Protein AF-0000000084944566 (afdb_homodimer)

Structure (mmCIF, N/CA/C/O backbone):
data_AF-0000000084944566-model_v1
#
loop_
_entity.id
_entity.type
_entity.pdbx_description
1 polymer 'DUF2238 domain-containing protein'
#
loop_
_atom_site.group_PDB
_atom_site.id
_atom_site.type_symbol
_atom_site.label_atom_id
_atom_site.label_alt_id
_atom_site.label_comp_id
_atom_site.label_asym_id
_atom_site.label_entity_id
_atom_site.label_seq_id
_atom_site.pdbx_PDB_ins_code
_atom_site.Cartn_x
_atom_site.Cartn_y
_atom_site.Cartn_z
_atom_site.occupancy
_atom_site.B_iso_or_equiv
_atom_site.auth_seq_id
_atom_site.auth_comp_id
_atom_site.auth_asym_id
_atom_site.auth_atom_id
_atom_site.pdbx_PDB_model_num
ATOM 1 N N . MET A 1 1 ? -19.469 29.547 21.016 1 45.88 1 MET A N 1
ATOM 2 C CA . MET A 1 1 ? -18.188 29.797 21.656 1 45.88 1 MET A CA 1
ATOM 3 C C . MET A 1 1 ? -17.109 28.859 21.109 1 45.88 1 MET A C 1
ATOM 5 O O . MET A 1 1 ? -15.977 29.297 20.859 1 45.88 1 MET A O 1
ATOM 9 N N . LYS A 1 2 ? -17.531 27.531 20.859 1 59.47 2 LYS A N 1
ATOM 10 C CA . LYS A 1 2 ? -16.578 26.547 20.312 1 59.47 2 LYS A CA 1
ATOM 11 C C . LYS A 1 2 ? -16.094 26.969 18.938 1 59.47 2 LYS A C 1
ATOM 13 O O . LYS A 1 2 ? -14.898 26.844 18.641 1 59.47 2 LYS A O 1
ATOM 18 N N . ASN A 1 3 ? -16.75 27.75 18.422 1 80.25 3 ASN A N 1
ATOM 19 C CA . ASN A 1 3 ? -16.484 28.156 17.047 1 80.25 3 ASN A CA 1
ATOM 20 C C . ASN A 1 3 ? -15.516 29.344 16.984 1 80.25 3 ASN A C 1
ATOM 22 O O . ASN A 1 3 ? -14.641 29.391 16.125 1 80.25 3 ASN A O 1
ATOM 26 N N . LYS A 1 4 ? -15.461 30.125 18.109 1 86.44 4 LYS A N 1
ATOM 27 C CA . LYS A 1 4 ? -14.578 31.281 18.094 1 86.44 4 LYS A CA 1
ATOM 28 C C . LYS A 1 4 ? -13.133 30.875 18.359 1 86.44 4 LYS A C 1
ATOM 30 O O . LYS A 1 4 ? -12.211 31.391 17.719 1 86.44 4 LYS A O 1
ATOM 35 N N . LYS A 1 5 ? -12.93 30.016 19.266 1 91.56 5 LYS A N 1
ATOM 36 C CA . LYS A 1 5 ? -11.594 29.562 19.609 1 91.56 5 LYS A CA 1
ATOM 37 C C . LYS A 1 5 ? -10.938 28.828 18.453 1 91.56 5 LYS A C 1
ATOM 39 O O . LYS A 1 5 ? -9.773 29.062 18.125 1 91.56 5 LYS A O 1
ATOM 44 N N . THR A 1 6 ? -11.672 27.938 17.859 1 92.12 6 THR A N 1
ATOM 45 C CA . THR A 1 6 ? -11.148 27.188 16.734 1 92.12 6 THR A CA 1
ATOM 46 C C . THR A 1 6 ? -10.781 28.109 15.578 1 92.12 6 THR A C 1
ATOM 48 O O . THR A 1 6 ? -9.773 27.906 14.898 1 92.12 6 THR A O 1
ATOM 51 N N . ASN A 1 7 ? -11.547 29.141 15.461 1 94.62 7 ASN A N 1
ATOM 52 C CA . ASN A 1 7 ? -11.266 30.125 14.43 1 94.62 7 ASN A CA 1
ATOM 53 C C . ASN A 1 7 ? -9.984 30.891 14.719 1 94.62 7 ASN A C 1
ATOM 55 O O . ASN A 1 7 ? -9.195 31.172 13.805 1 94.62 7 ASN A O 1
ATOM 59 N N . PHE A 1 8 ? -9.867 31.203 15.945 1 96.31 8 PHE A N 1
ATOM 60 C CA . PHE A 1 8 ? -8.656 31.906 16.359 1 96.31 8 PHE A CA 1
ATOM 61 C C . PHE A 1 8 ? -7.426 31.031 16.094 1 96.31 8 PHE A C 1
ATOM 63 O O . PHE A 1 8 ? -6.422 31.516 15.57 1 96.31 8 PHE A O 1
ATOM 70 N N . ILE A 1 9 ? -7.5 29.797 16.438 1 96.69 9 ILE A N 1
ATOM 71 C CA . ILE A 1 9 ? -6.391 28.859 16.25 1 96.69 9 ILE A CA 1
ATOM 72 C C . ILE A 1 9 ? -6.09 28.719 14.758 1 96.69 9 ILE A C 1
ATOM 74 O O . ILE A 1 9 ? -4.926 28.75 14.352 1 96.69 9 ILE A O 1
ATOM 78 N N . TYR A 1 10 ? -7.078 28.594 14.008 1 96.56 10 TYR A N 1
ATOM 79 C CA . TYR A 1 10 ? -6.93 28.438 12.562 1 96.56 10 TYR A CA 1
ATOM 80 C C . TYR A 1 10 ? -6.219 29.656 11.961 1 96.56 10 TYR A C 1
ATOM 82 O O . TYR A 1 10 ? -5.242 29.5 11.227 1 96.56 10 TYR A O 1
ATOM 90 N N . LYS A 1 11 ? -6.656 30.844 12.336 1 96.88 11 LYS A N 1
ATOM 91 C CA . LYS A 1 11 ? -6.062 32.094 11.82 1 96.88 11 LYS A CA 1
ATOM 92 C C . LYS A 1 11 ? -4.613 32.219 12.281 1 96.88 11 LYS A C 1
ATOM 94 O O . LYS A 1 11 ? -3.76 32.688 11.531 1 96.88 11 LYS A O 1
ATOM 99 N N . SER A 1 12 ? -4.398 31.844 13.5 1 97.88 12 SER A N 1
ATOM 100 C CA . SER A 1 12 ? -3.043 31.906 14.031 1 97.88 12 SER A CA 1
ATOM 101 C C . SER A 1 12 ? -2.109 30.969 13.273 1 97.88 12 SER A C 1
ATOM 103 O O . SER A 1 12 ? -0.978 31.328 12.953 1 97.88 12 SER A O 1
ATOM 105 N N . CYS A 1 13 ? -2.539 29.75 13 1 97.69 13 CYS A N 1
ATOM 106 C CA . CYS A 1 13 ? -1.737 28.797 12.242 1 97.69 13 CYS A CA 1
ATOM 107 C C . CYS A 1 13 ? -1.41 29.344 10.859 1 97.69 13 CYS A C 1
ATOM 109 O O . CYS A 1 13 ? -0.276 29.219 10.391 1 97.69 13 CYS A O 1
ATOM 111 N N . ILE A 1 14 ? -2.383 30 10.242 1 97.44 14 ILE A N 1
ATOM 112 C CA . ILE A 1 14 ? -2.182 30.578 8.914 1 97.44 14 ILE A CA 1
ATOM 113 C C . ILE A 1 14 ? -1.151 31.703 8.992 1 97.44 14 ILE A C 1
ATOM 115 O O . ILE A 1 14 ? -0.253 31.781 8.148 1 97.44 14 ILE A O 1
ATOM 119 N N . LEU A 1 15 ? -1.318 32.5 10.016 1 97.94 15 LEU A N 1
ATOM 120 C CA . LEU A 1 15 ? -0.407 33.625 10.18 1 97.94 15 LEU A CA 1
ATOM 121 C C . LEU A 1 15 ? 1.022 33.125 10.398 1 97.94 15 LEU A C 1
ATOM 123 O O . LEU A 1 15 ? 1.957 33.656 9.781 1 97.94 15 LEU A O 1
ATOM 127 N N . ILE A 1 16 ? 1.166 32.188 11.258 1 98.12 16 ILE A N 1
ATOM 128 C CA . ILE A 1 16 ? 2.484 31.625 11.531 1 98.12 16 ILE A CA 1
ATOM 129 C C . ILE A 1 16 ? 3.07 31.031 10.25 1 98.12 16 ILE A C 1
ATOM 131 O O . ILE A 1 16 ? 4.25 31.219 9.953 1 98.12 16 ILE A O 1
ATOM 135 N N . TYR A 1 17 ? 2.281 30.281 9.492 1 98.25 17 TYR A N 1
ATOM 136 C CA . TYR A 1 17 ? 2.732 29.688 8.227 1 98.25 17 TYR A CA 1
ATOM 137 C C . TYR A 1 17 ? 3.213 30.781 7.27 1 98.25 17 TYR A C 1
ATOM 139 O O . TYR A 1 17 ? 4.293 30.656 6.688 1 98.25 17 TYR A O 1
ATOM 147 N N . LEU A 1 18 ? 2.482 31.906 7.164 1 98 18 LEU A N 1
ATOM 148 C CA . LEU A 1 18 ? 2.799 32.969 6.223 1 98 18 LEU A CA 1
ATOM 149 C C . LEU A 1 18 ? 4.078 33.688 6.629 1 98 18 LEU A C 1
ATOM 151 O O . LEU A 1 18 ? 4.934 33.969 5.785 1 98 18 LEU A O 1
ATOM 155 N N . ILE A 1 19 ? 4.215 33.969 7.895 1 98.12 19 ILE A N 1
ATOM 156 C CA . ILE A 1 19 ? 5.41 34.656 8.383 1 98.12 19 ILE A CA 1
ATOM 157 C C . ILE A 1 19 ? 6.641 33.781 8.125 1 98.12 19 ILE A C 1
ATOM 159 O O . ILE A 1 19 ? 7.66 34.25 7.633 1 98.12 19 ILE A O 1
ATOM 163 N N . SER A 1 20 ? 6.512 32.469 8.453 1 98.12 20 SER A N 1
ATOM 164 C CA . SER A 1 20 ? 7.613 31.547 8.234 1 98.12 20 SER A CA 1
ATOM 165 C C . SER A 1 20 ? 7.93 31.391 6.754 1 98.12 20 SER A C 1
ATOM 167 O O . SER A 1 20 ? 9.094 31.234 6.371 1 98.12 20 SER A O 1
ATOM 169 N N . LEU A 1 21 ? 6.902 31.438 5.961 1 98.06 21 LEU A N 1
ATOM 170 C CA . LEU A 1 21 ? 7.086 31.312 4.52 1 98.06 21 LEU A CA 1
ATOM 171 C C . LEU A 1 21 ? 7.871 32.5 3.969 1 98.06 21 LEU A C 1
ATOM 173 O O . LEU A 1 21 ? 8.781 32.312 3.154 1 98.06 21 LEU A O 1
ATOM 177 N N . VAL A 1 22 ? 7.543 33.719 4.395 1 97.5 22 VAL A N 1
ATOM 178 C CA . VAL A 1 22 ? 8.273 34.906 3.986 1 97.5 22 VAL A CA 1
ATOM 179 C C . VAL A 1 22 ? 9.734 34.781 4.402 1 97.5 22 VAL A C 1
ATOM 181 O O . VAL A 1 22 ? 10.641 35.094 3.615 1 97.5 22 VAL A O 1
ATOM 184 N N . TYR A 1 23 ? 9.922 34.312 5.582 1 97.69 23 TYR A N 1
ATOM 185 C CA . TYR A 1 23 ? 11.281 34.125 6.07 1 97.69 23 TYR A CA 1
ATOM 186 C C . TYR A 1 23 ? 12.023 33.094 5.219 1 97.69 23 TYR A C 1
ATOM 188 O O . TYR A 1 23 ? 13.195 33.281 4.875 1 97.69 23 TYR A O 1
ATOM 196 N N . ALA A 1 24 ? 11.367 32 4.895 1 97.69 24 ALA A N 1
ATOM 197 C CA . ALA A 1 24 ? 11.969 30.969 4.062 1 97.69 24 ALA A CA 1
ATOM 198 C C . ALA A 1 24 ? 12.367 31.531 2.697 1 97.69 24 ALA A C 1
ATOM 200 O O . ALA A 1 24 ? 13.43 31.188 2.17 1 97.69 24 ALA A O 1
ATOM 201 N N . PHE A 1 25 ? 11.484 32.406 2.133 1 97 25 PHE A N 1
ATOM 202 C CA . PHE A 1 25 ? 11.812 33 0.853 1 97 25 PHE A CA 1
ATOM 203 C C . PHE A 1 25 ? 13.047 33.906 0.979 1 97 25 PHE A C 1
ATOM 205 O O . PHE A 1 25 ? 13.906 33.906 0.098 1 97 25 PHE A O 1
ATOM 212 N N . TYR A 1 26 ? 13.109 34.625 2.072 1 96.75 26 TYR A N 1
ATOM 213 C CA . TYR A 1 26 ? 14.266 35.469 2.312 1 96.75 26 TYR A CA 1
ATOM 214 C C . TYR A 1 26 ? 15.547 34.656 2.41 1 96.75 26 TYR A C 1
ATOM 216 O O . TYR A 1 26 ? 16.547 35 1.775 1 96.75 26 TYR A O 1
ATOM 224 N N . LEU A 1 27 ? 15.539 33.562 3.107 1 95.94 27 LEU A N 1
ATOM 225 C CA . LEU A 1 27 ? 16.719 32.75 3.361 1 95.94 27 LEU A CA 1
ATOM 226 C C . LEU A 1 27 ? 17.141 32 2.102 1 95.94 27 LEU A C 1
ATOM 228 O O . LEU A 1 27 ? 18.328 31.844 1.844 1 95.94 27 LEU A O 1
ATOM 232 N N . ASN A 1 28 ? 16.172 31.516 1.319 1 95.31 28 ASN A N 1
ATOM 233 C CA . ASN A 1 28 ? 16.469 30.594 0.228 1 95.31 28 ASN A CA 1
ATOM 234 C C . ASN A 1 28 ? 16.453 31.312 -1.123 1 95.31 28 ASN A C 1
ATOM 236 O O . ASN A 1 28 ? 16.516 30.656 -2.17 1 95.31 28 ASN A O 1
ATOM 240 N N . TRP A 1 29 ? 16.391 32.594 -1.088 1 92.81 29 TRP A N 1
ATOM 241 C CA . TRP A 1 29 ? 16.328 33.344 -2.342 1 92.81 29 TRP A CA 1
ATOM 242 C C . TRP A 1 29 ? 17.516 33 -3.232 1 92.81 29 TRP A C 1
ATOM 244 O O . TRP A 1 29 ? 18.672 33.188 -2.828 1 92.81 29 TRP A O 1
ATOM 254 N N . GLY A 1 30 ? 17.25 32.438 -4.422 1 90.19 30 GLY A N 1
ATOM 255 C CA . GLY A 1 30 ? 18.281 32.125 -5.387 1 90.19 30 GLY A CA 1
ATOM 256 C C . GLY A 1 30 ? 19.078 30.875 -5.008 1 90.19 30 GLY A C 1
ATOM 257 O O . GLY A 1 30 ? 20.062 30.531 -5.684 1 90.19 30 GLY A O 1
ATOM 258 N N . GLY A 1 31 ? 18.688 30.266 -3.92 1 89 31 GLY A N 1
ATOM 259 C CA . GLY A 1 31 ? 19.469 29.141 -3.436 1 89 31 GLY A CA 1
ATOM 260 C C . GLY A 1 31 ? 18.891 27.797 -3.814 1 89 31 GLY A C 1
ATOM 261 O O . GLY A 1 31 ? 17.984 27.719 -4.648 1 89 31 GLY A O 1
ATOM 262 N N . LYS A 1 32 ? 19.531 26.734 -3.312 1 83 32 LYS A N 1
ATOM 263 C CA . LYS A 1 32 ? 19.234 25.344 -3.631 1 83 32 LYS A CA 1
ATOM 264 C C . LYS A 1 32 ? 17.812 24.969 -3.23 1 83 32 LYS A C 1
ATOM 266 O O . LYS A 1 32 ? 17.172 24.156 -3.895 1 83 32 LYS A O 1
ATOM 271 N N . TYR A 1 33 ? 17.297 25.688 -2.178 1 87.94 33 TYR A N 1
ATOM 272 C CA . TYR A 1 33 ? 16 25.297 -1.628 1 87.94 33 TYR A CA 1
ATOM 273 C C . TYR A 1 33 ? 14.898 26.234 -2.105 1 87.94 33 TYR A C 1
ATOM 275 O O . TYR A 1 33 ? 13.773 26.188 -1.602 1 87.94 33 TYR A O 1
ATOM 283 N N . PHE A 1 34 ? 15.211 27.047 -3.092 1 92.25 34 PHE A N 1
ATOM 284 C CA . PHE A 1 34 ? 14.242 28.016 -3.598 1 92.25 34 PHE A CA 1
ATOM 285 C C . PHE A 1 34 ? 13.031 27.297 -4.195 1 92.25 34 PHE A C 1
ATOM 287 O O . PHE A 1 34 ? 11.891 27.672 -3.924 1 92.25 34 PHE A O 1
ATOM 294 N N . SER A 1 35 ? 13.289 26.281 -4.98 1 89.25 35 SER A N 1
ATOM 295 C CA . SER A 1 35 ? 12.195 25.531 -5.602 1 89.25 35 SER A CA 1
ATOM 296 C C . SER A 1 35 ? 11.297 24.906 -4.551 1 89.25 35 SER A C 1
ATOM 298 O O . SER A 1 35 ? 10.07 24.875 -4.707 1 89.25 35 SER A O 1
ATOM 300 N N . MET A 1 36 ? 11.859 24.469 -3.5 1 90.88 36 MET A N 1
ATOM 301 C CA . MET A 1 36 ? 11.078 23.859 -2.432 1 90.88 36 MET A CA 1
ATOM 302 C C . MET A 1 36 ? 10.234 24.891 -1.704 1 90.88 36 MET A C 1
ATOM 304 O O . MET A 1 36 ? 9.148 24.594 -1.209 1 90.88 36 MET A O 1
ATOM 308 N N . THR A 1 37 ? 10.727 26.062 -1.679 1 95.25 37 THR A N 1
ATOM 309 C CA . THR A 1 37 ? 9.961 27.141 -1.062 1 95.25 37 THR A CA 1
ATOM 310 C C . THR A 1 37 ? 8.719 27.453 -1.893 1 95.25 37 THR A C 1
ATOM 312 O O . THR A 1 37 ? 7.656 27.75 -1.341 1 95.25 37 THR A O 1
ATOM 315 N N . ILE A 1 38 ? 8.906 27.312 -3.182 1 94.19 38 ILE A N 1
ATOM 316 C CA . ILE A 1 38 ? 7.754 27.469 -4.066 1 94.19 38 ILE A CA 1
ATOM 317 C C . ILE A 1 38 ? 6.742 26.359 -3.812 1 94.19 38 ILE A C 1
ATOM 319 O O . ILE A 1 38 ? 5.543 26.609 -3.711 1 94.19 38 ILE A O 1
ATOM 323 N N . VAL A 1 39 ? 7.219 25.156 -3.639 1 92.19 39 VAL A N 1
ATOM 324 C CA . VAL A 1 39 ? 6.359 24 -3.373 1 92.19 39 VAL A CA 1
ATOM 325 C C . VAL A 1 39 ? 5.617 24.203 -2.053 1 92.19 39 VAL A C 1
ATOM 327 O O . VAL A 1 39 ? 4.441 23.859 -1.932 1 92.19 39 VAL A O 1
ATOM 330 N N . ALA A 1 40 ? 6.293 24.828 -1.128 1 96.31 40 ALA A N 1
ATOM 331 C CA . ALA A 1 40 ? 5.707 25.062 0.19 1 96.31 40 ALA A CA 1
ATOM 332 C C . ALA A 1 40 ? 4.551 26.062 0.115 1 96.31 40 ALA A C 1
ATOM 334 O O . ALA A 1 40 ? 3.707 26.109 1.012 1 96.31 40 ALA A O 1
ATOM 335 N N . CYS A 1 41 ? 4.484 26.859 -0.953 1 96.31 41 CYS A N 1
ATOM 336 C CA . CYS A 1 41 ? 3.359 27.766 -1.177 1 96.31 41 CYS A CA 1
ATOM 337 C C . CYS A 1 41 ? 2.117 26.984 -1.6 1 96.31 41 CYS A C 1
ATOM 339 O O . CYS A 1 41 ? 0.993 27.406 -1.323 1 96.31 41 CYS A O 1
ATOM 341 N N . LEU A 1 42 ? 2.35 25.828 -2.201 1 95.56 42 LEU A N 1
ATOM 342 C CA . LEU A 1 42 ? 1.257 25.094 -2.838 1 95.56 42 LEU A CA 1
ATOM 343 C C . LEU A 1 42 ? 0.748 23.984 -1.933 1 95.56 42 LEU A C 1
ATOM 345 O O . LEU A 1 42 ? -0.438 23.641 -1.965 1 95.56 42 LEU A O 1
ATOM 349 N N . THR A 1 43 ? 1.543 23.469 -1.094 1 95.12 43 THR A N 1
ATOM 350 C CA . THR A 1 43 ? 1.279 22.234 -0.362 1 95.12 43 THR A CA 1
ATOM 351 C C . THR A 1 43 ? 0.089 22.406 0.577 1 95.12 43 THR A C 1
ATOM 353 O O . THR A 1 43 ? -0.719 21.5 0.739 1 95.12 43 THR A O 1
ATOM 356 N N . PRO A 1 44 ? -0.149 23.625 1.187 1 96.19 44 PRO A N 1
ATOM 357 C CA . PRO A 1 44 ? -1.295 23.75 2.09 1 96.19 44 PRO A CA 1
ATOM 358 C C . PRO A 1 44 ? -2.633 23.594 1.369 1 96.19 44 PRO A C 1
ATOM 360 O O . PRO A 1 44 ? -3.65 23.297 2.004 1 96.19 44 PRO A O 1
ATOM 363 N N . PHE A 1 45 ? -2.648 23.656 0.107 1 95.69 45 PHE A N 1
ATOM 364 C CA . PHE A 1 45 ? -3.898 23.656 -0.643 1 95.69 45 PHE A CA 1
ATOM 365 C C . PHE A 1 45 ? -4.207 22.266 -1.199 1 95.69 45 PHE A C 1
ATOM 367 O O . PHE A 1 45 ? -5.305 22.031 -1.705 1 95.69 45 PHE A O 1
ATOM 374 N N . ILE A 1 46 ? -3.328 21.375 -1.019 1 91.88 46 ILE A N 1
ATOM 375 C CA . ILE A 1 46 ? -3.5 20.062 -1.626 1 91.88 46 ILE A CA 1
ATOM 376 C C . ILE A 1 46 ? -4.664 19.328 -0.959 1 91.88 46 ILE A C 1
ATOM 378 O O . ILE A 1 46 ? -5.602 18.891 -1.634 1 91.88 46 ILE A O 1
ATOM 382 N N . MET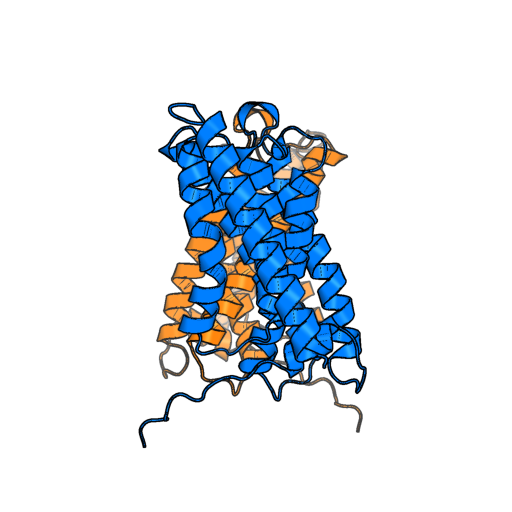 A 1 47 ? -4.676 19.266 0.289 1 90.5 47 MET A N 1
ATOM 383 C CA . MET A 1 47 ? -5.719 18.516 0.993 1 90.5 47 MET A CA 1
ATOM 384 C C . MET A 1 47 ? -7.07 19.203 0.836 1 90.5 47 MET A C 1
ATOM 386 O O . MET A 1 47 ? -8.07 18.547 0.523 1 90.5 47 MET A O 1
ATOM 390 N N . PRO A 1 48 ? -7.172 20.562 0.991 1 92 48 PRO A N 1
ATOM 391 C CA . PRO A 1 48 ? -8.453 21.234 0.749 1 92 48 PRO A CA 1
ATOM 392 C C . PRO A 1 48 ? -8.984 21 -0.663 1 92 48 PRO A C 1
ATOM 394 O O . PRO A 1 48 ? -10.188 20.797 -0.848 1 92 48 PRO A O 1
ATOM 397 N N . LEU A 1 49 ? -8.141 21.016 -1.583 1 92.88 49 LEU A N 1
ATOM 398 C CA . LEU A 1 49 ? -8.547 20.75 -2.961 1 92.88 49 LEU A CA 1
ATOM 399 C C . LEU A 1 49 ? -9.05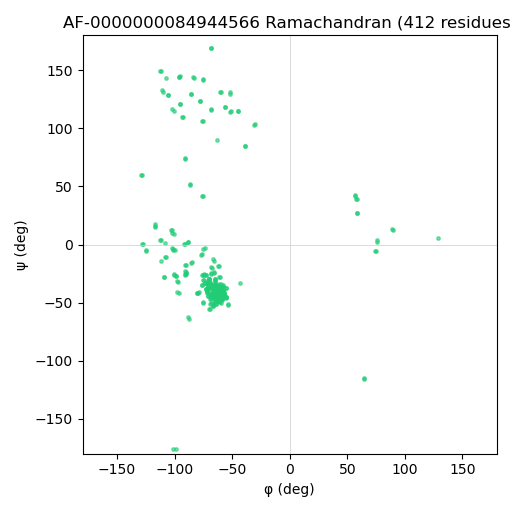5 19.328 -3.117 1 92.88 49 LEU A C 1
ATOM 401 O O . LEU A 1 49 ? -10.062 19.094 -3.789 1 92.88 49 LEU A O 1
ATOM 405 N N . LEU A 1 50 ? -8.414 18.406 -2.461 1 85.75 50 LEU A N 1
ATOM 406 C CA . LEU A 1 50 ? -8.844 17.016 -2.508 1 85.75 50 LEU A CA 1
ATOM 407 C C . LEU A 1 50 ? -10.234 16.844 -1.901 1 85.75 50 LEU A C 1
ATOM 409 O O . LEU A 1 50 ? -11.086 16.172 -2.469 1 85.75 50 LEU A O 1
ATOM 413 N N . MET A 1 51 ? -10.469 17.453 -0.805 1 86.56 51 MET A N 1
ATOM 414 C CA . MET A 1 51 ? -11.766 17.375 -0.146 1 86.56 51 MET A CA 1
ATOM 415 C C . MET A 1 51 ? -12.852 18 -1.014 1 86.56 51 MET A C 1
ATOM 417 O O . MET A 1 51 ? -13.969 17.484 -1.093 1 86.56 51 MET A O 1
ATOM 421 N N . LYS A 1 52 ? -12.492 19.094 -1.663 1 89.31 52 LYS A N 1
ATOM 422 C CA . LYS A 1 52 ? -13.438 19.766 -2.555 1 89.31 52 LYS A CA 1
ATOM 423 C C . LYS A 1 52 ? -13.781 18.875 -3.754 1 89.31 52 LYS A C 1
ATOM 425 O O . LYS A 1 52 ? -14.945 18.766 -4.137 1 89.31 52 LYS A O 1
ATOM 430 N N . LEU A 1 53 ? -12.82 18.266 -4.262 1 84.75 53 LEU A N 1
ATOM 431 C CA . LEU A 1 53 ? -13.008 17.391 -5.41 1 84.75 53 LEU A CA 1
ATOM 432 C C . LEU A 1 53 ? -13.883 16.188 -5.043 1 84.75 53 LEU A C 1
ATOM 434 O O . LEU A 1 53 ? -14.656 15.711 -5.867 1 84.75 53 LEU A O 1
ATOM 438 N N . LEU A 1 54 ? -13.789 15.773 -3.797 1 78.56 54 LEU A N 1
ATOM 439 C CA . LEU A 1 54 ? -14.562 14.633 -3.33 1 78.56 54 LEU A CA 1
ATOM 440 C C . LEU A 1 54 ? -15.898 15.078 -2.76 1 78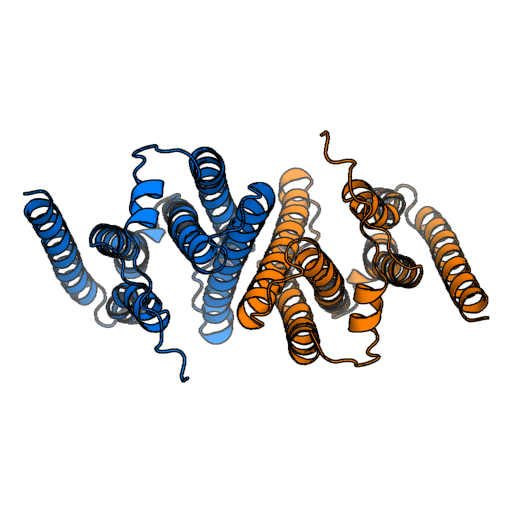.56 54 LEU A C 1
ATOM 442 O O . LEU A 1 54 ? -16.688 14.25 -2.279 1 78.56 54 LEU A O 1
ATOM 446 N N . LYS A 1 55 ? -16.156 16.391 -2.787 1 86.5 55 LYS A N 1
ATOM 447 C CA . LYS A 1 55 ? -17.406 16.984 -2.303 1 86.5 55 LYS A CA 1
ATOM 448 C C . LYS A 1 55 ? -17.641 16.641 -0.833 1 86.5 55 LYS A C 1
ATOM 450 O O . LYS A 1 55 ? -18.75 16.25 -0.45 1 86.5 55 LYS A O 1
ATOM 455 N N . ILE A 1 56 ? -16.547 16.672 -0.146 1 85.31 56 ILE A N 1
ATOM 456 C CA . ILE A 1 56 ? -16.594 16.391 1.285 1 85.31 56 ILE A CA 1
ATOM 457 C C . ILE A 1 56 ? -16.422 17.688 2.07 1 85.31 56 ILE A C 1
ATOM 459 O O . ILE A 1 56 ? -15.461 18.438 1.851 1 85.31 56 ILE A O 1
ATOM 463 N N . GLU A 1 57 ? -17.297 17.922 2.965 1 89.75 57 GLU A N 1
ATOM 464 C CA . GLU A 1 57 ? -17.172 19.062 3.885 1 89.75 57 GLU A CA 1
ATOM 465 C C . GLU A 1 57 ? -16.531 18.625 5.203 1 89.75 57 GLU A C 1
ATOM 467 O O . GLU A 1 57 ? -17.062 17.766 5.902 1 89.75 57 GLU A O 1
ATOM 472 N N . VAL A 1 58 ? -15.453 19.266 5.453 1 89 58 VAL A N 1
ATOM 473 C CA . VAL A 1 58 ? -14.711 18.875 6.648 1 89 58 VAL A CA 1
ATOM 474 C C . VAL A 1 58 ? -14.758 20 7.676 1 89 58 VAL A C 1
ATOM 476 O O . VAL A 1 58 ? -14.914 21.172 7.316 1 89 58 VAL A O 1
ATOM 479 N N . PRO A 1 59 ? -14.719 19.672 8.93 1 89.19 59 PRO A N 1
ATOM 480 C CA . PRO A 1 59 ? -14.703 20.703 9.969 1 89.19 59 PRO A CA 1
ATOM 481 C C . PRO A 1 59 ? -13.398 21.5 9.984 1 89.19 59 PRO A C 1
ATOM 483 O O . PRO A 1 59 ? -12.43 21.125 9.32 1 89.19 59 PRO A O 1
ATOM 486 N N . GLN A 1 60 ? -13.406 22.547 10.711 1 91.94 60 GLN A N 1
ATOM 487 C CA . GLN A 1 60 ? -12.266 23.453 10.758 1 91.94 60 GLN A CA 1
ATOM 488 C C . GLN A 1 60 ? -11.039 22.781 11.367 1 91.94 60 GLN A C 1
ATOM 490 O O . GLN A 1 60 ? -9.906 23.078 10.984 1 91.94 60 GLN A O 1
ATOM 495 N N . GLU A 1 61 ? -11.234 21.844 12.242 1 92 61 GLU A N 1
ATOM 496 C CA . GLU A 1 61 ? -10.156 21.094 12.883 1 92 61 GLU A CA 1
ATOM 497 C C . GLU A 1 61 ? -9.305 20.375 11.852 1 92 61 GLU A C 1
ATOM 499 O O . GLU A 1 61 ? -8.086 20.25 12.016 1 92 61 GLU A O 1
ATOM 504 N N . PHE A 1 62 ? -9.938 19.922 10.867 1 90.75 62 PHE A N 1
ATOM 505 C CA . PHE A 1 62 ? -9.234 19.234 9.789 1 90.75 62 PHE A CA 1
ATOM 506 C C . PHE A 1 62 ? -8.242 20.156 9.102 1 90.75 62 PHE A C 1
ATOM 508 O O . PHE A 1 62 ? -7.102 19.766 8.836 1 90.75 62 PHE A O 1
ATOM 515 N N . TYR A 1 63 ? -8.625 21.359 8.867 1 92.94 63 TYR A N 1
ATOM 516 C CA . TYR A 1 63 ? -7.766 22.328 8.195 1 92.94 63 TYR A CA 1
ATOM 517 C C . TYR A 1 63 ? -6.613 22.75 9.102 1 92.94 63 TYR A C 1
ATOM 519 O O . TYR A 1 63 ? -5.5 23 8.625 1 92.94 63 TYR A O 1
ATOM 527 N N . ILE A 1 64 ? -6.918 22.828 10.344 1 95.62 64 ILE A N 1
ATOM 528 C CA . ILE A 1 64 ? -5.879 23.156 11.305 1 95.62 64 ILE A CA 1
ATOM 529 C C . ILE A 1 64 ? -4.805 22.078 11.312 1 95.62 64 ILE A C 1
ATOM 531 O O . ILE A 1 64 ? -3.613 22.375 11.219 1 95.62 64 ILE A O 1
ATOM 535 N N . ILE A 1 65 ? -5.215 20.828 11.352 1 95.19 65 ILE A N 1
ATOM 536 C CA . ILE A 1 65 ? -4.293 19.703 11.336 1 95.19 65 ILE A CA 1
ATOM 537 C C . ILE A 1 65 ? -3.475 19.719 10.047 1 95.19 65 ILE A C 1
ATOM 539 O O . ILE A 1 65 ? -2.26 19.516 10.07 1 95.19 65 ILE A O 1
ATOM 543 N N . ASN A 1 66 ? -4.105 20 8.984 1 94.88 66 ASN A N 1
ATOM 544 C CA . ASN A 1 66 ? -3.449 20.062 7.688 1 94.88 66 ASN A CA 1
ATOM 545 C C . ASN A 1 66 ? -2.355 21.125 7.664 1 94.88 66 ASN A C 1
ATOM 547 O O . ASN A 1 66 ? -1.229 20.859 7.246 1 94.88 66 ASN A O 1
ATOM 551 N N . ILE A 1 67 ? -2.689 22.312 8.117 1 97.19 67 ILE A N 1
ATOM 552 C CA . ILE A 1 67 ? -1.735 23.422 8.07 1 97.19 67 ILE A CA 1
ATOM 553 C C . ILE A 1 67 ? -0.555 23.125 8.992 1 97.19 67 ILE A C 1
ATOM 555 O O . ILE A 1 67 ? 0.598 23.375 8.641 1 97.19 67 ILE A O 1
ATOM 559 N N . ILE A 1 68 ? -0.841 22.578 10.141 1 97.62 68 ILE A N 1
ATOM 560 C CA . ILE A 1 68 ? 0.216 22.234 11.086 1 97.62 68 ILE A CA 1
ATOM 561 C C . ILE A 1 68 ? 1.133 21.172 10.477 1 97.62 68 ILE A C 1
ATOM 563 O O . ILE A 1 68 ? 2.359 21.297 10.539 1 97.62 68 ILE A O 1
ATOM 567 N N . PHE A 1 69 ? 0.58 20.219 9.898 1 97.81 69 PHE A N 1
ATOM 568 C CA . PHE A 1 69 ? 1.371 19.141 9.312 1 97.81 69 PHE A CA 1
ATOM 569 C C . PHE A 1 69 ? 2.244 19.672 8.18 1 97.81 69 PHE A C 1
ATOM 571 O O . PHE A 1 69 ? 3.441 19.375 8.125 1 97.81 69 PHE A O 1
ATOM 578 N N . VAL A 1 70 ? 1.648 20.406 7.297 1 97.38 70 VAL A N 1
ATOM 579 C CA . VAL A 1 70 ? 2.371 20.922 6.141 1 97.38 70 VAL A CA 1
ATOM 580 C C . VAL A 1 70 ? 3.455 21.906 6.602 1 97.38 70 VAL A C 1
ATOM 582 O O . VAL A 1 70 ? 4.523 21.984 5.988 1 97.38 70 VAL A O 1
ATOM 585 N N . TYR A 1 71 ? 3.148 22.641 7.656 1 97.94 71 TYR A N 1
ATOM 586 C CA . TYR A 1 71 ? 4.148 23.531 8.227 1 97.94 71 TYR A CA 1
ATOM 587 C C . TYR A 1 71 ? 5.422 22.781 8.586 1 97.94 71 TYR A C 1
ATOM 589 O O . TYR A 1 71 ? 6.523 23.188 8.211 1 97.94 71 TYR A O 1
ATOM 597 N N . PHE A 1 72 ? 5.281 21.656 9.219 1 97.62 72 PHE A N 1
ATOM 598 C CA . PHE A 1 72 ? 6.441 20.891 9.656 1 97.62 72 PHE A CA 1
ATOM 599 C C . PHE A 1 72 ? 7.039 20.109 8.492 1 97.62 72 PHE A C 1
ATOM 601 O O . PHE A 1 72 ? 8.266 20.047 8.336 1 97.62 72 PHE A O 1
ATOM 608 N N . ALA A 1 73 ? 6.227 19.562 7.703 1 96.75 73 ALA A N 1
ATOM 609 C CA . ALA A 1 73 ? 6.711 18.688 6.633 1 96.75 73 ALA A CA 1
ATOM 610 C C . ALA A 1 73 ? 7.316 19.5 5.496 1 96.75 73 ALA A C 1
ATOM 612 O O . ALA A 1 73 ? 8.477 19.297 5.125 1 96.75 73 ALA A O 1
ATOM 613 N N . SER A 1 74 ? 6.625 20.484 5.004 1 95.62 74 SER A N 1
ATOM 614 C CA . SER A 1 74 ? 7.012 21.172 3.77 1 95.62 74 SER A CA 1
ATOM 615 C C . SER A 1 74 ? 7.797 22.438 4.062 1 95.62 74 SER A C 1
ATOM 617 O O . SER A 1 74 ? 8.781 22.734 3.381 1 95.62 74 SER A O 1
ATOM 619 N N . LEU A 1 75 ? 7.395 23.219 5.043 1 96.94 75 LEU A N 1
ATOM 620 C CA . LEU A 1 75 ? 8.039 24.5 5.277 1 96.94 75 LEU A CA 1
ATOM 621 C C . LEU A 1 75 ? 9.242 24.344 6.195 1 96.94 75 LEU A C 1
ATOM 623 O O . LEU A 1 75 ? 10.391 24.484 5.754 1 96.94 75 LEU A O 1
ATOM 627 N N . TRP A 1 76 ? 9 23.938 7.414 1 96.62 76 TRP A N 1
ATOM 628 C CA . TRP A 1 76 ? 10.109 23.766 8.344 1 96.62 76 TRP A CA 1
ATOM 629 C C . TRP A 1 76 ? 11.039 22.641 7.879 1 96.62 76 TRP A C 1
ATOM 631 O O . TRP A 1 76 ? 12.266 22.781 7.945 1 96.62 76 TRP A O 1
ATOM 641 N N . GLY A 1 77 ? 10.492 21.594 7.402 1 95.75 77 GLY A N 1
ATOM 642 C CA . GLY A 1 77 ? 11.258 20.438 6.992 1 95.75 77 GLY A CA 1
ATOM 643 C C . GLY A 1 77 ? 12.094 20.688 5.746 1 95.75 77 GLY A C 1
ATOM 644 O O . GLY A 1 77 ? 13.32 20.656 5.797 1 95.75 77 GLY A O 1
ATOM 645 N N . SER A 1 78 ? 11.5 21.109 4.676 1 93.31 78 SER A N 1
ATOM 646 C CA . SER A 1 78 ? 12.148 21.141 3.369 1 93.31 78 SER A CA 1
ATOM 647 C C . SER A 1 78 ? 12.844 22.484 3.131 1 93.31 78 SER A C 1
ATOM 649 O O . SER A 1 78 ? 13.828 22.547 2.396 1 93.31 78 SER A O 1
ATOM 651 N N . CYS A 1 79 ? 12.367 23.578 3.781 1 94.44 79 CYS A N 1
ATOM 652 C CA . CYS A 1 79 ? 12.852 24.906 3.41 1 94.44 79 CYS A CA 1
ATOM 653 C C . CYS A 1 79 ? 13.742 25.484 4.5 1 94.44 79 CYS A C 1
ATOM 655 O O . CYS A 1 79 ? 14.609 26.312 4.223 1 94.44 79 CYS A O 1
ATOM 657 N N . LEU A 1 80 ? 13.5 25.062 5.719 1 95.56 80 LEU A N 1
ATOM 658 C CA . LEU A 1 80 ? 14.195 25.719 6.82 1 95.56 80 LEU A CA 1
ATOM 659 C C . LEU A 1 80 ? 15.109 24.734 7.551 1 95.56 80 LEU A C 1
ATOM 661 O O . LEU A 1 80 ? 15.43 24.938 8.727 1 95.56 80 LEU A O 1
ATOM 665 N N . GLY A 1 81 ? 15.406 23.578 6.973 1 93.06 81 GLY A N 1
ATOM 666 C CA . GLY A 1 81 ? 16.469 22.688 7.434 1 93.06 81 GLY A CA 1
ATOM 667 C C . GLY A 1 81 ? 15.984 21.672 8.461 1 93.06 81 GLY A C 1
ATOM 668 O O . GLY A 1 81 ? 16.797 21.047 9.141 1 93.06 81 GLY A O 1
ATOM 669 N N . GLY A 1 82 ? 14.695 21.547 8.617 1 94.88 82 GLY A N 1
ATOM 670 C CA . GLY A 1 82 ? 14.164 20.594 9.594 1 94.88 82 GLY A CA 1
ATOM 671 C C . GLY A 1 82 ? 14.617 19.172 9.344 1 94.88 82 GLY A C 1
ATOM 672 O O . GLY A 1 82 ? 14.914 18.438 10.297 1 94.88 82 GLY A O 1
ATOM 673 N N . TYR A 1 83 ? 14.773 18.766 8.164 1 93.12 83 TYR A N 1
ATOM 674 C CA . TYR A 1 83 ? 15.078 17.375 7.801 1 93.12 83 TYR A CA 1
ATOM 675 C C . TYR A 1 83 ? 16.531 17.047 8.102 1 93.12 83 TYR A C 1
ATOM 677 O O . TYR A 1 83 ? 16.953 15.891 8 1 93.12 83 TYR A O 1
ATOM 685 N N . HIS A 1 84 ? 17.359 18 8.562 1 92.62 84 HIS A N 1
ATOM 686 C CA . HIS A 1 84 ? 18.719 17.719 9 1 92.62 84 HIS A CA 1
ATOM 687 C C . HIS A 1 84 ? 18.75 17.266 10.461 1 92.62 84 HIS A C 1
ATOM 689 O O . HIS A 1 84 ? 19.766 16.766 10.93 1 92.62 84 HIS A O 1
ATOM 695 N N . LEU A 1 85 ? 17.641 17.531 11.078 1 94.38 85 LEU A N 1
ATOM 696 C CA . LEU A 1 85 ? 17.547 17.062 12.461 1 94.38 85 LEU A CA 1
ATOM 697 C C . LEU A 1 85 ? 17.312 15.562 12.516 1 94.38 85 LEU A C 1
ATOM 699 O O . LEU A 1 85 ? 16.547 15.016 11.711 1 94.38 85 LEU A O 1
ATOM 703 N N . PRO A 1 86 ? 17.953 14.977 13.5 1 94.56 86 PRO A N 1
ATOM 704 C CA . PRO A 1 86 ? 17.766 13.531 13.633 1 94.56 86 PRO A CA 1
ATOM 705 C C . PRO A 1 86 ? 16.312 13.148 13.875 1 94.56 86 PRO A C 1
ATOM 707 O O . PRO A 1 86 ? 15.609 13.836 14.625 1 94.56 86 PRO A O 1
ATOM 710 N N . TYR A 1 87 ? 15.797 12.203 13.141 1 95.75 87 TYR A N 1
ATOM 711 C CA . TYR A 1 87 ? 14.5 11.547 13.328 1 95.75 87 TYR A CA 1
ATOM 712 C C . TYR A 1 87 ? 13.359 12.461 12.898 1 95.75 87 TYR A C 1
ATOM 714 O O . TYR A 1 87 ? 12.195 12.07 12.93 1 95.75 87 TYR A O 1
ATOM 722 N N . PHE A 1 88 ? 13.672 13.711 12.539 1 97.44 88 PHE A N 1
ATOM 723 C CA . PHE A 1 88 ? 12.633 14.633 12.102 1 97.44 88 PHE A CA 1
ATOM 724 C C . PHE A 1 88 ? 11.867 14.062 10.922 1 97.44 88 PHE A C 1
ATOM 726 O O . PHE A 1 88 ? 10.633 14.102 10.898 1 97.44 88 PHE A O 1
ATOM 733 N N . ASP A 1 89 ? 12.547 13.492 10.031 1 97.56 89 ASP A N 1
ATOM 734 C CA . ASP A 1 89 ? 11.969 12.867 8.844 1 97.56 89 ASP A CA 1
ATOM 735 C C . ASP A 1 89 ? 11.055 11.703 9.219 1 97.56 89 ASP A C 1
ATOM 737 O O . ASP A 1 89 ? 9.938 11.594 8.719 1 97.56 89 ASP A O 1
ATOM 741 N N . LYS A 1 90 ? 11.453 10.898 10.172 1 98.25 90 LYS A N 1
ATOM 742 C CA . LYS A 1 90 ? 10.656 9.773 10.648 1 98.25 90 LYS A CA 1
ATOM 743 C C . LYS A 1 90 ? 9.398 10.25 11.367 1 98.25 90 LYS A C 1
ATOM 745 O O . LYS A 1 90 ? 8.32 9.664 11.211 1 98.25 90 LYS A O 1
ATOM 750 N N . PHE A 1 91 ? 9.602 11.32 12.047 1 97.69 91 PHE A N 1
ATOM 751 C CA . PHE A 1 91 ? 8.477 11.914 12.758 1 97.69 91 PHE A CA 1
ATOM 752 C C . PHE A 1 91 ? 7.41 12.398 11.773 1 97.69 91 PHE A C 1
ATOM 754 O O . PHE A 1 91 ? 6.223 12.125 11.961 1 97.69 91 PHE A O 1
ATOM 761 N N . THR A 1 92 ? 7.777 13.086 10.797 1 97.88 92 THR A N 1
ATOM 762 C CA . THR A 1 92 ? 6.84 13.609 9.812 1 97.88 92 THR A CA 1
ATOM 763 C C . THR A 1 92 ? 6.117 12.469 9.094 1 97.88 92 THR A C 1
ATOM 765 O O . THR A 1 92 ? 4.902 12.516 8.906 1 97.88 92 THR A O 1
ATOM 768 N N . HIS A 1 93 ? 6.801 11.43 8.781 1 98.56 93 HIS A N 1
ATOM 769 C CA . HIS A 1 93 ? 6.184 10.289 8.102 1 98.56 93 HIS A CA 1
ATOM 770 C C . HIS A 1 93 ? 5.25 9.531 9.031 1 98.56 93 HIS A C 1
ATOM 772 O O . HIS A 1 93 ? 4.188 9.07 8.609 1 98.56 93 HIS A O 1
ATOM 778 N N . PHE A 1 94 ? 5.637 9.391 10.266 1 98.56 94 PHE A N 1
ATOM 779 C CA . PHE A 1 94 ? 4.777 8.758 11.258 1 98.56 94 PHE A CA 1
ATOM 780 C C . PHE A 1 94 ? 3.441 9.492 11.367 1 98.56 94 PHE A C 1
ATOM 782 O O . PHE A 1 94 ? 2.381 8.867 11.297 1 98.56 94 PHE A O 1
ATOM 789 N N . PHE A 1 95 ? 3.49 10.773 11.398 1 97.44 95 PHE A N 1
ATOM 790 C CA . PHE A 1 95 ? 2.273 11.562 11.547 1 97.44 95 PHE A CA 1
ATOM 791 C C . PHE A 1 95 ? 1.496 11.602 10.234 1 97.44 95 PHE A C 1
ATOM 793 O O . PHE A 1 95 ? 0.265 11.68 10.242 1 97.44 95 PHE A O 1
ATOM 800 N N . SER A 1 96 ? 2.211 11.625 9.133 1 97.62 96 SER A N 1
ATOM 801 C CA . SER A 1 96 ? 1.476 11.484 7.883 1 97.62 96 SER A CA 1
ATOM 802 C C . SER A 1 96 ? 0.623 10.219 7.879 1 97.62 96 SER A C 1
ATOM 804 O O . SER A 1 96 ? -0.51 10.227 7.395 1 97.62 96 SER A O 1
ATOM 806 N N . GLY A 1 97 ? 1.143 9.102 8.469 1 98.06 97 GLY A N 1
ATOM 807 C CA . GLY A 1 97 ? 0.376 7.875 8.602 1 98.06 97 GLY A CA 1
ATOM 808 C C . GLY A 1 97 ? -0.886 8.047 9.43 1 98.06 97 GLY A C 1
ATOM 809 O O . GLY A 1 97 ? -1.94 7.512 9.078 1 98.06 97 GLY A O 1
ATOM 810 N N . ILE A 1 98 ? -0.769 8.789 10.43 1 96.94 98 ILE A N 1
ATOM 811 C CA . ILE A 1 98 ? -1.901 9.039 11.32 1 96.94 98 ILE A CA 1
ATOM 812 C C . ILE A 1 98 ? -2.949 9.875 10.594 1 96.94 98 ILE A C 1
ATOM 814 O O . ILE A 1 98 ? -4.133 9.539 10.586 1 96.94 98 ILE A O 1
ATOM 818 N N . ILE A 1 99 ? -2.539 10.93 9.938 1 94.94 99 ILE A N 1
ATOM 819 C CA . ILE A 1 99 ? -3.439 11.859 9.266 1 94.94 99 ILE A CA 1
ATOM 820 C C . ILE A 1 99 ? -4.16 11.148 8.125 1 94.94 99 ILE A C 1
ATOM 822 O O . ILE A 1 99 ? -5.383 11.227 8.008 1 94.94 99 ILE A O 1
ATOM 826 N N . PHE A 1 100 ? -3.422 10.398 7.359 1 95.88 100 PHE A N 1
ATOM 827 C CA . PHE A 1 100 ? -4.035 9.734 6.215 1 95.88 100 PHE A CA 1
ATOM 828 C C . PHE A 1 100 ? -4.891 8.555 6.668 1 95.88 100 PHE A C 1
ATOM 830 O O . PHE A 1 100 ? -5.84 8.172 5.98 1 95.88 100 PHE A O 1
ATOM 837 N N . CYS A 1 101 ? -4.543 8.008 7.82 1 96.88 101 CYS A N 1
ATOM 838 C CA . CYS A 1 101 ? -5.426 7.012 8.406 1 96.88 101 CYS A CA 1
ATOM 839 C C . CYS A 1 101 ? -6.809 7.598 8.68 1 96.88 101 CYS A C 1
ATOM 841 O O . CYS A 1 101 ? -7.824 6.977 8.367 1 96.88 101 CYS A O 1
ATOM 843 N N . GLU A 1 102 ? -6.844 8.797 9.258 1 93.06 102 GLU A N 1
ATOM 844 C CA . GLU A 1 102 ? -8.102 9.492 9.523 1 93.06 102 GLU A CA 1
ATOM 845 C C . GLU A 1 102 ? -8.867 9.758 8.234 1 93.06 102 GLU A C 1
ATOM 847 O O . GLU A 1 102 ? -10.086 9.555 8.18 1 93.06 102 GLU A O 1
ATOM 852 N N . ILE A 1 103 ? -8.172 10.133 7.242 1 91.5 103 ILE A N 1
ATOM 853 C CA . ILE A 1 103 ? -8.797 10.414 5.953 1 91.5 103 ILE A CA 1
ATOM 854 C C . ILE A 1 103 ? -9.359 9.125 5.359 1 91.5 103 ILE A C 1
ATOM 856 O O . ILE A 1 103 ? -10.484 9.102 4.859 1 91.5 103 ILE A O 1
ATOM 860 N N . ALA A 1 104 ? -8.594 8.07 5.43 1 94.81 104 ALA A N 1
ATOM 861 C CA . ALA A 1 104 ? -9.047 6.777 4.926 1 94.81 104 ALA A CA 1
ATOM 862 C C . ALA A 1 104 ? -10.289 6.305 5.668 1 94.81 104 ALA A C 1
ATOM 864 O O . ALA A 1 104 ? -11.195 5.711 5.07 1 94.81 104 ALA A O 1
ATOM 865 N N . TYR A 1 105 ? -10.32 6.582 6.957 1 93.69 105 TYR A N 1
ATOM 866 C CA . TYR A 1 105 ? -11.469 6.234 7.781 1 93.69 105 TYR A CA 1
ATOM 867 C C . TYR A 1 105 ? -12.711 6.988 7.324 1 93.69 105 TYR A C 1
ATOM 869 O O . TYR A 1 105 ? -13.781 6.391 7.148 1 93.69 105 TYR A O 1
ATOM 877 N N . ILE A 1 106 ? -12.531 8.219 7.09 1 88.94 106 ILE A N 1
ATOM 878 C CA . ILE A 1 106 ? -13.625 9.055 6.613 1 88.94 106 ILE A CA 1
ATOM 879 C C . ILE A 1 106 ? -14.109 8.547 5.254 1 88.94 106 ILE A C 1
ATOM 881 O O . ILE A 1 106 ? -15.312 8.43 5.023 1 88.94 106 ILE A O 1
ATOM 885 N N . PHE A 1 107 ? -13.164 8.258 4.438 1 90.31 107 PHE A N 1
ATOM 886 C CA . PHE A 1 107 ? -13.445 7.723 3.111 1 90.31 107 PHE A CA 1
ATOM 887 C C . PHE A 1 107 ? -14.219 6.414 3.213 1 90.31 107 PHE A C 1
ATOM 889 O O . PHE A 1 107 ? -15.234 6.227 2.529 1 90.31 107 PHE A O 1
ATOM 896 N N . TYR A 1 108 ? -13.797 5.531 4.051 1 92.62 108 TYR A N 1
ATOM 897 C CA . TYR A 1 108 ? -14.43 4.234 4.258 1 92.62 108 TYR A CA 1
ATOM 898 C C . TYR A 1 108 ? -15.867 4.398 4.738 1 92.62 108 TYR A C 1
ATOM 900 O O . TYR A 1 108 ? -16.781 3.77 4.203 1 92.62 108 TYR A O 1
ATOM 908 N N . LYS A 1 109 ? -16.094 5.254 5.664 1 88.38 109 LYS A N 1
ATOM 909 C CA . LYS A 1 109 ? -17.406 5.461 6.242 1 88.38 109 LYS A CA 1
ATOM 910 C C . LYS A 1 109 ? -18.359 6.129 5.242 1 88.38 109 LYS A C 1
ATOM 912 O O . LYS A 1 109 ? -19.562 5.875 5.258 1 88.38 109 LYS A O 1
ATOM 917 N N . HIS A 1 110 ? -17.781 6.871 4.422 1 86.38 110 HIS A N 1
ATOM 918 C CA . HIS A 1 110 ? -18.578 7.539 3.404 1 86.38 110 HIS A CA 1
ATOM 919 C C . HIS A 1 110 ? -19.094 6.547 2.363 1 86.38 110 HIS A C 1
ATOM 921 O O . HIS A 1 110 ? -20.281 6.539 2.031 1 86.38 110 HIS A O 1
ATOM 927 N N . PHE A 1 111 ? -18.281 5.699 1.931 1 88.06 111 PHE A N 1
ATOM 928 C CA . PHE A 1 111 ? -18.625 4.836 0.808 1 88.06 111 PHE A CA 1
ATOM 929 C C . PHE A 1 111 ? -19.281 3.545 1.298 1 88.06 111 PHE A C 1
ATOM 931 O O . PHE A 1 111 ? -20.031 2.91 0.567 1 88.06 111 PHE A O 1
ATOM 938 N N . LEU A 1 112 ? -18.938 3.217 2.549 1 91.56 112 LEU A N 1
ATOM 939 C CA . LEU A 1 112 ? -19.469 1.979 3.109 1 91.56 112 LEU A CA 1
ATOM 940 C C . LEU A 1 112 ? -20.125 2.234 4.465 1 91.56 112 LEU A C 1
ATOM 942 O O . LEU A 1 112 ? -19.766 1.589 5.457 1 91.56 112 LEU A O 1
ATOM 946 N N . PRO A 1 113 ? -21.109 3.068 4.484 1 87.31 113 PRO A N 1
ATOM 947 C CA . PRO A 1 113 ? -21.703 3.482 5.754 1 87.31 113 PRO A CA 1
ATOM 948 C C . PRO A 1 113 ? -22.406 2.33 6.477 1 87.31 113 PRO A C 1
ATOM 950 O O . PRO A 1 113 ? -22.5 2.34 7.707 1 87.31 113 PRO A O 1
ATOM 953 N N . ASN A 1 114 ? -22.828 1.313 5.77 1 88.62 114 ASN A N 1
ATOM 954 C CA . ASN A 1 114 ? -23.609 0.246 6.379 1 88.62 114 ASN A CA 1
ATOM 955 C C . ASN A 1 114 ? -22.766 -0.994 6.648 1 88.62 114 ASN A C 1
ATOM 957 O O . ASN A 1 114 ? -23.25 -1.983 7.191 1 88.62 114 ASN A O 1
ATOM 961 N N . GLU A 1 115 ? -21.516 -0.902 6.23 1 89.62 115 GLU A N 1
ATOM 962 C CA . GLU A 1 115 ? -20.625 -2.041 6.48 1 89.62 115 GLU A CA 1
ATOM 963 C C . GLU A 1 115 ? -20.141 -2.053 7.926 1 89.62 115 GLU A C 1
ATOM 965 O O . GLU A 1 115 ? -19.484 -1.108 8.375 1 89.62 115 GLU A O 1
ATOM 970 N N . LYS A 1 116 ? -20.391 -3.164 8.648 1 88.81 116 LYS A N 1
ATOM 971 C CA . LYS A 1 116 ? -20.125 -3.193 10.086 1 88.81 116 LYS A CA 1
ATOM 972 C C . LYS A 1 116 ? -18.906 -4.051 10.414 1 88.81 116 LYS A C 1
ATOM 974 O O . LYS A 1 116 ? -18.406 -4.023 11.539 1 88.81 116 LYS A O 1
ATOM 979 N N . ARG A 1 117 ? -18.438 -4.777 9.453 1 91 117 ARG A N 1
ATOM 980 C CA . ARG A 1 117 ? -17.297 -5.652 9.719 1 91 117 ARG A CA 1
ATOM 981 C C . ARG A 1 117 ? -16.031 -4.84 9.977 1 91 117 ARG A C 1
ATOM 983 O O . ARG A 1 117 ? -15.5 -4.207 9.062 1 91 117 ARG A O 1
ATOM 990 N N . LYS A 1 118 ? -15.508 -4.957 11.18 1 93.56 118 LYS A N 1
ATOM 991 C CA . LYS A 1 118 ? -14.352 -4.188 11.633 1 93.56 118 LYS A CA 1
ATOM 992 C C . LYS A 1 118 ? -13.086 -4.605 10.891 1 93.56 118 LYS A C 1
ATOM 994 O O . LYS A 1 118 ? -12.234 -3.771 10.594 1 93.56 118 LYS A O 1
ATOM 999 N N . PHE A 1 119 ? -13.008 -5.863 10.609 1 92.88 119 PHE A N 1
ATOM 1000 C CA . PHE A 1 119 ? -11.828 -6.391 9.938 1 92.88 119 PHE A CA 1
ATOM 1001 C C . PHE A 1 119 ? -11.68 -5.785 8.547 1 92.88 119 PHE A C 1
ATOM 1003 O O . PHE A 1 119 ? -10.57 -5.441 8.125 1 92.88 119 PHE A O 1
ATOM 1010 N N . LEU A 1 120 ? -12.773 -5.637 7.832 1 94 120 LEU A N 1
ATOM 1011 C CA . LEU A 1 120 ? -12.734 -5.07 6.488 1 94 120 LEU A CA 1
ATOM 1012 C C . LEU A 1 120 ? -12.32 -3.604 6.527 1 94 120 LEU A C 1
ATOM 1014 O O . LEU A 1 120 ? -11.516 -3.16 5.711 1 94 120 LEU A O 1
ATOM 1018 N N . MET A 1 121 ? -12.875 -2.908 7.461 1 95.56 121 MET A N 1
ATOM 1019 C CA . MET A 1 121 ? -12.508 -1.506 7.637 1 95.56 121 MET A CA 1
ATOM 1020 C C . MET A 1 121 ? -11.016 -1.366 7.934 1 95.56 121 MET A C 1
ATOM 1022 O O . MET A 1 121 ? -10.336 -0.534 7.332 1 95.56 121 MET A O 1
ATOM 1026 N N . PHE A 1 122 ? -10.547 -2.191 8.852 1 97.44 122 PHE A N 1
ATOM 1027 C CA . PHE A 1 122 ? -9.148 -2.18 9.266 1 97.44 122 PHE A CA 1
ATOM 1028 C C . PHE A 1 122 ? -8.227 -2.422 8.07 1 97.44 122 PHE A C 1
ATOM 1030 O O . PHE A 1 122 ? -7.262 -1.686 7.867 1 97.44 122 PHE A O 1
ATOM 1037 N N . ILE A 1 123 ? -8.523 -3.373 7.234 1 96.38 123 ILE A N 1
ATOM 1038 C CA . ILE A 1 123 ? -7.703 -3.73 6.086 1 96.38 123 ILE A CA 1
ATOM 1039 C C . ILE A 1 123 ? -7.75 -2.609 5.051 1 96.38 123 ILE A C 1
ATOM 1041 O O . ILE A 1 123 ? -6.719 -2.217 4.504 1 96.38 123 ILE A O 1
ATOM 1045 N N . PHE A 1 124 ? -8.93 -2.113 4.832 1 96.56 124 PHE A N 1
ATOM 1046 C CA . PHE A 1 124 ? -9.102 -1.061 3.836 1 96.56 124 PHE A CA 1
ATOM 1047 C C . PHE A 1 124 ? -8.289 0.174 4.211 1 96.56 124 PHE A C 1
ATOM 1049 O O . PHE A 1 124 ? -7.531 0.697 3.391 1 96.56 124 PHE A O 1
ATOM 1056 N N . ILE A 1 125 ? -8.422 0.567 5.387 1 97.5 125 ILE A N 1
ATOM 1057 C CA . ILE A 1 125 ? -7.773 1.786 5.863 1 97.5 125 ILE A CA 1
ATOM 1058 C C . ILE A 1 125 ? -6.258 1.625 5.801 1 97.5 125 ILE A C 1
ATOM 1060 O O . ILE A 1 125 ? -5.551 2.506 5.305 1 97.5 125 ILE A O 1
ATOM 1064 N N . ASN A 1 126 ? -5.773 0.534 6.254 1 98.44 126 ASN A N 1
ATOM 1065 C CA . ASN A 1 126 ? -4.328 0.332 6.289 1 98.44 126 ASN A CA 1
ATOM 1066 C C . ASN A 1 126 ? -3.764 0.087 4.891 1 98.44 126 ASN A C 1
ATOM 1068 O O . ASN A 1 126 ? -2.637 0.485 4.594 1 98.44 126 ASN A O 1
ATOM 1072 N N . ALA A 1 127 ? -4.539 -0.554 4.047 1 98.44 127 ALA A N 1
ATOM 1073 C CA . ALA A 1 127 ? -4.117 -0.729 2.66 1 98.44 127 ALA A CA 1
ATOM 1074 C C . ALA A 1 127 ? -3.982 0.617 1.954 1 98.44 127 ALA A C 1
ATOM 1076 O O . ALA A 1 127 ? -2.992 0.867 1.264 1 98.44 127 ALA A O 1
ATOM 1077 N N . LEU A 1 128 ? -4.957 1.435 2.174 1 98 128 LEU A N 1
ATOM 1078 C CA . LEU A 1 128 ? -4.922 2.754 1.554 1 98 128 LEU A CA 1
ATOM 1079 C C . LEU A 1 128 ? -3.742 3.568 2.072 1 98 128 LEU A C 1
ATOM 1081 O O . LEU A 1 128 ? -3.059 4.242 1.297 1 98 128 LEU A O 1
ATOM 1085 N N . ASN A 1 129 ? -3.539 3.457 3.311 1 98.19 129 ASN A N 1
ATOM 1086 C CA . ASN A 1 129 ? -2.422 4.188 3.898 1 98.19 129 ASN A CA 1
ATOM 1087 C C . ASN A 1 129 ? -1.081 3.682 3.375 1 98.19 129 ASN A C 1
ATOM 1089 O O . ASN A 1 129 ? -0.181 4.473 3.088 1 98.19 129 ASN A O 1
ATOM 1093 N N . ALA A 1 130 ? -0.951 2.41 3.307 1 98.56 130 ALA A N 1
ATOM 1094 C CA . ALA A 1 130 ? 0.271 1.827 2.76 1 98.56 130 ALA A CA 1
ATOM 1095 C C . ALA A 1 130 ? 0.5 2.285 1.322 1 98.56 130 ALA A C 1
ATOM 1097 O O . ALA A 1 130 ? 1.629 2.6 0.936 1 98.56 130 ALA A O 1
ATOM 1098 N N . MET A 1 131 ? -0.532 2.354 0.592 1 98.56 131 MET A N 1
ATOM 1099 C CA . MET A 1 131 ? -0.441 2.822 -0.789 1 98.56 131 MET A CA 1
ATOM 1100 C C . MET A 1 131 ? 0.017 4.273 -0.841 1 98.56 131 MET A C 1
ATOM 1102 O O . MET A 1 131 ? 0.884 4.629 -1.642 1 98.56 131 MET A O 1
ATOM 1106 N N . ILE A 1 132 ? -0.532 5.09 0.022 1 97.5 132 ILE A N 1
ATOM 1107 C CA . ILE A 1 132 ? -0.187 6.508 0.054 1 97.5 132 ILE A CA 1
ATOM 1108 C C . ILE A 1 132 ? 1.282 6.672 0.436 1 97.5 132 ILE A C 1
ATOM 1110 O O . ILE A 1 132 ? 2.002 7.465 -0.173 1 97.5 132 ILE A O 1
ATOM 1114 N N . ALA A 1 133 ? 1.701 5.898 1.421 1 98.56 133 ALA A N 1
ATOM 1115 C CA . ALA A 1 133 ? 3.104 5.934 1.825 1 98.56 133 ALA A CA 1
ATOM 1116 C C . ALA A 1 133 ? 4.016 5.516 0.675 1 98.56 133 ALA A C 1
ATOM 1118 O O . ALA A 1 133 ? 5.043 6.156 0.426 1 98.56 133 ALA A O 1
ATOM 1119 N N . LEU A 1 134 ? 3.641 4.504 0.01 1 98.75 134 LEU A N 1
ATOM 1120 C CA . LEU A 1 134 ? 4.418 4 -1.118 1 98.75 134 LEU A CA 1
ATOM 1121 C C . LEU A 1 134 ? 4.457 5.023 -2.248 1 98.75 134 LEU A C 1
ATOM 1123 O O . LEU A 1 134 ? 5.523 5.289 -2.811 1 98.75 134 LEU A O 1
ATOM 1127 N N . PHE A 1 135 ? 3.377 5.641 -2.57 1 98 135 PHE A N 1
ATOM 1128 C CA . PHE A 1 135 ? 3.301 6.605 -3.66 1 98 135 PHE A CA 1
ATOM 1129 C C . PHE A 1 135 ? 4.105 7.859 -3.332 1 98 135 PHE A C 1
ATOM 1131 O O . PHE A 1 135 ? 4.691 8.477 -4.223 1 98 135 PHE A O 1
ATOM 1138 N N . TRP A 1 136 ? 4.078 8.211 -2.098 1 96.94 136 TRP A N 1
ATOM 1139 C CA . TRP A 1 136 ? 4.93 9.328 -1.702 1 96.94 136 TRP A CA 1
ATOM 1140 C C . TRP A 1 136 ? 6.395 9.023 -1.992 1 96.94 136 TRP A C 1
ATOM 1142 O O . TRP A 1 136 ? 7.121 9.875 -2.512 1 96.94 136 TRP A O 1
ATOM 1152 N N . GLU A 1 137 ? 6.793 7.832 -1.701 1 98.12 137 GLU A N 1
ATOM 1153 C CA . GLU A 1 137 ? 8.18 7.449 -1.959 1 98.12 137 GLU A CA 1
ATOM 1154 C C . GLU A 1 137 ? 8.445 7.332 -3.457 1 98.12 137 GLU A C 1
ATOM 1156 O O . GLU A 1 137 ? 9.555 7.617 -3.918 1 98.12 137 GLU A O 1
ATOM 1161 N N . PHE A 1 138 ? 7.445 6.902 -4.23 1 98.25 138 PHE A N 1
ATOM 1162 C CA . PHE A 1 138 ? 7.582 6.957 -5.68 1 98.25 138 PHE A CA 1
ATOM 1163 C C . PHE A 1 138 ? 7.859 8.383 -6.148 1 98.25 138 PHE A C 1
ATOM 1165 O O . PHE A 1 138 ? 8.719 8.602 -7.008 1 98.25 138 PHE A O 1
ATOM 1172 N N . TYR A 1 139 ? 7.129 9.32 -5.551 1 94.88 139 TYR A N 1
ATOM 1173 C CA . TYR A 1 139 ? 7.297 10.727 -5.891 1 94.88 139 TYR A CA 1
ATOM 1174 C C . TYR A 1 139 ? 8.703 11.203 -5.555 1 94.88 139 TYR A C 1
ATOM 1176 O O . TYR A 1 139 ? 9.367 11.828 -6.387 1 94.88 139 TYR A O 1
ATOM 1184 N N . GLU A 1 140 ? 9.117 10.867 -4.375 1 95.5 140 GLU A N 1
ATOM 1185 C CA . GLU A 1 140 ? 10.469 11.289 -3.988 1 95.5 140 GLU A CA 1
ATOM 1186 C C . GLU A 1 140 ? 11.523 10.609 -4.859 1 95.5 140 GLU A C 1
ATOM 1188 O O . GLU A 1 140 ? 12.531 11.227 -5.211 1 95.5 140 GLU A O 1
ATOM 1193 N N . TYR A 1 141 ? 11.297 9.375 -5.168 1 97.75 141 TYR A N 1
ATOM 1194 C CA . TYR A 1 141 ? 12.211 8.664 -6.055 1 97.75 141 TYR A CA 1
ATOM 1195 C C . TYR A 1 141 ? 12.242 9.312 -7.438 1 97.75 141 TYR A C 1
ATOM 1197 O O . TYR A 1 141 ? 13.297 9.391 -8.062 1 97.75 141 TYR A O 1
ATOM 1205 N N . ALA A 1 142 ? 11.125 9.719 -7.945 1 96.12 142 ALA A N 1
ATOM 1206 C CA . ALA A 1 142 ? 11.055 10.406 -9.234 1 96.12 142 ALA A CA 1
ATOM 1207 C C . ALA A 1 142 ? 11.891 11.688 -9.211 1 96.12 142 ALA A C 1
ATOM 1209 O O . ALA A 1 142 ? 12.539 12.023 -10.203 1 96.12 142 ALA A O 1
ATOM 1210 N N . LEU A 1 143 ? 11.852 12.391 -8.094 1 91.25 143 LEU A N 1
ATOM 1211 C CA . LEU A 1 143 ? 12.672 13.586 -7.961 1 91.25 143 LEU A CA 1
ATOM 1212 C C . LEU A 1 143 ? 14.156 13.25 -8.094 1 91.25 143 LEU A C 1
ATOM 1214 O O . LEU A 1 143 ? 14.906 13.984 -8.734 1 91.25 143 LEU A O 1
ATOM 1218 N N . LEU A 1 144 ? 14.516 12.109 -7.488 1 94.69 144 LEU A N 1
ATOM 1219 C CA . LEU A 1 144 ? 15.891 11.641 -7.605 1 94.69 144 LEU A CA 1
ATOM 1220 C C . LEU A 1 144 ? 16.203 11.242 -9.039 1 94.69 144 LEU A C 1
ATOM 1222 O O . LEU A 1 144 ? 17.188 11.703 -9.617 1 94.69 144 LEU A O 1
ATOM 1226 N N . PHE A 1 145 ? 15.391 10.453 -9.586 1 94.75 145 PHE A N 1
ATOM 1227 C CA . PHE A 1 145 ? 15.625 9.82 -10.875 1 94.75 145 PHE A CA 1
ATOM 1228 C C . PHE A 1 145 ? 15.633 10.859 -11.992 1 94.75 145 PHE A C 1
ATOM 1230 O O . PHE A 1 145 ? 16.5 10.836 -12.859 1 94.75 145 PHE A O 1
ATOM 1237 N N . PHE A 1 146 ? 14.727 11.859 -11.93 1 93.5 146 PHE A N 1
ATOM 1238 C CA . PHE A 1 146 ? 14.547 12.773 -13.055 1 93.5 146 PHE A CA 1
ATOM 1239 C C . PHE A 1 146 ? 15.281 14.086 -12.805 1 93.5 146 PHE A C 1
ATOM 1241 O O . PHE A 1 146 ? 15.688 14.758 -13.75 1 93.5 146 PHE A O 1
ATOM 1248 N N . PHE A 1 147 ? 15.516 14.516 -11.523 1 88.44 147 PHE A N 1
ATOM 1249 C CA . PHE A 1 147 ? 16.016 15.859 -11.25 1 88.44 147 PHE A CA 1
ATOM 1250 C C . PHE A 1 147 ? 17.266 15.797 -10.367 1 88.44 147 PHE A C 1
ATOM 1252 O O . PHE A 1 147 ? 17.797 16.828 -9.961 1 88.44 147 PHE A O 1
ATOM 1259 N N . ASN A 1 148 ? 17.672 14.617 -10.023 1 91.31 148 ASN A N 1
ATOM 1260 C CA . ASN A 1 148 ? 18.844 14.406 -9.172 1 91.31 148 ASN A CA 1
ATOM 1261 C C . ASN A 1 148 ? 18.688 15.102 -7.82 1 91.31 148 ASN A C 1
ATOM 1263 O O . ASN A 1 14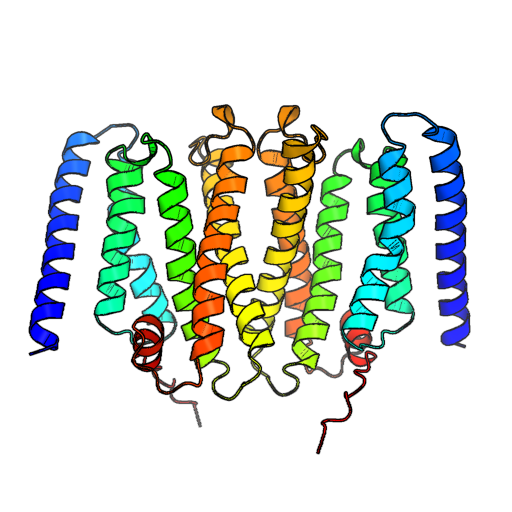8 ? 19.672 15.562 -7.238 1 91.31 148 ASN A O 1
ATOM 1267 N N . TYR A 1 149 ? 17.406 15.258 -7.418 1 88.56 149 TYR A N 1
ATOM 1268 C CA . TYR A 1 149 ? 17.109 15.766 -6.082 1 88.56 149 TYR A CA 1
ATOM 1269 C C . TYR A 1 149 ? 16.938 14.617 -5.09 1 88.56 149 TYR A C 1
ATOM 1271 O O . TYR A 1 149 ? 15.906 13.945 -5.094 1 88.56 149 TYR A O 1
ATOM 1279 N N . ASP A 1 150 ? 17.844 14.438 -4.195 1 92.75 150 ASP A N 1
ATOM 1280 C CA . ASP A 1 150 ? 17.906 13.258 -3.336 1 92.75 150 ASP A CA 1
ATOM 1281 C C . ASP A 1 150 ? 17.125 13.492 -2.039 1 92.75 150 ASP A C 1
ATOM 1283 O O . ASP A 1 150 ? 17.719 13.555 -0.961 1 92.75 150 ASP A O 1
ATOM 1287 N N . ALA A 1 151 ? 15.867 13.469 -2.193 1 90.75 151 ALA A N 1
ATOM 1288 C CA . ALA A 1 151 ? 15 13.664 -1.035 1 90.75 151 ALA A CA 1
ATOM 1289 C C . ALA A 1 151 ? 14.938 12.398 -0.182 1 90.75 151 ALA A C 1
ATOM 1291 O O . ALA A 1 151 ? 14.383 12.414 0.922 1 90.75 151 ALA A O 1
ATOM 1292 N N . ILE A 1 152 ? 15.477 11.266 -0.628 1 94.31 152 ILE A N 1
ATOM 1293 C CA . ILE A 1 152 ? 15.336 9.992 0.071 1 94.31 152 ILE A CA 1
ATOM 1294 C C . ILE A 1 152 ? 16.688 9.57 0.633 1 94.31 152 ILE A C 1
ATOM 1296 O O . ILE A 1 152 ? 16.844 8.445 1.13 1 94.31 152 ILE A O 1
ATOM 1300 N N . ASN A 1 153 ? 17.719 10.398 0.498 1 94.5 153 ASN A N 1
ATOM 1301 C CA . ASN A 1 153 ? 19.062 10.109 0.992 1 94.5 153 ASN A CA 1
ATOM 1302 C C . ASN A 1 153 ? 19.609 8.805 0.427 1 94.5 153 ASN A C 1
ATOM 1304 O O . ASN A 1 153 ? 20.141 7.973 1.169 1 94.5 153 ASN A O 1
ATOM 1308 N N . HIS A 1 154 ? 19.359 8.633 -0.855 1 94.81 154 HIS A N 1
ATOM 1309 C CA . HIS A 1 154 ? 19.766 7.426 -1.564 1 94.81 154 HIS A CA 1
ATOM 1310 C C . HIS A 1 154 ? 21.281 7.227 -1.478 1 94.81 154 HIS A C 1
ATOM 1312 O O . HIS A 1 154 ? 21.75 6.121 -1.201 1 94.81 154 HIS A O 1
ATOM 1318 N N . TYR A 1 155 ? 22.062 8.266 -1.654 1 94 155 TYR A N 1
ATOM 1319 C CA . TYR A 1 155 ? 23.5 8.164 -1.775 1 94 155 TYR A CA 1
ATOM 1320 C C . TYR A 1 155 ? 24.156 7.914 -0.417 1 94 155 TYR A C 1
ATOM 1322 O O . TYR A 1 155 ? 25.203 7.266 -0.328 1 94 155 TYR A O 1
ATOM 1330 N N . SER A 1 156 ? 23.484 8.352 0.605 1 94.25 156 SER A N 1
ATOM 1331 C CA . SER A 1 156 ? 24.078 8.234 1.928 1 94.25 156 SER A CA 1
ATOM 1332 C C . SER A 1 156 ? 23.562 7 2.66 1 94.25 156 SER A C 1
ATOM 1334 O O . SER A 1 156 ? 24.312 6.359 3.412 1 94.25 156 SER A O 1
ATOM 1336 N N . THR A 1 157 ? 22.25 6.656 2.338 1 95.31 157 THR A N 1
ATOM 1337 C CA . THR A 1 157 ? 21.672 5.637 3.197 1 95.31 157 THR A CA 1
ATOM 1338 C C . THR A 1 157 ? 21.156 4.461 2.369 1 95.31 157 THR A C 1
ATOM 1340 O O . THR A 1 157 ? 20.75 3.436 2.922 1 95.31 157 THR A O 1
ATOM 1343 N N . GLY A 1 158 ? 21.219 4.582 1.073 1 95.69 158 GLY A N 1
ATOM 1344 C CA . GLY A 1 158 ? 20.672 3.535 0.232 1 95.69 158 GLY A CA 1
ATOM 1345 C C . GLY A 1 158 ? 19.172 3.377 0.388 1 95.69 158 GLY A C 1
ATOM 1346 O O . GLY A 1 158 ? 18.406 4.324 0.162 1 95.69 158 GLY A O 1
ATOM 1347 N N . ILE A 1 159 ? 18.797 2.203 0.904 1 96.94 159 ILE A N 1
ATOM 1348 C CA . ILE A 1 159 ? 17.375 1.89 1.009 1 96.94 159 ILE A CA 1
ATOM 1349 C C . ILE A 1 159 ? 16.844 2.338 2.369 1 96.94 159 ILE A C 1
ATOM 1351 O O . ILE A 1 159 ? 15.633 2.475 2.557 1 96.94 159 ILE A O 1
ATOM 1355 N N . HIS A 1 160 ? 17.656 2.58 3.318 1 97.25 160 HIS A N 1
ATOM 1356 C CA . HIS A 1 160 ? 17.281 2.689 4.727 1 97.25 160 HIS A CA 1
ATOM 1357 C C . HIS A 1 160 ? 16.328 3.85 4.953 1 97.25 160 HIS A C 1
ATOM 1359 O O . HIS A 1 160 ? 15.336 3.709 5.68 1 97.25 160 HIS A O 1
ATOM 1365 N N . ASP A 1 161 ? 16.547 4.926 4.34 1 97.38 161 ASP A N 1
ATOM 1366 C CA . ASP A 1 161 ? 15.711 6.105 4.57 1 97.38 161 ASP A CA 1
ATOM 1367 C C . ASP A 1 161 ? 14.289 5.875 4.07 1 97.38 161 ASP A C 1
ATOM 1369 O O . ASP A 1 161 ? 13.336 5.949 4.848 1 97.38 161 ASP A O 1
ATOM 1373 N N . SER A 1 162 ? 14.117 5.473 2.855 1 97.94 162 SER A N 1
ATOM 1374 C CA . SER A 1 162 ? 12.812 5.309 2.234 1 97.94 162 SER A CA 1
ATOM 1375 C C . SER A 1 162 ? 12.016 4.188 2.902 1 97.94 162 SER A C 1
ATOM 1377 O O . SER A 1 162 ? 10.828 4.348 3.182 1 97.94 162 SER A O 1
ATOM 1379 N N . ILE A 1 163 ? 12.648 3.064 3.125 1 98.44 163 ILE A N 1
ATOM 1380 C CA . ILE A 1 163 ? 11.93 1.913 3.66 1 98.44 163 ILE A CA 1
ATOM 1381 C C . ILE A 1 163 ? 11.477 2.209 5.086 1 98.44 163 ILE A C 1
ATOM 1383 O O . ILE A 1 163 ? 10.383 1.809 5.488 1 98.44 163 ILE A O 1
ATOM 1387 N N . THR A 1 164 ? 12.289 2.912 5.898 1 98.19 164 THR A N 1
ATOM 1388 C CA . THR A 1 164 ? 11.891 3.232 7.266 1 98.19 164 THR A CA 1
ATOM 1389 C C . THR A 1 164 ? 10.852 4.348 7.273 1 98.19 164 THR A C 1
ATOM 1391 O O . THR A 1 164 ? 9.992 4.398 8.164 1 98.19 164 THR A O 1
ATOM 1394 N N . ASP A 1 165 ? 10.867 5.277 6.305 1 98.62 165 ASP A N 1
ATOM 1395 C CA . ASP A 1 165 ? 9.805 6.266 6.156 1 98.62 165 ASP A CA 1
ATOM 1396 C C . ASP A 1 165 ? 8.445 5.59 5.973 1 98.62 165 ASP A C 1
ATOM 1398 O O . ASP A 1 165 ? 7.484 5.926 6.668 1 98.62 165 ASP A O 1
ATOM 1402 N N . MET A 1 166 ? 8.461 4.602 5.102 1 98.81 166 MET A N 1
ATOM 1403 C CA . MET A 1 166 ? 7.207 3.902 4.848 1 98.81 166 MET A CA 1
ATOM 1404 C C . MET A 1 166 ? 6.809 3.039 6.039 1 98.81 166 MET A C 1
ATOM 1406 O O . MET A 1 166 ? 5.625 2.916 6.355 1 98.81 166 MET A O 1
ATOM 1410 N N . LEU A 1 167 ? 7.789 2.506 6.695 1 98.75 167 LEU A N 1
ATOM 1411 C CA . LEU A 1 167 ? 7.516 1.679 7.867 1 98.75 167 LEU A CA 1
ATOM 1412 C C . LEU A 1 167 ? 6.848 2.498 8.969 1 98.75 167 LEU A C 1
ATOM 1414 O O . LEU A 1 167 ? 5.824 2.088 9.516 1 98.75 167 LEU A O 1
ATOM 1418 N N . VAL A 1 168 ? 7.41 3.633 9.258 1 98.75 168 VAL A N 1
ATOM 1419 C CA . VAL A 1 168 ? 6.867 4.422 10.359 1 98.75 168 VAL A CA 1
ATOM 1420 C C . VAL A 1 168 ? 5.508 5 9.961 1 98.75 168 VAL A C 1
ATOM 1422 O O . VAL A 1 168 ? 4.621 5.156 10.805 1 98.75 168 VAL A O 1
ATOM 1425 N N . ALA A 1 169 ? 5.309 5.336 8.711 1 98.75 169 ALA A N 1
ATOM 1426 C CA . ALA A 1 169 ? 3.994 5.762 8.242 1 98.75 169 ALA A CA 1
ATOM 1427 C C . ALA A 1 169 ? 2.953 4.668 8.461 1 98.75 169 ALA A C 1
ATOM 1429 O O . ALA A 1 169 ? 1.852 4.934 8.938 1 98.75 169 ALA A O 1
ATOM 1430 N N . VAL A 1 170 ? 3.293 3.42 8.156 1 98.75 170 VAL A N 1
ATOM 1431 C CA . VAL A 1 170 ? 2.404 2.277 8.328 1 98.75 170 VAL A CA 1
ATOM 1432 C C . VAL A 1 170 ? 2.133 2.053 9.812 1 98.75 170 VAL A C 1
ATOM 1434 O O . VAL A 1 170 ? 0.998 1.771 10.211 1 98.75 170 VAL A O 1
ATOM 1437 N N . ILE A 1 171 ? 3.133 2.223 10.609 1 98.62 171 ILE A N 1
ATOM 1438 C CA . ILE A 1 171 ? 2.977 2.059 12.055 1 98.62 171 ILE A CA 1
ATOM 1439 C C . ILE A 1 171 ? 2.01 3.111 12.586 1 98.62 171 ILE A C 1
ATOM 1441 O O . ILE A 1 171 ? 1.111 2.797 13.375 1 98.62 171 ILE A O 1
ATOM 1445 N N . GLY A 1 172 ? 2.199 4.375 12.188 1 98.62 172 GLY A N 1
ATOM 1446 C CA . GLY A 1 172 ? 1.27 5.422 12.586 1 98.62 172 GLY A CA 1
ATOM 1447 C C . GLY A 1 172 ? -0.17 5.109 12.219 1 98.62 172 GLY A C 1
ATOM 1448 O O . GLY A 1 172 ? -1.072 5.266 13.047 1 98.62 172 GLY A O 1
ATOM 1449 N N . SER A 1 173 ? -0.353 4.656 11.016 1 98.56 173 SER A N 1
ATOM 1450 C CA . SER A 1 173 ? -1.687 4.285 10.555 1 98.56 173 SER A CA 1
ATOM 1451 C C . SER A 1 173 ? -2.234 3.098 11.336 1 98.56 173 SER A C 1
ATOM 1453 O O . SER A 1 173 ? -3.412 3.074 11.695 1 98.56 173 SER A O 1
ATOM 1455 N N . PHE A 1 174 ? -1.402 2.115 11.57 1 98.31 174 PHE A N 1
ATOM 1456 C CA . PHE A 1 174 ? -1.807 0.923 12.305 1 98.31 174 PHE A CA 1
ATOM 1457 C C . PHE A 1 174 ? -2.303 1.29 13.703 1 98.31 174 PHE A C 1
ATOM 1459 O O . PHE A 1 174 ? -3.344 0.801 14.141 1 98.31 174 PHE A O 1
ATOM 1466 N N . ILE A 1 175 ? -1.648 2.148 14.344 1 98 175 ILE A N 1
ATOM 1467 C CA . ILE A 1 175 ? -2.014 2.568 15.695 1 98 175 ILE A CA 1
ATOM 1468 C C . ILE A 1 175 ? -3.381 3.25 15.672 1 98 175 ILE A C 1
ATOM 1470 O O . ILE A 1 175 ? -4.281 2.879 16.422 1 98 175 ILE A O 1
ATOM 1474 N N . LEU A 1 176 ? -3.561 4.199 14.812 1 97.56 176 LEU A N 1
ATOM 1475 C CA . LEU A 1 176 ? -4.832 4.914 14.789 1 97.56 176 LEU A CA 1
ATOM 1476 C C . LEU A 1 176 ? -5.957 4 14.312 1 97.56 176 LEU A C 1
ATOM 1478 O O . LEU A 1 176 ? -7.086 4.094 14.797 1 97.56 176 LEU A O 1
ATOM 1482 N N . SER A 1 177 ? -5.641 3.133 13.336 1 97.75 177 SER A N 1
ATOM 1483 C CA . SER A 1 177 ? -6.691 2.271 12.805 1 97.75 177 SER A CA 1
ATOM 1484 C C . SER A 1 177 ? -7.191 1.295 13.867 1 97.75 177 SER A C 1
ATOM 1486 O O . SER A 1 177 ? -8.375 0.949 13.891 1 97.75 177 SER A O 1
ATOM 1488 N N . LEU A 1 178 ? -6.312 0.822 14.727 1 96.88 178 LEU A N 1
ATOM 1489 C CA . LEU A 1 178 ? -6.746 -0.003 15.852 1 96.88 178 LEU A CA 1
ATOM 1490 C C . LEU A 1 178 ? -7.691 0.771 16.766 1 96.88 178 LEU A C 1
ATOM 1492 O O . LEU A 1 178 ? -8.727 0.244 17.188 1 96.88 178 LEU A O 1
ATOM 1496 N N . TYR A 1 179 ? -7.324 1.979 16.984 1 95.31 179 TYR A N 1
ATOM 1497 C CA . TYR A 1 179 ? -8.148 2.857 17.797 1 95.31 179 TYR A CA 1
ATOM 1498 C C . TYR A 1 179 ? -9.5 3.102 17.156 1 95.31 179 TYR A C 1
ATOM 1500 O O . TYR A 1 179 ? -10.547 2.939 17.797 1 95.31 179 TYR A O 1
ATOM 1508 N N . LEU A 1 180 ? -9.57 3.416 15.898 1 94 180 LEU A N 1
ATOM 1509 C CA . LEU A 1 180 ? -10.797 3.729 15.172 1 94 180 LEU A CA 1
ATOM 1510 C C . LEU A 1 180 ? -11.688 2.498 15.062 1 94 180 LEU A C 1
ATOM 1512 O O . LEU A 1 180 ? -12.906 2.594 15.242 1 94 180 LEU A O 1
ATOM 1516 N N . THR A 1 181 ? -11.047 1.388 14.766 1 92.81 181 THR A N 1
ATOM 1517 C CA . THR A 1 181 ? -11.82 0.155 14.641 1 92.81 181 THR A CA 1
ATOM 1518 C C . THR A 1 181 ? -12.438 -0.236 15.977 1 92.81 181 THR A C 1
ATOM 1520 O O . THR A 1 181 ? -13.578 -0.701 16.031 1 92.81 181 THR A O 1
ATOM 1523 N N . HIS A 1 182 ? -11.758 0.004 17.031 1 92 182 HIS A N 1
ATOM 1524 C CA . HIS A 1 182 ? -12.234 -0.331 18.375 1 92 182 HIS A CA 1
ATOM 1525 C C . HIS A 1 182 ? -13.406 0.562 18.766 1 92 182 HIS A C 1
ATOM 1527 O O . HIS A 1 182 ? -14.398 0.08 19.312 1 92 182 HIS A O 1
ATOM 1533 N N . TYR A 1 183 ? -13.445 1.795 18.312 1 90.38 183 TYR A N 1
ATOM 1534 C CA . TYR A 1 183 ? -14.422 2.75 18.812 1 90.38 183 TYR A CA 1
ATOM 1535 C C . TYR A 1 183 ? -15.445 3.107 17.75 1 90.38 183 TYR A C 1
ATOM 1537 O O . TYR A 1 183 ? -16.391 3.855 18.016 1 90.38 183 TYR A O 1
ATOM 1545 N N . ASP A 1 184 ? -15.359 2.852 16.422 1 85.06 184 ASP A N 1
ATOM 1546 C CA . ASP A 1 184 ? -16.172 3.234 15.273 1 85.06 184 ASP A CA 1
ATOM 1547 C C . ASP A 1 184 ? -17.672 3.092 15.594 1 85.06 184 ASP A C 1
ATOM 1549 O O . ASP A 1 184 ? -18.469 3.939 15.211 1 85.06 184 ASP A O 1
ATOM 1553 N N . GLN A 1 185 ? -18.188 2.154 16.422 1 78.44 185 GLN A N 1
ATOM 1554 C CA . GLN A 1 185 ? -19.609 1.93 16.656 1 78.44 185 GLN A CA 1
ATOM 1555 C C . GLN A 1 185 ? -19.969 2.207 18.109 1 78.44 185 GLN A C 1
ATOM 1557 O O . GLN A 1 185 ? -21.062 1.851 18.547 1 78.44 185 GLN A O 1
ATOM 1562 N N . ARG A 1 186 ? -19.016 2.9 18.594 1 79.88 186 ARG A N 1
ATOM 1563 C CA . ARG A 1 186 ? -19.297 3.242 19.984 1 79.88 186 ARG A CA 1
ATOM 1564 C C . ARG A 1 186 ? -19.656 4.719 20.125 1 79.88 186 ARG A C 1
ATOM 1566 O O . ARG A 1 186 ? -19.328 5.527 19.25 1 79.88 186 ARG A O 1
ATOM 1573 N N . ASN A 1 187 ? -20.531 5.059 20.953 1 70.88 187 ASN A N 1
ATOM 1574 C CA . ASN A 1 187 ? -21.016 6.418 21.188 1 70.88 187 ASN A CA 1
ATOM 1575 C C . ASN A 1 187 ? -20 7.238 21.984 1 70.88 187 ASN A C 1
ATOM 1577 O O . ASN A 1 187 ? -20.391 8.055 22.828 1 70.88 187 ASN A O 1
ATOM 1581 N N . ASP A 1 188 ? -18.719 7.027 21.578 1 70.62 188 ASP A N 1
ATOM 1582 C CA . ASP A 1 188 ? -17.719 7.734 22.375 1 70.62 188 ASP A CA 1
ATOM 1583 C C . ASP A 1 188 ? -17.328 9.047 21.703 1 70.62 188 ASP A C 1
ATOM 1585 O O . ASP A 1 188 ? -17.406 9.172 20.469 1 70.62 188 ASP A O 1
ATOM 1589 N N . ASN A 1 189 ? -17.094 10.016 22.594 1 81.69 189 ASN A N 1
ATOM 1590 C CA . ASN A 1 189 ? -16.688 11.352 22.156 1 81.69 189 ASN A CA 1
ATOM 1591 C C . ASN A 1 189 ? -15.164 11.438 21.984 1 81.69 189 ASN A C 1
ATOM 1593 O O . ASN A 1 189 ? -14.516 12.266 22.625 1 81.69 189 ASN A O 1
ATOM 1597 N N . HIS A 1 190 ? -14.672 10.508 21.25 1 83.69 190 HIS A N 1
ATOM 1598 C CA . HIS A 1 190 ? -13.242 10.555 20.938 1 83.69 190 HIS A CA 1
ATOM 1599 C C . HIS A 1 190 ? -12.961 11.484 19.766 1 83.69 190 HIS A C 1
ATOM 1601 O O . HIS A 1 190 ? -13.75 11.578 18.828 1 83.69 190 HIS A O 1
ATOM 1607 N N . PHE A 1 191 ? -11.812 12.188 19.875 1 84.31 191 PHE A N 1
ATOM 1608 C CA . PHE A 1 191 ? -11.469 13.242 18.922 1 84.31 191 PHE A CA 1
ATOM 1609 C C . PHE A 1 191 ? -11.531 12.734 17.484 1 84.31 191 PHE A C 1
ATOM 1611 O O . PHE A 1 191 ? -12.234 13.305 16.656 1 84.31 191 PHE A O 1
ATOM 1618 N N . PHE A 1 192 ? -10.891 11.641 17.203 1 86.12 192 PHE A N 1
ATOM 1619 C CA . PHE A 1 192 ? -10.781 11.141 15.836 1 86.12 192 PHE A CA 1
ATOM 1620 C C . PHE A 1 192 ? -12.117 10.617 15.344 1 86.12 192 PHE A C 1
ATOM 1622 O O . PHE A 1 192 ? -12.438 10.727 14.156 1 86.12 192 PHE A O 1
ATOM 1629 N N . ILE A 1 193 ? -12.891 10.086 16.25 1 83.94 193 ILE A N 1
ATOM 1630 C CA . ILE A 1 193 ? -14.219 9.602 15.898 1 83.94 193 ILE A CA 1
ATOM 1631 C C . ILE A 1 193 ? -15.148 10.781 15.633 1 83.94 193 ILE A C 1
ATOM 1633 O O . ILE A 1 193 ? -15.883 10.781 14.641 1 83.94 193 ILE A O 1
ATOM 1637 N N . LYS A 1 194 ? -15.008 11.773 16.469 1 83.56 194 LYS A N 1
ATOM 1638 C CA . LYS A 1 194 ? -15.836 12.969 16.328 1 83.56 194 LYS A CA 1
ATOM 1639 C C . LYS A 1 194 ? -15.516 13.711 15.039 1 83.56 194 LYS A C 1
ATOM 1641 O O . LYS A 1 194 ? -16.422 14.25 14.391 1 83.56 194 LYS A O 1
ATOM 1646 N N . LEU A 1 195 ? -14.273 13.758 14.734 1 83.44 195 LEU A N 1
ATOM 1647 C CA . LEU A 1 195 ? -13.852 14.406 13.5 1 83.44 195 LEU A CA 1
ATOM 1648 C C . LEU A 1 195 ? -14.531 13.773 12.289 1 83.44 195 LEU A C 1
ATOM 1650 O O . LEU A 1 195 ? -15 14.477 11.391 1 83.44 195 LEU A O 1
ATOM 1654 N N . ALA A 1 196 ? -14.641 12.477 12.305 1 82.56 196 ALA A N 1
ATOM 1655 C CA . ALA A 1 196 ? -15.258 11.75 11.195 1 82.56 196 ALA A CA 1
ATOM 1656 C C . ALA A 1 196 ? -16.766 11.953 11.18 1 82.56 196 ALA A C 1
ATOM 1658 O O . ALA A 1 196 ? -17.375 12.078 10.109 1 82.56 196 ALA A O 1
ATOM 1659 N N . LYS A 1 197 ? -17.359 11.992 12.281 1 82.06 197 LYS A N 1
ATOM 1660 C CA . LYS A 1 197 ? -18.812 12.125 12.391 1 82.06 197 LYS A CA 1
ATOM 1661 C C . LYS A 1 197 ? -19.266 13.508 11.922 1 82.06 197 LYS A C 1
ATOM 1663 O O . LYS A 1 197 ? -20.391 13.664 11.461 1 82.06 197 LYS A O 1
ATOM 1668 N N . ASN A 1 198 ? -18.359 14.477 12 1 81.06 198 ASN A N 1
ATOM 1669 C CA . ASN A 1 198 ? -18.703 15.852 11.656 1 81.06 198 ASN A CA 1
ATOM 1670 C C . ASN A 1 198 ? -18.5 16.125 10.172 1 81.06 198 ASN A C 1
ATOM 1672 O O . ASN A 1 198 ? -18.688 17.266 9.719 1 81.06 198 ASN A O 1
ATOM 1676 N N . ILE A 1 199 ? -18.125 15.164 9.461 1 83.19 199 ILE A N 1
ATOM 1677 C CA . ILE A 1 199 ? -17.906 15.312 8.023 1 83.19 199 ILE A CA 1
ATOM 1678 C C . ILE A 1 199 ? -19.219 15.109 7.277 1 83.19 199 ILE A C 1
ATOM 1680 O O . ILE A 1 199 ? -19.984 14.195 7.594 1 83.19 199 ILE A O 1
ATOM 1684 N N . LYS A 1 200 ? -19.5 16.078 6.414 1 81.06 200 LYS A N 1
ATOM 1685 C CA . LYS A 1 200 ? -20.703 16 5.59 1 81.06 200 LYS A CA 1
ATOM 1686 C C . LYS A 1 200 ? -20.359 15.766 4.125 1 81.06 200 LYS A C 1
ATOM 1688 O O . LYS A 1 200 ? -19.422 16.375 3.6 1 81.06 200 LYS A O 1
ATOM 1693 N N . PHE A 1 201 ? -21.031 14.797 3.537 1 76.69 201 PHE A N 1
ATOM 1694 C CA . PHE A 1 201 ? -20.859 14.516 2.115 1 76.69 201 PHE A CA 1
ATOM 1695 C C . PHE A 1 201 ? -22 15.109 1.304 1 76.69 201 PHE A C 1
ATOM 1697 O O . PHE A 1 201 ? -23.172 14.953 1.658 1 76.69 201 PHE A O 1
ATOM 1704 N N . ASN A 1 202 ? -21.672 16.016 0.518 1 70.94 202 ASN A N 1
ATOM 1705 C CA . ASN A 1 202 ? -22.688 16.625 -0.335 1 70.94 202 ASN A CA 1
ATOM 1706 C C . ASN A 1 202 ? -23.062 15.703 -1.496 1 70.94 202 ASN A C 1
ATOM 1708 O O . ASN A 1 202 ? -22.188 15.133 -2.148 1 70.94 202 ASN A O 1
ATOM 1712 N N . LYS A 1 203 ? -24.359 15.031 -1.439 1 57.72 203 LYS A N 1
ATOM 1713 C CA . LYS A 1 203 ? -24.891 14.195 -2.514 1 57.72 203 LYS A CA 1
ATOM 1714 C C . LYS A 1 203 ? -24.828 14.914 -3.857 1 57.72 203 LYS A C 1
ATOM 1716 O O . LYS A 1 203 ? -25.125 16.109 -3.943 1 57.72 203 LYS A O 1
ATOM 1721 N N . THR A 1 204 ? -24.047 14.438 -4.793 1 48.16 204 THR A N 1
ATOM 1722 C CA . THR A 1 204 ? -24.422 14.891 -6.121 1 48.16 204 THR A CA 1
ATOM 1723 C C . THR A 1 204 ? -25.906 14.633 -6.371 1 48.16 204 THR A C 1
ATOM 1725 O O . THR A 1 204 ? -26.453 13.641 -5.895 1 48.16 204 THR A O 1
ATOM 1728 N N . SER A 1 205 ? -26.719 15.594 -6.828 1 39.78 205 SER A N 1
ATOM 1729 C CA . SER A 1 205 ? -28.016 15.328 -7.438 1 39.78 205 SER A CA 1
ATOM 1730 C C . SER A 1 205 ? -27.969 14.094 -8.328 1 39.78 205 SER A C 1
ATOM 1732 O O . SER A 1 205 ? -27.172 14.031 -9.273 1 39.78 205 SER A O 1
ATOM 1734 N N . HIS A 1 206 ? -28.125 12.914 -7.852 1 37.97 206 HIS A N 1
ATOM 1735 C CA . HIS A 1 206 ? -28.422 11.844 -8.797 1 37.97 206 HIS A CA 1
ATOM 1736 C C . HIS A 1 206 ? -29.203 12.375 -9.992 1 37.97 206 HIS A C 1
ATOM 1738 O O . HIS A 1 206 ? -30.172 13.117 -9.828 1 37.97 206 HIS A O 1
ATOM 1744 N N . PRO A 1 207 ? -28.672 12.578 -11.164 1 33.69 207 PRO A N 1
ATOM 1745 C CA . PRO A 1 207 ? -29.75 12.758 -12.148 1 33.69 207 PRO A CA 1
ATOM 1746 C C . PRO A 1 207 ? -30.859 11.727 -11.992 1 33.69 207 PRO A C 1
ATOM 1748 O O . PRO A 1 207 ? -30.594 10.555 -11.695 1 33.69 207 PRO A O 1
ATOM 1751 N N . ASN A 1 208 ? -32.156 12.148 -11.602 1 28.2 208 ASN A N 1
ATOM 1752 C CA . ASN A 1 208 ? -33.281 11.305 -12.062 1 28.2 208 ASN A CA 1
ATOM 1753 C C . ASN A 1 208 ? -33.031 10.789 -13.477 1 28.2 208 ASN A C 1
ATOM 1755 O O . ASN A 1 208 ? -32.594 11.539 -14.352 1 28.2 208 ASN A O 1
ATOM 1759 N N . MET B 1 1 ? -14.43 -33.75 -18.938 1 44.97 1 MET B N 1
ATOM 1760 C CA . MET B 1 1 ? -13.203 -33.719 -19.734 1 44.97 1 MET B CA 1
ATOM 1761 C C . MET B 1 1 ? -12.312 -32.562 -19.297 1 44.97 1 MET B C 1
ATOM 1763 O O . MET B 1 1 ? -11.094 -32.688 -19.219 1 44.97 1 MET B O 1
ATOM 1767 N N . LYS B 1 2 ? -13.016 -31.312 -18.984 1 59.62 2 LYS B N 1
ATOM 1768 C CA . LYS B 1 2 ? -12.281 -30.125 -18.547 1 59.62 2 LYS B CA 1
ATOM 1769 C C . LYS B 1 2 ? -11.531 -30.406 -17.234 1 59.62 2 LYS B C 1
ATOM 1771 O O . LYS B 1 2 ? -10.375 -30 -17.078 1 59.62 2 LYS B O 1
ATOM 1776 N N . ASN B 1 3 ? -11.914 -31.312 -16.672 1 80.12 3 ASN B N 1
ATOM 1777 C CA . ASN B 1 3 ? -11.391 -31.625 -15.344 1 80.12 3 ASN B CA 1
ATOM 1778 C C . ASN B 1 3 ? -10.18 -32.562 -15.422 1 80.12 3 ASN B C 1
ATOM 1780 O O . ASN B 1 3 ? -9.219 -32.375 -14.672 1 80.12 3 ASN B O 1
ATOM 1784 N N . LYS B 1 4 ? -10.078 -33.312 -16.547 1 86.88 4 LYS B N 1
ATOM 1785 C CA . LYS B 1 4 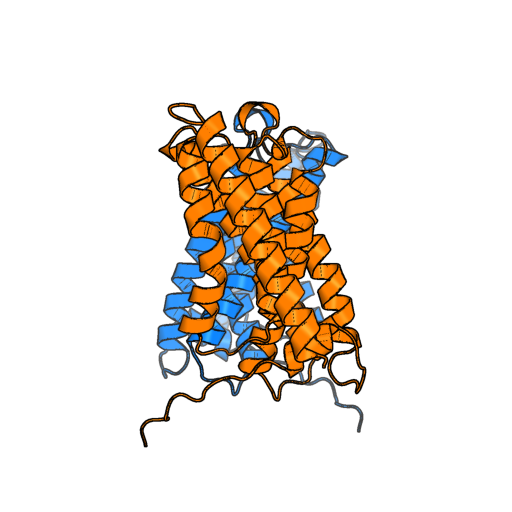? -8.953 -34.25 -16.672 1 86.88 4 LYS B CA 1
ATOM 1786 C C . LYS B 1 4 ? -7.684 -33.531 -17.109 1 86.88 4 LYS B C 1
ATOM 1788 O O . LYS B 1 4 ? -6.598 -33.781 -16.578 1 86.88 4 LYS B O 1
ATOM 1793 N N . LYS B 1 5 ? -7.801 -32.625 -18.031 1 91.56 5 LYS B N 1
ATOM 1794 C CA . LYS B 1 5 ? -6.664 -31.875 -18.531 1 91.56 5 LYS B CA 1
ATOM 1795 C C . LYS B 1 5 ? -6.062 -31 -17.438 1 91.56 5 LYS B C 1
ATOM 1797 O O . LYS B 1 5 ? -4.844 -30.938 -17.281 1 91.56 5 LYS B O 1
ATOM 1802 N N . THR B 1 6 ? -6.895 -30.281 -16.766 1 92.12 6 THR B N 1
ATOM 1803 C CA . THR B 1 6 ? -6.43 -29.406 -15.695 1 92.12 6 THR B CA 1
ATOM 1804 C C . THR B 1 6 ? -5.715 -30.203 -14.609 1 92.12 6 THR B C 1
ATOM 1806 O O . THR B 1 6 ? -4.711 -29.75 -14.055 1 92.12 6 THR B O 1
ATOM 1809 N N . ASN B 1 7 ? -6.195 -31.375 -14.414 1 94.69 7 ASN B N 1
ATOM 1810 C CA . ASN B 1 7 ? -5.562 -32.25 -13.43 1 94.69 7 ASN B CA 1
ATOM 1811 C C . ASN B 1 7 ? -4.176 -32.688 -13.891 1 94.69 7 ASN B C 1
ATOM 1813 O O . ASN B 1 7 ? -3.242 -32.75 -13.094 1 94.69 7 ASN B O 1
ATOM 1817 N N . PHE B 1 8 ? -4.152 -33 -15.125 1 96.31 8 PHE B N 1
ATOM 1818 C CA . PHE B 1 8 ? -2.867 -33.406 -15.695 1 96.31 8 PHE B CA 1
ATOM 1819 C C . PHE B 1 8 ? -1.859 -32.25 -15.586 1 96.31 8 PHE B C 1
ATOM 1821 O O . PHE B 1 8 ? -0.713 -32.469 -15.188 1 96.31 8 PHE B O 1
ATOM 1828 N N . ILE B 1 9 ? -2.256 -31.078 -15.898 1 96.75 9 ILE B N 1
ATOM 1829 C CA . ILE B 1 9 ? -1.385 -29.906 -15.844 1 96.75 9 ILE B CA 1
ATOM 1830 C C . ILE B 1 9 ? -0.942 -29.672 -14.398 1 96.75 9 ILE B C 1
ATOM 1832 O O . ILE B 1 9 ? 0.236 -29.422 -14.141 1 96.75 9 ILE B O 1
ATOM 1836 N N . TYR B 1 10 ? -1.839 -29.75 -13.523 1 96.56 10 TYR B N 1
ATOM 1837 C CA . TYR B 1 10 ? -1.547 -29.547 -12.102 1 96.56 10 TYR B CA 1
ATOM 1838 C C . TYR B 1 10 ? -0.5 -30.547 -11.617 1 96.56 10 TYR B C 1
ATOM 1840 O O . TYR B 1 10 ? 0.498 -30.156 -11.008 1 96.56 10 TYR B O 1
ATOM 1848 N N . LYS B 1 11 ? -0.685 -31.812 -11.945 1 96.88 11 LYS B N 1
ATOM 1849 C CA . LYS B 1 11 ? 0.243 -32.875 -11.523 1 96.88 11 LYS B CA 1
ATOM 1850 C C . LYS B 1 11 ? 1.614 -32.688 -12.164 1 96.88 11 LYS B C 1
ATOM 1852 O O . LYS B 1 11 ? 2.643 -32.906 -11.531 1 96.88 11 LYS B O 1
ATOM 1857 N N . SER B 1 12 ? 1.57 -32.281 -13.398 1 97.88 12 SER B N 1
ATOM 1858 C CA . SER B 1 12 ? 2.826 -32.031 -14.102 1 97.88 12 SER B CA 1
ATOM 1859 C C . SER B 1 12 ? 3.598 -30.875 -13.453 1 97.88 12 SER B C 1
ATOM 1861 O O . SER B 1 12 ? 4.816 -30.953 -13.281 1 97.88 12 SER B O 1
ATOM 1863 N N . CYS B 1 13 ? 2.934 -29.797 -13.117 1 97.69 13 CYS B N 1
ATOM 1864 C CA . CYS B 1 13 ? 3.574 -28.672 -12.453 1 97.69 13 CYS B CA 1
ATOM 1865 C C . CYS B 1 13 ? 4.191 -29.094 -11.125 1 97.69 13 CYS B C 1
ATOM 1867 O O . CYS B 1 13 ? 5.316 -28.703 -10.805 1 97.69 13 CYS B O 1
ATOM 1869 N N . ILE B 1 14 ? 3.49 -29.953 -10.406 1 97.38 14 ILE B N 1
ATOM 1870 C CA . ILE B 1 14 ? 3.986 -30.422 -9.125 1 97.38 14 ILE B CA 1
ATOM 1871 C C . ILE B 1 14 ? 5.234 -31.281 -9.336 1 97.38 14 ILE B C 1
ATOM 1873 O O . ILE B 1 14 ? 6.227 -31.141 -8.617 1 97.38 14 ILE B O 1
ATOM 1877 N N . LEU B 1 15 ? 5.125 -32.125 -10.336 1 97.88 15 LEU B N 1
ATOM 1878 C CA . LEU B 1 15 ? 6.246 -33 -10.625 1 97.88 15 LEU B CA 1
ATOM 1879 C C . LEU B 1 15 ? 7.484 -32.188 -11.023 1 97.88 15 LEU B C 1
ATOM 1881 O O . LEU B 1 15 ? 8.586 -32.469 -10.531 1 97.88 15 LEU B O 1
ATOM 1885 N N . ILE B 1 16 ? 7.293 -31.25 -11.891 1 98.12 16 ILE B N 1
ATOM 1886 C CA . ILE B 1 16 ? 8.398 -30.406 -12.32 1 98.12 16 ILE B CA 1
ATOM 1887 C C . ILE B 1 16 ? 8.984 -29.672 -11.125 1 98.12 16 ILE B C 1
ATOM 1889 O O . ILE B 1 16 ? 10.203 -29.562 -10.984 1 98.12 16 ILE B O 1
ATOM 1893 N N . TYR B 1 17 ? 8.141 -29.094 -10.258 1 98.25 17 TYR B N 1
ATOM 1894 C CA . TYR B 1 17 ? 8.594 -28.406 -9.062 1 98.25 17 TYR B CA 1
ATOM 1895 C C . TYR B 1 17 ? 9.438 -29.328 -8.18 1 98.25 17 TYR B C 1
ATOM 1897 O O . TYR B 1 17 ? 10.523 -28.938 -7.746 1 98.25 17 TYR B O 1
ATOM 1905 N N . LEU B 1 18 ? 9.008 -30.578 -7.992 1 98 18 LEU B N 1
ATOM 1906 C CA . LEU B 1 18 ? 9.68 -31.531 -7.113 1 98 18 LEU B CA 1
ATOM 1907 C C . LEU B 1 18 ? 11.039 -31.938 -7.688 1 98 18 LEU B C 1
ATOM 1909 O O . LEU B 1 18 ? 12.031 -31.984 -6.961 1 98 18 LEU B O 1
ATOM 1913 N N . ILE B 1 19 ? 11.07 -32.188 -8.961 1 98.12 19 ILE B N 1
ATOM 1914 C CA . ILE B 1 19 ? 12.32 -32.594 -9.609 1 98.12 19 ILE B CA 1
ATOM 1915 C C . ILE B 1 19 ? 13.336 -31.453 -9.5 1 98.12 19 ILE B C 1
ATOM 1917 O O . ILE B 1 19 ? 14.492 -31.672 -9.148 1 98.12 19 ILE B O 1
ATOM 1921 N N . SER B 1 20 ? 12.867 -30.219 -9.789 1 98.12 20 SER B N 1
ATOM 1922 C CA . SER B 1 20 ? 13.734 -29.062 -9.711 1 98.12 20 SER B CA 1
ATOM 1923 C C . SER B 1 20 ? 14.195 -28.812 -8.273 1 98.12 20 SER B C 1
ATOM 1925 O O . SER B 1 20 ? 15.32 -28.359 -8.047 1 98.12 20 SER B O 1
ATOM 1927 N N . LEU B 1 21 ? 13.312 -29.062 -7.359 1 98.06 21 LEU B N 1
ATOM 1928 C CA . LEU B 1 21 ? 13.641 -28.875 -5.949 1 98.06 21 LEU B CA 1
ATOM 1929 C C . LEU B 1 21 ? 14.758 -29.828 -5.52 1 98.06 21 LEU B C 1
ATOM 1931 O O . LEU B 1 21 ? 15.688 -29.422 -4.824 1 98.06 21 LEU B O 1
ATOM 1935 N N . VAL B 1 22 ? 14.672 -31.078 -5.922 1 97.5 22 VAL B N 1
ATOM 1936 C CA . VAL B 1 22 ? 15.711 -32.062 -5.621 1 97.5 22 VAL B CA 1
ATOM 1937 C C . VAL B 1 22 ? 17.031 -31.609 -6.223 1 97.5 22 VAL B C 1
ATOM 1939 O O . VAL B 1 22 ? 18.078 -31.672 -5.562 1 97.5 22 VAL B O 1
ATOM 1942 N N . TYR B 1 23 ? 16.953 -31.141 -7.406 1 97.69 23 TYR B N 1
ATOM 1943 C CA . TYR B 1 23 ? 18.156 -30.625 -8.07 1 97.69 23 TYR B CA 1
ATOM 1944 C C . TYR B 1 23 ? 18.734 -29.453 -7.301 1 97.69 23 TYR B C 1
ATOM 1946 O O . TYR B 1 23 ? 19.953 -29.359 -7.117 1 97.69 23 TYR B O 1
ATOM 1954 N N . ALA B 1 24 ? 17.891 -28.547 -6.887 1 97.62 24 ALA B N 1
ATOM 1955 C CA . ALA B 1 24 ? 18.328 -27.375 -6.125 1 97.62 24 ALA B CA 1
ATOM 1956 C C . ALA B 1 24 ? 19.016 -27.797 -4.828 1 97.62 24 ALA B C 1
ATOM 1958 O O . ALA B 1 24 ? 20.031 -27.203 -4.441 1 97.62 24 ALA B O 1
ATOM 1959 N N . PHE B 1 25 ? 18.438 -28.828 -4.176 1 97.06 25 PHE B N 1
ATOM 1960 C CA . PHE B 1 25 ? 19.062 -29.328 -2.953 1 97.06 25 PHE B CA 1
ATOM 1961 C C . PHE B 1 25 ? 20.438 -29.891 -3.244 1 97.06 25 PHE B C 1
ATOM 1963 O O . PHE B 1 25 ? 21.391 -29.672 -2.48 1 97.06 25 PHE B O 1
ATOM 1970 N N . TYR B 1 26 ? 20.547 -30.594 -4.34 1 96.75 26 TYR B N 1
ATOM 1971 C CA . TYR B 1 26 ? 21.828 -31.172 -4.734 1 96.75 26 TYR B CA 1
ATOM 1972 C C . TYR B 1 26 ? 22.859 -30.078 -4.984 1 96.75 26 TYR B C 1
ATOM 1974 O O . TYR B 1 26 ? 23.984 -30.141 -4.492 1 96.75 26 TYR B O 1
ATOM 1982 N N . LEU B 1 27 ? 22.5 -29.047 -5.66 1 95.94 27 LEU B N 1
ATOM 1983 C CA . LEU B 1 27 ? 23.406 -27.969 -6.051 1 95.94 27 LEU B CA 1
ATOM 1984 C C . LEU B 1 27 ? 23.797 -27.125 -4.844 1 95.94 27 LEU B C 1
ATOM 1986 O O . LEU B 1 27 ? 24.938 -26.656 -4.738 1 95.94 27 LEU B O 1
ATOM 1990 N N . ASN B 1 28 ? 22.844 -26.844 -3.947 1 95.31 28 ASN B N 1
ATOM 1991 C CA . ASN B 1 28 ? 23.047 -25.859 -2.895 1 95.31 28 ASN B CA 1
ATOM 1992 C C . ASN B 1 28 ? 23.375 -26.531 -1.558 1 95.31 28 ASN B C 1
ATOM 1994 O O . ASN B 1 28 ? 23.406 -25.859 -0.522 1 95.31 28 ASN B O 1
ATOM 1998 N N . TRP B 1 29 ? 23.609 -27.812 -1.6 1 92.75 29 TRP B N 1
ATOM 1999 C CA . TRP B 1 29 ? 23.891 -28.516 -0.355 1 92.75 29 TRP B CA 1
ATOM 2000 C C . TRP B 1 29 ? 25.062 -27.891 0.377 1 92.75 29 TRP B C 1
ATOM 2002 O O . TRP B 1 29 ? 26.156 -27.781 -0.174 1 92.75 29 TRP B O 1
ATOM 2012 N N . GLY B 1 30 ? 24.812 -27.375 1.6 1 90.12 30 GLY B N 1
ATOM 2013 C CA . GLY B 1 30 ? 25.859 -26.797 2.426 1 90.12 30 GLY B CA 1
ATOM 2014 C C . GLY B 1 30 ? 26.297 -25.422 1.956 1 90.12 30 GLY B C 1
ATOM 2015 O O . GLY B 1 30 ? 27.25 -24.844 2.5 1 90.12 30 GLY B O 1
ATOM 2016 N N . GLY B 1 31 ? 25.625 -24.922 0.943 1 88.88 31 GLY B N 1
ATOM 2017 C CA . GLY B 1 31 ? 26.062 -23.656 0.371 1 88.88 31 GLY B CA 1
ATOM 2018 C C . GLY B 1 31 ? 25.219 -22.484 0.838 1 88.88 31 GLY B C 1
ATOM 2019 O O . GLY B 1 31 ? 24.438 -22.609 1.785 1 88.88 31 GLY B O 1
ATOM 2020 N N . LYS B 1 32 ? 25.531 -21.312 0.265 1 82.94 32 LYS B N 1
ATOM 2021 C CA . LYS B 1 32 ? 24.953 -20.031 0.635 1 82.94 32 LYS B CA 1
ATOM 2022 C C . LYS B 1 32 ? 23.438 -20.016 0.425 1 82.94 32 LYS B C 1
ATOM 2024 O O . LYS B 1 32 ? 22.719 -19.359 1.178 1 82.94 32 LYS B O 1
ATOM 2029 N N . TYR B 1 33 ? 22.984 -20.859 -0.564 1 87.88 33 TYR B N 1
ATOM 2030 C CA . TYR B 1 33 ? 21.578 -20.797 -0.94 1 87.88 33 TYR B CA 1
ATOM 2031 C C . TYR B 1 33 ? 20.797 -21.953 -0.334 1 87.88 33 TYR B C 1
ATOM 2033 O O . TYR B 1 33 ? 19.625 -22.172 -0.685 1 87.88 33 TYR B O 1
ATOM 2041 N N . PHE B 1 34 ? 21.406 -22.641 0.599 1 92.06 34 PHE B N 1
ATOM 2042 C CA . PHE B 1 34 ? 20.766 -23.797 1.214 1 92.06 34 PHE B CA 1
ATOM 2043 C C . PHE B 1 34 ? 19.516 -23.375 1.966 1 92.06 34 PHE B C 1
ATOM 2045 O O . PHE B 1 34 ? 18.469 -24.016 1.842 1 92.06 34 PHE B O 1
ATOM 2052 N N . SER B 1 35 ? 19.609 -22.312 2.723 1 89.12 35 SER B N 1
ATOM 2053 C CA . SER B 1 35 ? 18.469 -21.844 3.484 1 89.12 35 SER B CA 1
ATOM 2054 C C . SER B 1 35 ? 17.312 -21.453 2.562 1 89.12 35 SER B C 1
ATOM 2056 O O . SER B 1 35 ? 16.156 -21.719 2.875 1 89.12 35 SER B O 1
ATOM 2058 N N . MET B 1 36 ? 17.625 -20.906 1.454 1 90.81 36 MET B N 1
ATOM 2059 C CA . MET B 1 36 ? 16.594 -20.516 0.502 1 90.81 36 MET B CA 1
ATOM 2060 C C . MET B 1 36 ? 15.945 -21.75 -0.129 1 90.81 36 MET B C 1
ATOM 2062 O O . MET B 1 36 ? 14.766 -21.719 -0.483 1 90.81 36 MET B O 1
ATOM 2066 N N . THR B 1 37 ? 16.672 -22.766 -0.226 1 95.12 37 THR B N 1
ATOM 2067 C CA . THR B 1 37 ? 16.109 -24 -0.75 1 95.12 37 THR B CA 1
ATOM 2068 C C . THR B 1 37 ? 15.102 -24.594 0.227 1 95.12 37 THR B C 1
ATOM 2070 O O . THR B 1 37 ? 14.078 -25.141 -0.187 1 95.12 37 THR B O 1
ATOM 2073 N N . ILE B 1 38 ? 15.414 -24.391 1.483 1 94.06 38 ILE B N 1
ATOM 2074 C CA . ILE B 1 38 ? 14.453 -24.797 2.504 1 94.06 38 ILE B CA 1
ATOM 2075 C C . ILE B 1 38 ? 13.188 -23.969 2.395 1 94.06 38 ILE B C 1
ATOM 2077 O O . ILE B 1 38 ? 12.078 -24.5 2.447 1 94.06 38 ILE B O 1
ATOM 2081 N N . VAL B 1 39 ? 13.344 -22.688 2.172 1 92.12 39 VAL B N 1
ATOM 2082 C CA . VAL B 1 39 ? 12.203 -21.781 2.031 1 92.12 39 VAL B CA 1
ATOM 2083 C C . VAL B 1 39 ? 11.375 -22.188 0.815 1 92.12 39 VAL B C 1
ATOM 2085 O O . VAL B 1 39 ? 10.141 -22.125 0.849 1 92.12 39 VAL B O 1
ATOM 2088 N N . ALA B 1 40 ? 12.047 -22.641 -0.196 1 96.25 40 ALA B N 1
ATOM 2089 C CA . ALA B 1 40 ? 11.375 -23.031 -1.431 1 96.25 40 ALA B CA 1
ATOM 2090 C C . ALA B 1 40 ? 10.508 -24.266 -1.217 1 96.25 40 ALA B C 1
ATOM 2092 O O . ALA B 1 40 ? 9.586 -24.531 -1.995 1 96.25 40 ALA B O 1
ATOM 2093 N N . CYS B 1 41 ? 10.773 -25.047 -0.151 1 96.31 41 CYS B N 1
ATOM 2094 C CA . CYS B 1 41 ? 9.93 -26.188 0.206 1 96.31 41 CYS B CA 1
ATOM 2095 C C . CYS B 1 41 ? 8.609 -25.719 0.794 1 96.31 41 CYS B C 1
ATOM 2097 O O . CYS B 1 41 ? 7.586 -26.391 0.659 1 96.31 41 CYS B O 1
ATOM 2099 N N . LEU B 1 42 ? 8.633 -24.516 1.375 1 95.56 42 LEU B N 1
ATOM 2100 C CA . LEU B 1 42 ? 7.488 -24.047 2.152 1 95.56 42 LEU B CA 1
ATOM 2101 C C . LEU B 1 42 ? 6.613 -23.109 1.33 1 95.56 42 LEU B C 1
ATOM 2103 O O . LEU B 1 42 ? 5.395 -23.062 1.514 1 95.56 42 LEU B O 1
ATOM 2107 N N . THR B 1 43 ? 7.164 -22.453 0.387 1 95.06 43 THR B N 1
ATOM 2108 C CA . THR B 1 43 ? 6.523 -21.344 -0.296 1 95.06 43 THR B CA 1
ATOM 2109 C C . THR B 1 43 ? 5.297 -21.812 -1.073 1 95.06 43 THR B C 1
ATOM 2111 O O . THR B 1 43 ? 4.281 -21.125 -1.121 1 95.06 43 THR B O 1
ATOM 2114 N N . PRO B 1 44 ? 5.277 -23.062 -1.649 1 96.12 44 PRO B N 1
ATOM 2115 C CA . PRO B 1 44 ? 4.086 -23.469 -2.396 1 96.12 44 PRO B CA 1
ATOM 2116 C C . PRO B 1 44 ? 2.855 -23.625 -1.506 1 96.12 44 PRO B C 1
ATOM 2118 O O . PRO B 1 44 ? 1.725 -23.609 -2 1 96.12 44 PRO B O 1
ATOM 2121 N N . PHE B 1 45 ? 3.012 -23.641 -0.252 1 95.69 45 PHE B N 1
ATOM 2122 C CA . PHE B 1 45 ? 1.907 -23.938 0.655 1 95.69 45 PHE B CA 1
ATOM 2123 C C . PHE B 1 45 ? 1.354 -22.656 1.26 1 95.69 45 PHE B C 1
ATOM 2125 O O . PHE B 1 45 ? 0.305 -22.672 1.907 1 95.69 45 PHE B O 1
ATOM 2132 N N . ILE B 1 46 ? 1.968 -21.578 0.968 1 92 46 ILE B N 1
ATOM 2133 C CA . ILE B 1 46 ? 1.57 -20.328 1.606 1 92 46 ILE B CA 1
ATOM 2134 C C . ILE B 1 46 ? 0.191 -19.906 1.104 1 92 46 ILE B C 1
ATOM 2136 O O . ILE B 1 46 ? -0.728 -19.688 1.899 1 92 46 ILE B O 1
ATOM 2140 N N . MET B 1 47 ? 0.001 -19.859 -0.128 1 90.62 47 MET B N 1
ATOM 2141 C CA . MET B 1 47 ? -1.268 -19.406 -0.684 1 90.62 47 MET B CA 1
ATOM 2142 C C . MET B 1 47 ? -2.391 -20.375 -0.362 1 90.62 47 MET B C 1
ATOM 2144 O O . MET B 1 47 ? -3.467 -19.969 0.084 1 90.62 47 MET B O 1
ATOM 2148 N N . PRO B 1 48 ? -2.182 -21.734 -0.509 1 92.12 48 PRO B N 1
ATOM 2149 C CA . PRO B 1 48 ? -3.23 -22.688 -0.112 1 92.12 48 PRO B CA 1
ATOM 2150 C C . PRO B 1 48 ? -3.619 -22.547 1.358 1 92.12 48 PRO B C 1
ATOM 2152 O O . PRO B 1 48 ? -4.805 -22.625 1.696 1 92.12 48 PRO B O 1
ATOM 2155 N N . LEU B 1 49 ? -2.684 -22.344 2.162 1 93 49 LEU B N 1
ATOM 2156 C CA . LEU B 1 49 ? -2.959 -22.156 3.584 1 93 49 LEU B CA 1
ATOM 2157 C C . LEU B 1 49 ? -3.768 -20.891 3.82 1 93 49 LEU B C 1
ATOM 2159 O O . LEU B 1 49 ? -4.711 -20.891 4.617 1 93 49 LEU B O 1
ATOM 2163 N N . LEU B 1 50 ? -3.447 -19.859 3.094 1 86 50 LEU B N 1
ATOM 2164 C CA . LEU B 1 50 ? -4.184 -18.609 3.209 1 86 50 LEU B CA 1
ATOM 2165 C C . LEU B 1 50 ? -5.641 -18.781 2.787 1 86 50 LEU B C 1
ATOM 2167 O O . LEU B 1 50 ? -6.551 -18.312 3.469 1 86 50 LEU B O 1
ATOM 2171 N N . MET B 1 51 ? -5.867 -19.453 1.723 1 87 51 MET B N 1
ATOM 2172 C CA . MET B 1 51 ? -7.223 -19.703 1.238 1 87 51 MET B CA 1
ATOM 2173 C C . MET B 1 51 ? -8.008 -20.547 2.23 1 87 51 MET B C 1
ATOM 2175 O O . MET B 1 51 ? -9.195 -20.297 2.459 1 87 51 MET B O 1
ATOM 2179 N N . LYS B 1 52 ? -7.324 -21.5 2.818 1 89.56 52 LYS B N 1
ATOM 2180 C CA . LYS B 1 52 ? -7.961 -22.359 3.816 1 89.56 52 LYS B CA 1
ATOM 2181 C C . LYS B 1 52 ? -8.344 -21.562 5.059 1 89.56 52 LYS B C 1
ATOM 2183 O O . LYS B 1 52 ? -9.445 -21.719 5.59 1 89.56 52 LYS B O 1
ATOM 2188 N N . LEU B 1 53 ? -7.504 -20.734 5.449 1 84.81 53 LEU B N 1
ATOM 2189 C CA . LEU B 1 53 ? -7.75 -19.906 6.625 1 84.81 53 LEU B CA 1
ATOM 2190 C C . LEU B 1 53 ? -8.922 -18.953 6.383 1 84.81 53 LEU B C 1
ATOM 2192 O O . LEU B 1 53 ? -9.68 -18.656 7.309 1 84.81 53 LEU B O 1
ATOM 2196 N N . LEU B 1 54 ? -9.094 -18.562 5.137 1 78.81 54 LEU B N 1
ATOM 2197 C CA . LEU B 1 54 ? -10.172 -17.641 4.785 1 78.81 54 LEU B CA 1
ATOM 2198 C C . LEU B 1 54 ? -11.43 -18.406 4.391 1 78.81 54 LEU B C 1
ATOM 2200 O O . LEU B 1 54 ? -12.438 -17.812 4.023 1 78.81 54 LEU B O 1
ATOM 2204 N N . LYS B 1 55 ? -11.352 -19.734 4.441 1 86.81 55 LYS B N 1
ATOM 2205 C CA . LYS B 1 55 ? -12.469 -20.625 4.113 1 86.81 55 LYS B CA 1
ATOM 2206 C C . LYS B 1 55 ? -12.961 -20.375 2.689 1 86.81 55 LYS B C 1
ATOM 2208 O O . LYS B 1 55 ? -14.172 -20.281 2.455 1 86.81 55 LYS B O 1
ATOM 2213 N N . ILE B 1 56 ? -11.984 -20.156 1.863 1 85.56 56 ILE B N 1
ATOM 2214 C CA . ILE B 1 56 ? -12.281 -19.938 0.452 1 85.56 56 ILE B CA 1
ATOM 2215 C C . ILE B 1 56 ? -11.898 -21.172 -0.363 1 85.56 56 ILE B C 1
ATOM 2217 O O . ILE B 1 56 ? -10.773 -21.656 -0.27 1 85.56 56 ILE B O 1
ATOM 2221 N N . GLU B 1 57 ? -12.805 -21.625 -1.145 1 89.81 57 GLU B N 1
ATOM 2222 C CA . GLU B 1 57 ? -12.531 -22.703 -2.086 1 89.81 57 GLU B CA 1
ATOM 2223 C C . GLU B 1 57 ? -12.188 -22.172 -3.467 1 89.81 57 GLU B C 1
ATOM 2225 O O . GLU B 1 57 ? -12.984 -21.469 -4.086 1 89.81 57 GLU B O 1
ATOM 2230 N N . VAL B 1 58 ? -11.023 -22.531 -3.867 1 89.31 58 VAL B N 1
ATOM 2231 C CA . VAL B 1 58 ? -10.555 -22 -5.141 1 89.31 58 VAL B CA 1
ATOM 2232 C C . VAL B 1 58 ? -10.469 -23.125 -6.168 1 89.31 58 VAL B C 1
ATOM 2234 O O . VAL B 1 58 ? -10.289 -24.297 -5.809 1 89.31 58 VAL B O 1
ATOM 2237 N N . PRO B 1 59 ? -10.672 -22.828 -7.422 1 89.25 59 PRO B N 1
ATOM 2238 C CA . PRO B 1 59 ? -10.539 -23.844 -8.469 1 89.25 59 PRO B CA 1
ATOM 2239 C C . PRO B 1 59 ? -9.102 -24.312 -8.672 1 89.25 59 PRO B C 1
ATOM 2241 O O . PRO B 1 59 ? -8.172 -23.688 -8.141 1 89.25 59 PRO B O 1
ATOM 2244 N N . GLN B 1 60 ? -8.938 -25.328 -9.391 1 92.06 60 GLN B N 1
ATOM 2245 C CA . GLN B 1 60 ? -7.637 -25.938 -9.602 1 92.06 60 GLN B CA 1
ATOM 2246 C C . GLN B 1 60 ? -6.699 -25 -10.352 1 92.06 60 GLN B C 1
ATOM 2248 O O . GLN B 1 60 ? -5.484 -25.016 -10.125 1 92.06 60 GLN B O 1
ATOM 2253 N N . GLU B 1 61 ? -7.223 -24.156 -11.18 1 92.12 61 GLU B N 1
ATOM 2254 C CA . GLU B 1 61 ? -6.441 -23.188 -11.945 1 92.12 61 GLU B CA 1
ATOM 2255 C C . GLU B 1 61 ? -5.66 -22.266 -11.016 1 92.12 61 GLU B C 1
ATOM 2257 O O . GLU B 1 61 ? -4.539 -21.859 -11.336 1 92.12 61 GLU B O 1
ATOM 2262 N N . PHE B 1 62 ? -6.254 -21.953 -9.953 1 90.88 62 PHE B N 1
ATOM 2263 C CA . PHE B 1 62 ? -5.609 -21.094 -8.961 1 90.88 62 PHE B CA 1
ATOM 2264 C C . PHE B 1 62 ? -4.344 -21.75 -8.422 1 90.88 62 PHE B C 1
ATOM 2266 O O . PHE B 1 62 ? -3.305 -21.109 -8.297 1 90.88 62 PHE B O 1
ATOM 2273 N N . TYR B 1 63 ? -4.383 -23 -8.156 1 93 63 TYR B N 1
ATOM 2274 C CA . TYR B 1 63 ? -3.246 -23.734 -7.617 1 93 63 TYR B CA 1
ATOM 2275 C C . TYR B 1 63 ? -2.148 -23.875 -8.664 1 93 63 TYR B C 1
ATOM 2277 O O . TYR B 1 63 ? -0.959 -23.844 -8.336 1 93 63 TYR B O 1
ATOM 2285 N N . ILE B 1 64 ? -2.586 -24.047 -9.852 1 95.69 64 ILE B N 1
ATOM 2286 C CA . ILE B 1 64 ? -1.628 -24.156 -10.953 1 95.69 64 ILE B CA 1
ATOM 2287 C C . ILE B 1 64 ? -0.852 -22.844 -11.078 1 95.69 64 ILE B C 1
ATOM 2289 O O . ILE B 1 64 ? 0.38 -22.844 -11.141 1 95.69 64 ILE B O 1
ATOM 2293 N N . ILE B 1 65 ? -1.558 -21.719 -11.047 1 95.25 65 ILE B N 1
ATOM 2294 C CA . ILE B 1 65 ? -0.932 -20.406 -11.133 1 95.25 65 ILE B CA 1
ATOM 2295 C C . ILE B 1 65 ? 0.024 -20.219 -9.961 1 95.25 65 ILE B C 1
ATOM 2297 O O . ILE B 1 65 ? 1.145 -19.734 -10.133 1 95.25 65 ILE B O 1
ATOM 2301 N N . ASN B 1 66 ? -0.38 -20.609 -8.836 1 94.94 66 ASN B N 1
ATOM 2302 C CA . ASN B 1 66 ? 0.436 -20.5 -7.629 1 94.94 66 ASN B CA 1
ATOM 2303 C C . ASN B 1 66 ? 1.743 -21.266 -7.762 1 94.94 66 ASN B C 1
ATOM 2305 O O . ASN B 1 66 ? 2.818 -20.734 -7.488 1 94.94 66 ASN B O 1
ATOM 2309 N N . ILE B 1 67 ? 1.65 -22.516 -8.18 1 97.12 67 ILE B N 1
ATOM 2310 C CA . ILE B 1 67 ? 2.836 -23.359 -8.273 1 97.12 67 ILE B CA 1
ATOM 2311 C C . ILE B 1 67 ? 3.781 -22.812 -9.336 1 97.12 67 ILE B C 1
ATOM 2313 O O . ILE B 1 67 ? 5 -22.781 -9.141 1 97.12 67 ILE B O 1
ATOM 2317 N N . ILE B 1 68 ? 3.227 -22.375 -10.422 1 97.62 68 ILE B N 1
ATOM 2318 C CA . ILE B 1 68 ? 4.043 -21.812 -11.492 1 97.62 68 ILE B CA 1
ATOM 2319 C C . ILE B 1 68 ? 4.758 -20.562 -10.992 1 97.62 68 ILE B C 1
ATOM 2321 O O . ILE B 1 68 ? 5.957 -20.391 -11.211 1 97.62 68 ILE B O 1
ATOM 2325 N N . PHE B 1 69 ? 4.059 -19.734 -10.344 1 97.81 69 PHE B N 1
ATOM 2326 C CA . PHE B 1 69 ? 4.641 -18.484 -9.852 1 97.81 69 PHE B CA 1
ATOM 2327 C C . PHE B 1 69 ? 5.75 -18.766 -8.844 1 97.81 69 PHE B C 1
ATOM 2329 O O . PHE B 1 69 ? 6.84 -18.203 -8.945 1 97.81 69 PHE B O 1
ATOM 2336 N N . VAL B 1 70 ? 5.477 -19.641 -7.91 1 97.38 70 VAL B N 1
ATOM 2337 C CA . VAL B 1 70 ? 6.441 -19.938 -6.859 1 97.38 70 VAL B CA 1
ATOM 2338 C C . VAL B 1 70 ? 7.656 -20.641 -7.465 1 97.38 70 VAL B C 1
ATOM 2340 O O . VAL B 1 70 ? 8.781 -20.453 -6.996 1 97.38 70 VAL B O 1
ATOM 2343 N N . TYR B 1 71 ? 7.398 -21.453 -8.484 1 97.88 71 TYR B N 1
ATOM 2344 C CA . TYR B 1 71 ? 8.5 -22.094 -9.188 1 97.88 71 TYR B CA 1
ATOM 2345 C C . TYR B 1 71 ? 9.5 -21.062 -9.695 1 97.88 71 TYR B C 1
ATOM 2347 O O . TYR B 1 71 ? 10.711 -21.203 -9.469 1 97.88 71 TYR B O 1
ATOM 2355 N N . PHE B 1 72 ? 9.023 -20.016 -10.281 1 97.62 72 PHE B N 1
ATOM 2356 C CA . PHE B 1 72 ? 9.906 -19 -10.852 1 97.62 72 PHE B CA 1
ATOM 2357 C C . PHE B 1 72 ? 10.445 -18.078 -9.766 1 97.62 72 PHE B C 1
ATOM 2359 O O . PHE B 1 72 ? 11.633 -17.75 -9.766 1 97.62 72 PHE B O 1
ATOM 2366 N N . ALA B 1 73 ? 9.625 -17.719 -8.875 1 96.75 73 ALA B N 1
ATOM 2367 C CA . ALA B 1 73 ? 10.023 -16.734 -7.867 1 96.75 73 ALA B CA 1
ATOM 2368 C C . ALA B 1 73 ? 10.945 -17.375 -6.824 1 96.75 73 ALA B C 1
ATOM 2370 O O . ALA B 1 73 ? 12.055 -16.891 -6.602 1 96.75 73 ALA B O 1
ATOM 2371 N N . SER B 1 74 ? 10.578 -18.5 -6.27 1 95.56 74 SER B N 1
ATOM 2372 C CA . SER B 1 74 ? 11.266 -19.031 -5.105 1 95.56 74 SER B CA 1
ATOM 2373 C C . SER B 1 74 ? 12.289 -20.094 -5.508 1 95.56 74 SER B C 1
ATOM 2375 O O . SER B 1 74 ? 13.383 -20.156 -4.953 1 95.56 74 SER B O 1
ATOM 2377 N N . LEU B 1 75 ? 11.961 -20.953 -6.449 1 96.88 75 LEU B N 1
ATOM 2378 C CA . LEU B 1 75 ? 12.859 -22.047 -6.777 1 96.88 75 LEU B CA 1
ATOM 2379 C C . LEU B 1 75 ? 13.867 -21.641 -7.844 1 96.88 75 LEU B C 1
ATOM 2381 O O . LEU B 1 75 ? 15.055 -21.484 -7.551 1 96.88 75 LEU B O 1
ATOM 2385 N N . TRP B 1 76 ? 13.383 -21.312 -9.016 1 96.62 76 TRP B N 1
ATOM 2386 C CA . TRP B 1 76 ? 14.289 -20.891 -10.078 1 96.62 76 TRP B CA 1
ATOM 2387 C C . TRP B 1 76 ? 14.977 -19.578 -9.719 1 96.62 76 TRP B C 1
ATOM 2389 O O . TRP B 1 76 ? 16.172 -19.422 -9.945 1 96.62 76 TRP B O 1
ATOM 2399 N N . GLY B 1 77 ? 14.258 -18.703 -9.164 1 95.81 77 GLY B N 1
ATOM 2400 C CA . GLY B 1 77 ? 14.773 -17.375 -8.836 1 95.81 77 GLY B CA 1
ATOM 2401 C C . GLY B 1 77 ? 15.781 -17.391 -7.707 1 95.81 77 GLY B C 1
ATOM 2402 O O . GLY B 1 77 ? 16.953 -17.078 -7.91 1 95.81 77 GLY B O 1
ATOM 2403 N N . SER B 1 78 ? 15.438 -17.922 -6.586 1 93.31 78 SER B N 1
ATOM 2404 C CA . SER B 1 78 ? 16.234 -17.766 -5.371 1 93.31 78 SER B CA 1
ATOM 2405 C C . SER B 1 78 ? 17.25 -18.906 -5.23 1 93.31 78 SER B C 1
ATOM 2407 O O . SER B 1 78 ? 18.312 -18.719 -4.629 1 93.31 78 SER B O 1
ATOM 2409 N N . CYS B 1 79 ? 16.984 -20.094 -5.828 1 94.38 79 CYS B N 1
ATOM 2410 C CA . CYS B 1 79 ? 17.812 -21.266 -5.531 1 94.38 79 CYS B CA 1
ATOM 2411 C C . CYS B 1 79 ? 18.672 -21.625 -6.73 1 94.38 79 CYS B C 1
ATOM 2413 O O . CYS B 1 79 ? 19.734 -22.234 -6.57 1 94.38 79 CYS B O 1
ATOM 2415 N N . LEU B 1 80 ? 18.188 -21.297 -7.906 1 95.5 80 LEU B N 1
ATOM 2416 C CA . LEU B 1 80 ? 18.875 -21.797 -9.094 1 95.5 80 LEU B CA 1
ATOM 2417 C C . LEU B 1 80 ? 19.422 -20.641 -9.922 1 95.5 80 LEU B C 1
ATOM 2419 O O . LEU B 1 80 ? 19.641 -20.781 -11.125 1 95.5 80 LEU B O 1
ATOM 2423 N N . GLY B 1 81 ? 19.516 -19.438 -9.367 1 93 81 GLY B N 1
ATOM 2424 C CA . GLY B 1 81 ? 20.266 -18.328 -9.953 1 93 81 GLY B CA 1
ATOM 2425 C C . GLY B 1 81 ? 19.438 -17.484 -10.906 1 93 81 GLY B C 1
ATOM 2426 O O . GLY B 1 81 ? 19.984 -16.688 -11.68 1 93 81 GLY B O 1
ATOM 2427 N N . GLY B 1 82 ? 18.141 -17.656 -10.898 1 94.88 82 GLY B N 1
ATOM 2428 C CA . GLY B 1 82 ? 17.281 -16.891 -11.781 1 94.88 82 GLY B CA 1
ATOM 2429 C C . GLY B 1 82 ? 17.406 -15.391 -11.586 1 94.88 82 GLY B C 1
ATOM 2430 O O . GLY B 1 82 ? 17.391 -14.633 -12.555 1 94.88 82 GLY B O 1
ATOM 2431 N N . TYR B 1 83 ? 17.594 -14.93 -10.422 1 93.19 83 TYR B N 1
ATOM 2432 C CA . TYR B 1 83 ? 17.609 -13.508 -10.094 1 93.19 83 TYR B CA 1
ATOM 2433 C C . TYR B 1 83 ? 18.891 -12.844 -10.578 1 93.19 83 TYR B C 1
ATOM 2435 O O . TYR B 1 83 ? 19.016 -11.617 -10.523 1 93.19 83 TYR B O 1
ATOM 2443 N N . HIS B 1 84 ? 19.844 -13.562 -11.156 1 92.69 84 HIS B N 1
ATOM 2444 C CA . HIS B 1 84 ? 21.031 -12.984 -11.758 1 92.69 84 HIS B CA 1
ATOM 2445 C C . HIS B 1 84 ? 20.781 -12.57 -13.203 1 92.69 84 HIS B C 1
ATOM 2447 O O . HIS B 1 84 ? 21.578 -11.836 -13.797 1 92.69 84 HIS B O 1
ATOM 2453 N N . LEU B 1 85 ? 19.688 -13.109 -13.688 1 94.31 85 LEU B N 1
ATOM 2454 C CA . LEU B 1 85 ? 19.312 -12.703 -15.039 1 94.31 85 LEU B CA 1
ATOM 2455 C C . LEU B 1 85 ? 18.719 -11.305 -15.047 1 94.31 85 LEU B C 1
ATOM 2457 O O . LEU B 1 85 ? 17.969 -10.938 -14.141 1 94.31 85 LEU B O 1
ATOM 2461 N N . PRO B 1 86 ? 19.078 -10.602 -16.078 1 94.56 86 PRO B N 1
ATOM 2462 C CA . PRO B 1 86 ? 18.531 -9.242 -16.172 1 94.56 86 PRO B CA 1
ATOM 2463 C C . PRO B 1 86 ? 17.016 -9.219 -16.219 1 94.56 86 PRO B C 1
ATOM 2465 O O . PRO B 1 86 ? 16.406 -10.07 -16.875 1 94.56 86 PRO B O 1
ATOM 2468 N N . TYR B 1 87 ? 16.391 -8.406 -15.422 1 95.81 87 TYR B N 1
ATOM 2469 C CA . TYR B 1 87 ? 14.961 -8.086 -15.43 1 95.81 87 TYR B CA 1
ATOM 2470 C C . TYR B 1 87 ? 14.141 -9.242 -14.867 1 95.81 87 TYR B C 1
ATOM 2472 O O . TYR B 1 87 ? 12.922 -9.133 -14.742 1 95.81 87 TYR B O 1
ATOM 2480 N N . PHE B 1 88 ? 14.781 -10.367 -14.57 1 97.5 88 PHE B N 1
ATOM 2481 C CA . PHE B 1 88 ? 14.055 -11.508 -14.008 1 97.5 88 PHE B CA 1
ATOM 2482 C C . PHE B 1 88 ? 13.336 -11.109 -12.727 1 97.5 88 PHE B C 1
ATOM 2484 O O . PHE B 1 88 ? 12.156 -11.438 -12.547 1 97.5 88 PHE B O 1
ATOM 2491 N N . ASP B 1 89 ? 13.969 -10.375 -11.93 1 97.62 89 ASP B N 1
ATOM 2492 C CA . ASP B 1 89 ? 13.414 -9.891 -10.664 1 97.62 89 ASP B CA 1
ATOM 2493 C C . ASP B 1 89 ? 12.219 -8.977 -10.906 1 97.62 89 ASP B C 1
ATOM 2495 O O . ASP B 1 89 ? 11.172 -9.125 -10.266 1 97.62 89 ASP B O 1
ATOM 2499 N N . LYS B 1 90 ? 12.289 -8.125 -11.898 1 98.25 90 LYS B N 1
ATOM 2500 C CA . LYS B 1 90 ? 11.188 -7.23 -12.25 1 98.25 90 LYS B CA 1
ATOM 2501 C C . LYS B 1 90 ? 10 -8.008 -12.805 1 98.25 90 LYS B C 1
ATOM 2503 O O . LYS B 1 90 ? 8.852 -7.691 -12.5 1 98.25 90 LYS B O 1
ATOM 2508 N N . PHE B 1 91 ? 10.359 -9.008 -13.508 1 97.75 91 PHE B N 1
ATOM 2509 C CA . PHE B 1 91 ? 9.328 -9.867 -14.078 1 97.75 91 PHE B CA 1
ATOM 2510 C C . PHE B 1 91 ? 8.539 -10.57 -12.977 1 97.75 91 PHE B C 1
ATOM 2512 O O . PHE B 1 91 ? 7.309 -10.586 -13 1 97.75 91 PHE B O 1
ATOM 2519 N N . THR B 1 92 ? 9.18 -11.133 -12.062 1 97.94 92 THR B N 1
ATOM 2520 C CA . THR B 1 92 ? 8.531 -11.844 -10.969 1 97.94 92 THR B CA 1
ATOM 2521 C C . THR B 1 92 ? 7.656 -10.891 -10.148 1 97.94 92 THR B C 1
ATOM 2523 O O . THR B 1 92 ? 6.52 -11.227 -9.805 1 97.94 92 THR B O 1
ATOM 2526 N N . HIS B 1 93 ? 8.117 -9.711 -9.914 1 98.56 93 HIS B N 1
ATOM 2527 C CA . HIS B 1 93 ? 7.348 -8.742 -9.141 1 98.56 93 HIS B CA 1
ATOM 2528 C C . HIS B 1 93 ? 6.145 -8.234 -9.938 1 98.56 93 HIS B C 1
ATOM 2530 O O . HIS B 1 93 ? 5.066 -8.031 -9.375 1 98.56 93 HIS B O 1
ATOM 2536 N N . PHE B 1 94 ? 6.32 -8.039 -11.219 1 98.56 94 PHE B N 1
ATOM 2537 C CA . PHE B 1 94 ? 5.215 -7.645 -12.086 1 98.56 94 PHE B CA 1
ATOM 2538 C C . PHE B 1 94 ? 4.09 -8.672 -12.023 1 98.56 94 PHE B C 1
ATOM 2540 O O . PHE B 1 94 ? 2.928 -8.312 -11.805 1 98.56 94 PHE B O 1
ATOM 2547 N N . PHE B 1 95 ? 4.426 -9.906 -12.07 1 97.44 95 PHE B N 1
ATOM 2548 C CA . PHE B 1 95 ? 3.42 -10.961 -12.062 1 97.44 95 PHE B CA 1
ATOM 2549 C C . PHE B 1 95 ? 2.855 -11.164 -10.664 1 97.44 95 PHE B C 1
ATOM 2551 O O . PHE B 1 95 ? 1.688 -11.531 -10.508 1 97.44 95 PHE B O 1
ATOM 2558 N N . SER B 1 96 ? 3.689 -10.992 -9.672 1 97.62 96 SER B N 1
ATOM 2559 C CA . SER B 1 96 ? 3.115 -11.008 -8.328 1 97.62 96 SER B CA 1
ATOM 2560 C C . SER B 1 96 ? 1.996 -9.977 -8.195 1 97.62 96 SER B C 1
ATOM 2562 O O . SER B 1 96 ? 0.971 -10.242 -7.566 1 97.62 96 SER B O 1
ATOM 2564 N N . GLY B 1 97 ? 2.156 -8.781 -8.844 1 98.06 97 GLY B N 1
ATOM 2565 C CA . GLY B 1 97 ? 1.111 -7.773 -8.859 1 98.06 97 GLY B CA 1
ATOM 2566 C C . GLY B 1 97 ? -0.171 -8.25 -9.508 1 98.06 97 GLY B C 1
ATOM 2567 O O . GLY B 1 97 ? -1.266 -7.977 -9.016 1 98.06 97 GLY B O 1
ATOM 2568 N N . ILE B 1 98 ? -0.019 -8.969 -10.531 1 96.94 98 ILE B N 1
ATOM 2569 C CA . ILE B 1 98 ? -1.167 -9.492 -11.266 1 96.94 98 ILE B CA 1
ATOM 2570 C C . ILE B 1 98 ? -1.882 -10.539 -10.422 1 96.94 98 ILE B C 1
ATOM 2572 O O . ILE B 1 98 ? -3.104 -10.492 -10.258 1 96.94 98 ILE B O 1
ATOM 2576 N N . ILE B 1 99 ? -1.154 -11.453 -9.836 1 95 99 ILE B N 1
ATOM 2577 C CA . ILE B 1 99 ? -1.714 -12.562 -9.07 1 95 99 ILE B CA 1
ATOM 2578 C C . ILE B 1 99 ? -2.426 -12.023 -7.832 1 95 99 ILE B C 1
ATOM 2580 O O . ILE B 1 99 ? -3.57 -12.391 -7.555 1 95 99 ILE B O 1
ATOM 2584 N N . PHE B 1 100 ? -1.79 -11.109 -7.164 1 95.88 100 PHE B N 1
ATOM 2585 C CA . PHE B 1 100 ? -2.389 -10.586 -5.941 1 95.88 100 PHE B CA 1
ATOM 2586 C C . PHE B 1 100 ? -3.547 -9.648 -6.262 1 95.88 100 PHE B C 1
ATOM 2588 O O . PHE B 1 100 ? -4.457 -9.484 -5.445 1 95.88 100 PHE B O 1
ATOM 2595 N N . CYS B 1 101 ? -3.49 -9.055 -7.449 1 96.88 101 CYS B N 1
ATOM 2596 C CA . CYS B 1 101 ? -4.656 -8.305 -7.902 1 96.88 101 CYS B CA 1
ATOM 2597 C C . CYS B 1 101 ? -5.879 -9.203 -8.008 1 96.88 101 CYS B C 1
ATOM 2599 O O . CYS B 1 101 ? -6.965 -8.836 -7.555 1 96.88 101 CYS B O 1
ATOM 2601 N N . GLU B 1 102 ? -5.707 -10.391 -8.586 1 93.06 102 GLU B N 1
ATOM 2602 C CA . GLU B 1 102 ? -6.789 -11.359 -8.703 1 93.06 102 GLU B CA 1
ATOM 2603 C C . GLU B 1 102 ? -7.301 -11.781 -7.324 1 93.06 102 GLU B C 1
ATOM 2605 O O . GLU B 1 102 ? -8.516 -11.867 -7.109 1 93.06 102 GLU B O 1
ATOM 2610 N N . ILE B 1 103 ? -6.41 -11.961 -6.438 1 91.62 103 ILE B N 1
ATOM 2611 C CA . ILE B 1 103 ? -6.781 -12.367 -5.082 1 91.62 103 ILE B CA 1
ATOM 2612 C C . ILE B 1 103 ? -7.547 -11.234 -4.402 1 91.62 103 ILE B C 1
ATOM 2614 O O . ILE B 1 103 ? -8.57 -11.469 -3.756 1 91.62 103 ILE B O 1
ATOM 2618 N N . ALA B 1 104 ? -7.066 -10.031 -4.547 1 94.75 104 ALA B N 1
ATOM 2619 C CA . ALA B 1 104 ? -7.742 -8.875 -3.971 1 94.75 104 ALA B CA 1
ATOM 2620 C C . ALA B 1 104 ? -9.148 -8.719 -4.539 1 94.75 104 ALA B C 1
ATOM 2622 O O . ALA B 1 104 ? -10.078 -8.352 -3.82 1 94.75 104 ALA B O 1
ATOM 2623 N N . TYR B 1 105 ? -9.281 -9.023 -5.824 1 93.81 105 TYR B N 1
ATOM 2624 C CA . TYR B 1 105 ? -10.586 -8.969 -6.48 1 93.81 105 TYR B CA 1
ATOM 2625 C C . TYR B 1 105 ? -11.547 -9.984 -5.875 1 93.81 105 TYR B C 1
ATOM 2627 O O . TYR B 1 105 ? -12.688 -9.656 -5.555 1 93.81 105 TYR B O 1
ATOM 2635 N N . ILE B 1 106 ? -11.039 -11.133 -5.688 1 88.94 106 ILE B N 1
ATOM 2636 C CA . ILE B 1 106 ? -11.836 -12.195 -5.086 1 88.94 106 ILE B CA 1
ATOM 2637 C C . ILE B 1 106 ? -12.242 -11.797 -3.668 1 88.94 106 ILE B C 1
ATOM 2639 O O . ILE B 1 106 ? -13.398 -11.961 -3.277 1 88.94 106 ILE B O 1
ATOM 2643 N N . PHE B 1 107 ? -11.289 -11.281 -2.977 1 90.31 107 PHE B N 1
ATOM 2644 C CA . PHE B 1 107 ? -11.516 -10.805 -1.617 1 90.31 107 PHE B CA 1
ATOM 2645 C C . PHE B 1 107 ? -12.586 -9.719 -1.596 1 90.31 107 PHE B C 1
ATOM 2647 O O . PHE B 1 107 ? -13.508 -9.766 -0.783 1 90.31 107 PHE B O 1
ATOM 2654 N N . TYR B 1 108 ? -12.492 -8.773 -2.469 1 92.69 108 TYR B N 1
ATOM 2655 C CA . TYR B 1 108 ? -13.438 -7.664 -2.568 1 92.69 108 TYR B CA 1
ATOM 2656 C C . TYR B 1 108 ? -14.844 -8.172 -2.861 1 92.69 108 TYR B C 1
ATOM 2658 O O . TYR B 1 108 ? -15.805 -7.77 -2.201 1 92.69 108 TYR B O 1
ATOM 2666 N N . LYS B 1 109 ? -14.977 -9.078 -3.768 1 88.38 109 LYS B N 1
ATOM 2667 C CA . LYS B 1 109 ? -16.281 -9.602 -4.176 1 88.38 109 LYS B CA 1
ATOM 2668 C C . LYS B 1 109 ? -16.891 -10.453 -3.074 1 88.38 109 LYS B C 1
ATOM 2670 O O . LYS B 1 109 ? -18.125 -10.492 -2.922 1 88.38 109 LYS B O 1
ATOM 2675 N N . HIS B 1 110 ? -16.062 -11.031 -2.344 1 86.44 110 HIS B N 1
ATOM 2676 C CA . HIS B 1 110 ? -16.547 -11.852 -1.24 1 86.44 110 HIS B CA 1
ATOM 2677 C C . HIS B 1 110 ? -17.125 -10.992 -0.127 1 86.44 110 HIS B C 1
ATOM 2679 O O . HIS B 1 110 ? -18.234 -11.258 0.353 1 86.44 110 HIS B O 1
ATOM 2685 N N . PHE B 1 111 ? -16.5 -9.984 0.215 1 88.12 111 PHE B N 1
ATOM 2686 C CA . PHE B 1 111 ? -16.891 -9.211 1.388 1 88.12 111 PHE B CA 1
ATOM 2687 C C . PHE B 1 111 ? -17.875 -8.117 1.008 1 88.12 111 PHE B C 1
ATOM 2689 O O . PHE B 1 111 ? -18.672 -7.668 1.844 1 88.12 111 PHE B O 1
ATOM 2696 N N . LEU B 1 112 ? -17.797 -7.73 -0.272 1 91.5 112 LEU B N 1
ATOM 2697 C CA . LEU B 1 112 ? -18.672 -6.664 -0.737 1 91.5 112 LEU B CA 1
ATOM 2698 C C . LEU B 1 112 ? -19.406 -7.082 -2.002 1 91.5 112 LEU B C 1
ATOM 2700 O O . LEU B 1 112 ? -19.359 -6.383 -3.018 1 91.5 112 LEU B O 1
ATOM 2704 N N . PRO B 1 113 ? -20.172 -8.133 -1.913 1 87.31 113 PRO B N 1
ATOM 2705 C CA . PRO B 1 113 ? -20.812 -8.688 -3.105 1 87.31 113 PRO B CA 1
ATOM 2706 C C . PRO B 1 113 ? -21.844 -7.738 -3.711 1 87.31 113 PRO B C 1
ATOM 2708 O O . PRO B 1 113 ? -22.094 -7.777 -4.918 1 87.31 113 PRO B O 1
ATOM 2711 N N . ASN B 1 114 ? -22.406 -6.848 -2.924 1 88.62 114 ASN B N 1
ATOM 2712 C CA . ASN B 1 114 ? -23.5 -6.008 -3.404 1 88.62 114 ASN B CA 1
ATOM 2713 C C . ASN B 1 114 ? -23 -4.605 -3.76 1 88.62 114 ASN B C 1
ATOM 2715 O O . ASN B 1 114 ? -23.781 -3.77 -4.223 1 88.62 114 ASN B O 1
ATOM 2719 N N . GLU B 1 115 ? -21.734 -4.387 -3.506 1 89.62 115 GLU B N 1
ATOM 2720 C CA . GLU B 1 115 ? -21.188 -3.076 -3.852 1 89.62 115 GLU B CA 1
ATOM 2721 C C . GLU B 1 115 ? -20.906 -2.973 -5.348 1 89.62 115 GLU B C 1
ATOM 2723 O O . GLU B 1 115 ? -20.109 -3.744 -5.887 1 89.62 115 GLU B O 1
ATOM 2728 N N . LYS B 1 116 ? -21.5 -1.962 -6.016 1 88.69 116 LYS B N 1
ATOM 2729 C CA . LYS B 1 116 ? -21.453 -1.899 -7.473 1 88.69 116 LYS B CA 1
ATOM 2730 C C . LYS B 1 116 ? -20.531 -0.782 -7.941 1 88.69 116 LYS B C 1
ATOM 2732 O O . LYS B 1 116 ? -20.188 -0.706 -9.125 1 88.69 116 LYS B O 1
ATOM 2737 N N . ARG B 1 117 ? -20.109 0.055 -7.039 1 90.81 117 ARG B N 1
ATOM 2738 C CA . ARG B 1 117 ? -19.25 1.169 -7.434 1 90.81 117 ARG B CA 1
ATOM 2739 C C . ARG B 1 117 ? -17.875 0.674 -7.875 1 90.81 117 ARG B C 1
ATOM 2741 O O . ARG B 1 117 ? -17.094 0.196 -7.051 1 90.81 117 ARG B O 1
ATOM 2748 N N . LYS B 1 118 ? -17.562 0.894 -9.141 1 93.56 118 LYS B N 1
ATOM 2749 C CA . LYS B 1 118 ? -16.328 0.419 -9.758 1 93.56 118 LYS B CA 1
ATOM 2750 C C . LYS B 1 118 ? -15.117 1.138 -9.172 1 93.56 118 LYS B C 1
ATOM 2752 O O . LYS B 1 118 ? -14.047 0.536 -9.008 1 93.56 118 LYS B O 1
ATOM 2757 N N . PHE B 1 119 ? -15.289 2.385 -8.891 1 92.81 119 PHE B N 1
ATOM 2758 C CA . PHE B 1 119 ? -14.195 3.191 -8.367 1 92.81 119 PHE B CA 1
AT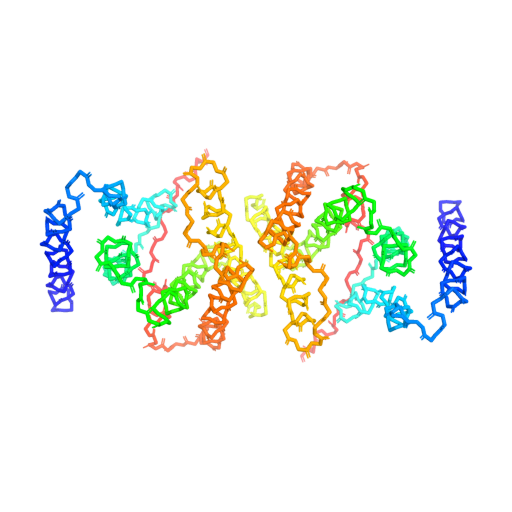OM 2759 C C . PHE B 1 119 ? -13.727 2.658 -7.023 1 92.81 119 PHE B C 1
ATOM 2761 O O . PHE B 1 119 ? -12.523 2.59 -6.762 1 92.81 119 PHE B O 1
ATOM 2768 N N . LEU B 1 120 ? -14.656 2.266 -6.172 1 94 120 LEU B N 1
ATOM 2769 C CA . LEU B 1 120 ? -14.312 1.743 -4.852 1 94 120 LEU B CA 1
ATOM 2770 C C . LEU B 1 120 ? -13.57 0.416 -4.969 1 94 120 LEU B C 1
ATOM 2772 O O . LEU B 1 120 ? -12.578 0.193 -4.277 1 94 120 LEU B O 1
ATOM 2776 N N . MET B 1 121 ? -14.055 -0.409 -5.832 1 95.5 121 MET B N 1
ATOM 2777 C CA . MET B 1 121 ? -13.391 -1.688 -6.074 1 95.5 121 MET B CA 1
ATOM 2778 C C . MET B 1 121 ? -11.969 -1.476 -6.566 1 95.5 121 MET B C 1
ATOM 2780 O O . MET B 1 121 ? -11.031 -2.113 -6.074 1 95.5 121 MET B O 1
ATOM 2784 N N . PHE B 1 122 ? -11.828 -0.58 -7.535 1 97.38 122 PHE B N 1
ATOM 2785 C CA . PHE B 1 122 ? -10.531 -0.267 -8.125 1 97.38 122 PHE B CA 1
ATOM 2786 C C . PHE B 1 122 ? -9.555 0.207 -7.062 1 97.38 122 PHE B C 1
ATOM 2788 O O . PHE B 1 122 ? -8.422 -0.273 -7 1 97.38 122 PHE B O 1
ATOM 2795 N N . ILE B 1 123 ? -9.953 1.075 -6.176 1 96.38 123 ILE B N 1
ATOM 2796 C CA . ILE B 1 123 ? -9.094 1.639 -5.141 1 96.38 123 ILE B CA 1
ATOM 2797 C C . ILE B 1 123 ? -8.734 0.559 -4.121 1 96.38 123 ILE B C 1
ATOM 2799 O O . ILE B 1 123 ? -7.578 0.432 -3.723 1 96.38 123 ILE B O 1
ATOM 2803 N N . PHE B 1 124 ? -9.719 -0.2 -3.768 1 96.56 124 PHE B N 1
ATOM 2804 C CA . PHE B 1 124 ? -9.5 -1.245 -2.773 1 96.56 124 PHE B CA 1
ATOM 2805 C C . PHE B 1 124 ? -8.477 -2.258 -3.27 1 96.56 124 PHE B C 1
ATOM 2807 O O . PHE B 1 124 ? -7.52 -2.572 -2.564 1 96.56 124 PHE B O 1
ATOM 2814 N N . ILE B 1 125 ? -8.664 -2.691 -4.43 1 97.5 125 ILE B N 1
ATOM 2815 C CA . ILE B 1 125 ? -7.82 -3.73 -5.004 1 97.5 125 ILE B CA 1
ATOM 2816 C C . ILE B 1 125 ? -6.391 -3.215 -5.141 1 97.5 125 ILE B C 1
ATOM 2818 O O . ILE B 1 125 ? -5.438 -3.895 -4.75 1 97.5 125 ILE B O 1
ATOM 2822 N N . ASN B 1 126 ? -6.246 -2.049 -5.629 1 98.44 126 ASN B N 1
ATOM 2823 C CA . ASN B 1 126 ? -4.906 -1.511 -5.848 1 98.44 126 ASN B CA 1
ATOM 2824 C C . ASN B 1 126 ? -4.238 -1.118 -4.531 1 98.44 126 ASN B C 1
ATOM 2826 O O . ASN B 1 126 ? -3.02 -1.231 -4.391 1 98.44 126 ASN B O 1
ATOM 2830 N N . ALA B 1 127 ? -5.023 -0.661 -3.582 1 98.44 127 ALA B N 1
ATOM 2831 C CA . ALA B 1 127 ? -4.477 -0.366 -2.26 1 98.44 127 ALA B CA 1
ATOM 2832 C C . ALA B 1 127 ? -3.941 -1.63 -1.593 1 98.44 127 ALA B C 1
ATOM 2834 O O . ALA B 1 127 ? -2.84 -1.628 -1.04 1 98.44 127 ALA B O 1
ATOM 2835 N N . LEU B 1 128 ? -4.715 -2.658 -1.704 1 98.06 128 LEU B N 1
ATOM 2836 C CA . LEU B 1 128 ? -4.293 -3.922 -1.11 1 98.06 128 LEU B CA 1
ATOM 2837 C C . LEU B 1 128 ? -3.031 -4.445 -1.79 1 98.06 128 LEU B C 1
ATOM 2839 O O . LEU B 1 128 ? -2.113 -4.922 -1.119 1 98.06 128 LEU B O 1
ATOM 2843 N N . ASN B 1 129 ? -3.02 -4.316 -3.041 1 98.19 129 ASN B N 1
ATOM 2844 C CA . ASN B 1 129 ? -1.847 -4.773 -3.779 1 98.19 129 ASN B CA 1
ATOM 2845 C C . ASN B 1 129 ? -0.609 -3.955 -3.426 1 98.19 129 ASN B C 1
ATOM 2847 O O . ASN B 1 129 ? 0.482 -4.508 -3.27 1 98.19 129 ASN B O 1
ATOM 2851 N N . ALA B 1 130 ? -0.776 -2.678 -3.352 1 98.56 130 ALA B N 1
ATOM 2852 C CA . ALA B 1 130 ? 0.333 -1.813 -2.957 1 98.56 130 ALA B CA 1
ATOM 2853 C C . ALA B 1 130 ? 0.848 -2.182 -1.568 1 98.56 130 ALA B C 1
ATOM 2855 O O . ALA B 1 130 ? 2.059 -2.213 -1.337 1 98.56 130 ALA B O 1
ATOM 2856 N N . MET B 1 131 ? -0.03 -2.484 -0.712 1 98.62 131 MET B N 1
ATOM 2857 C CA . MET B 1 131 ? 0.348 -2.895 0.637 1 98.62 131 MET B CA 1
ATOM 2858 C C . MET B 1 131 ? 1.139 -4.199 0.607 1 98.62 131 MET B C 1
ATOM 2860 O O . MET B 1 131 ? 2.162 -4.324 1.281 1 98.62 131 MET B O 1
ATOM 2864 N N . ILE B 1 132 ? 0.681 -5.133 -0.194 1 97.5 132 ILE B N 1
ATOM 2865 C CA . ILE B 1 132 ? 1.344 -6.426 -0.291 1 97.5 132 ILE B CA 1
ATOM 2866 C C . ILE B 1 132 ? 2.748 -6.246 -0.863 1 97.5 132 ILE B C 1
ATOM 2868 O O . ILE B 1 132 ? 3.709 -6.84 -0.365 1 97.5 132 ILE B O 1
ATOM 2872 N N . ALA B 1 133 ? 2.842 -5.418 -1.874 1 98.56 133 ALA B N 1
ATOM 2873 C CA . ALA B 1 133 ? 4.148 -5.133 -2.457 1 98.56 133 ALA B CA 1
ATOM 2874 C C . ALA B 1 133 ? 5.082 -4.492 -1.432 1 98.56 133 ALA B C 1
ATOM 2876 O O . ALA B 1 133 ? 6.25 -4.867 -1.326 1 98.56 133 ALA B O 1
ATOM 2877 N N . LEU B 1 134 ? 4.566 -3.572 -0.712 1 98.81 134 LEU B N 1
ATOM 2878 C CA . LEU B 1 134 ? 5.34 -2.883 0.312 1 98.81 134 LEU B CA 1
ATOM 2879 C C . LEU B 1 134 ? 5.77 -3.848 1.412 1 98.81 134 LEU B C 1
ATOM 2881 O O . LEU B 1 134 ? 6.93 -3.846 1.828 1 98.81 134 LEU B O 1
ATOM 2885 N N . PHE B 1 135 ? 4.922 -4.715 1.858 1 98 135 PHE B N 1
ATOM 2886 C CA . PHE B 1 135 ? 5.219 -5.652 2.934 1 98 135 PHE B CA 1
ATOM 2887 C C . PHE B 1 135 ? 6.25 -6.68 2.486 1 98 135 PHE B C 1
ATOM 2889 O O . PHE B 1 135 ? 7.078 -7.129 3.283 1 98 135 PHE B O 1
ATOM 2896 N N . TRP B 1 136 ? 6.141 -7.043 1.254 1 96.94 136 TRP B N 1
ATOM 2897 C CA . TRP B 1 136 ? 7.176 -7.934 0.735 1 96.94 136 TRP B CA 1
ATOM 2898 C C . TRP B 1 136 ? 8.555 -7.285 0.837 1 96.94 136 TRP B C 1
ATOM 2900 O O . TRP B 1 136 ? 9.523 -7.93 1.247 1 96.94 136 TRP B O 1
ATOM 2910 N N . GLU B 1 137 ? 8.617 -6.039 0.517 1 98.12 137 GLU B N 1
ATOM 2911 C CA . GLU B 1 137 ? 9.898 -5.336 0.598 1 98.12 137 GLU B CA 1
ATOM 2912 C C . GLU B 1 137 ? 10.32 -5.129 2.049 1 98.12 137 GLU B C 1
ATOM 2914 O O . GLU B 1 137 ? 11.516 -5.133 2.357 1 98.12 137 GLU B O 1
ATOM 2919 N N . PHE B 1 138 ? 9.359 -4.934 2.953 1 98.25 138 PHE B N 1
ATOM 2920 C CA . PHE B 1 138 ? 9.688 -4.926 4.371 1 98.25 138 PHE B CA 1
ATOM 2921 C C . PHE B 1 138 ? 10.352 -6.234 4.777 1 98.25 138 PHE B C 1
ATOM 2923 O O . PHE B 1 138 ? 11.344 -6.23 5.516 1 98.25 138 PHE B O 1
ATOM 2930 N N . TYR B 1 139 ? 9.797 -7.34 4.266 1 94.81 139 TYR B N 1
ATOM 2931 C CA . TYR B 1 139 ? 10.344 -8.664 4.562 1 94.81 139 TYR B CA 1
ATOM 2932 C C . TYR B 1 139 ? 11.766 -8.797 4.039 1 94.81 139 TYR B C 1
ATOM 2934 O O . TYR B 1 139 ? 12.664 -9.227 4.77 1 94.81 139 TYR B O 1
ATOM 2942 N N . GLU B 1 140 ? 11.93 -8.398 2.818 1 95.44 140 GLU B N 1
ATOM 2943 C CA . GLU B 1 140 ? 13.273 -8.492 2.254 1 95.44 140 GLU B CA 1
ATOM 2944 C C . GLU B 1 140 ? 14.242 -7.57 2.988 1 95.44 140 GLU B C 1
ATOM 2946 O O . GLU B 1 140 ? 15.406 -7.926 3.201 1 95.44 140 GLU B O 1
ATOM 2951 N N . TYR B 1 141 ? 13.766 -6.418 3.348 1 97.75 141 TYR B N 1
ATOM 2952 C CA . TYR B 1 141 ? 14.594 -5.492 4.117 1 97.75 141 TYR B CA 1
ATOM 2953 C C . TYR B 1 141 ? 14.961 -6.086 5.473 1 97.75 141 TYR B C 1
ATOM 2955 O O . TYR B 1 141 ? 16.078 -5.906 5.957 1 97.75 141 TYR B O 1
ATOM 2963 N N . ALA B 1 142 ? 14.047 -6.742 6.117 1 96.12 142 ALA B N 1
ATOM 2964 C CA . ALA B 1 142 ? 14.32 -7.402 7.391 1 96.12 142 ALA B CA 1
ATOM 2965 C C . ALA B 1 142 ? 15.414 -8.453 7.246 1 96.12 142 ALA B C 1
ATOM 2967 O O . ALA B 1 142 ? 16.25 -8.609 8.133 1 96.12 142 ALA B O 1
ATOM 2968 N N . LEU B 1 143 ? 15.406 -9.172 6.133 1 91.38 143 LEU B N 1
ATOM 2969 C CA . LEU B 1 143 ? 16.469 -10.141 5.871 1 91.38 143 LEU B CA 1
ATOM 2970 C C . LEU B 1 143 ? 17.828 -9.453 5.816 1 91.38 143 LEU B C 1
ATOM 2972 O O . LEU B 1 143 ? 18.812 -9.984 6.34 1 91.38 143 LEU B O 1
ATOM 2976 N N . LEU B 1 144 ? 17.828 -8.273 5.188 1 94.69 144 LEU B N 1
ATOM 2977 C CA . LEU B 1 144 ? 19.047 -7.488 5.129 1 94.69 144 LEU B CA 1
ATOM 2978 C C . LEU B 1 144 ? 19.453 -7 6.52 1 94.69 144 LEU B C 1
ATOM 2980 O O . LEU B 1 144 ? 20.594 -7.207 6.953 1 94.69 144 LEU B O 1
ATOM 2984 N N . PHE B 1 145 ? 18.547 -6.426 7.172 1 94.81 145 PHE B N 1
ATOM 2985 C CA . PHE B 1 145 ? 18.781 -5.734 8.43 1 94.81 145 PHE B CA 1
ATOM 2986 C C . PHE B 1 145 ? 19.188 -6.723 9.523 1 94.81 145 PHE B C 1
ATOM 2988 O O . PHE B 1 145 ? 20.141 -6.484 10.266 1 94.81 145 PHE B O 1
ATOM 2995 N N . PHE B 1 146 ? 18.547 -7.906 9.57 1 93.5 146 PHE B N 1
ATOM 2996 C CA . PHE B 1 146 ? 18.734 -8.82 10.695 1 93.5 146 PHE B CA 1
ATOM 2997 C C . PHE B 1 146 ? 19.719 -9.93 10.328 1 93.5 146 PHE B C 1
ATOM 2999 O O . PHE B 1 146 ? 20.406 -10.469 11.203 1 93.5 146 PHE B O 1
ATOM 3006 N N . PHE B 1 147 ? 19.891 -10.305 9.016 1 88.56 147 PHE B N 1
ATOM 3007 C CA . PHE B 1 147 ? 20.656 -11.5 8.656 1 88.56 147 PHE B CA 1
ATOM 3008 C C . PHE B 1 147 ? 21.719 -11.164 7.625 1 88.56 147 PHE B C 1
ATOM 3010 O O . PHE B 1 147 ? 22.42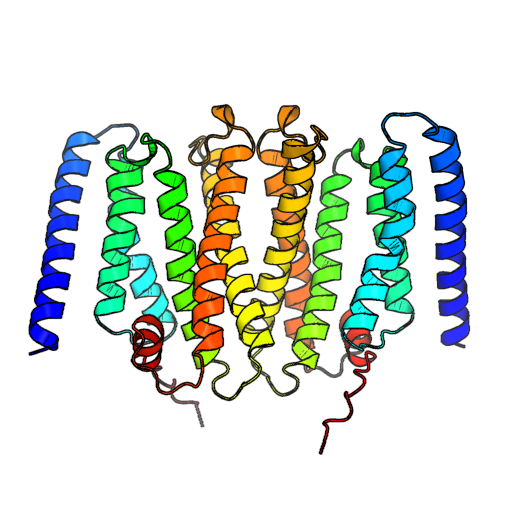2 -12.055 7.133 1 88.56 147 PHE B O 1
ATOM 3017 N N . ASN B 1 148 ? 21.797 -9.93 7.246 1 91.31 148 ASN B N 1
ATOM 3018 C CA . ASN B 1 148 ? 22.766 -9.469 6.254 1 91.31 148 ASN B CA 1
ATOM 3019 C C . ASN B 1 148 ? 22.594 -10.203 4.926 1 91.31 148 ASN B C 1
ATOM 3021 O O . ASN B 1 148 ? 23.562 -10.438 4.215 1 91.31 148 ASN B O 1
ATOM 3025 N N . TYR B 1 149 ? 21.344 -10.656 4.691 1 88.56 149 TYR B N 1
ATOM 3026 C CA . TYR B 1 149 ? 21 -11.242 3.402 1 88.56 149 TYR B CA 1
ATOM 3027 C C . TYR B 1 149 ? 20.422 -10.188 2.459 1 88.56 149 TYR B C 1
ATOM 3029 O O . TYR B 1 149 ? 19.281 -9.773 2.605 1 88.56 149 TYR B O 1
ATOM 3037 N N . ASP B 1 150 ? 21.156 -9.82 1.451 1 92.75 150 ASP B N 1
ATOM 3038 C CA . ASP B 1 150 ? 20.812 -8.672 0.611 1 92.75 150 ASP B CA 1
ATOM 3039 C C . ASP B 1 150 ? 19.953 -9.102 -0.579 1 92.75 150 ASP B C 1
ATOM 3041 O O . ASP B 1 150 ? 20.406 -9.031 -1.727 1 92.75 150 ASP B O 1
ATOM 3045 N N . ALA B 1 151 ? 18.75 -9.375 -0.257 1 90.88 151 ALA B N 1
ATOM 3046 C CA . ALA B 1 151 ? 17.797 -9.781 -1.296 1 90.88 151 ALA B CA 1
ATOM 3047 C C . ALA B 1 151 ? 17.328 -8.586 -2.115 1 90.88 151 ALA B C 1
ATOM 3049 O O . ALA B 1 151 ? 16.656 -8.75 -3.135 1 90.88 151 ALA B O 1
ATOM 3050 N N . ILE B 1 152 ? 17.656 -7.344 -1.731 1 94.31 152 ILE B N 1
ATOM 3051 C CA . ILE B 1 152 ? 17.141 -6.152 -2.387 1 94.31 152 ILE B CA 1
ATOM 3052 C C . ILE B 1 152 ? 18.266 -5.426 -3.113 1 94.31 152 ILE B C 1
ATOM 3054 O O . ILE B 1 152 ? 18.078 -4.312 -3.607 1 94.31 152 ILE B O 1
ATOM 3058 N N . ASN B 1 153 ? 19.469 -5.98 -3.121 1 94.56 153 ASN B N 1
ATOM 3059 C CA . ASN B 1 153 ? 20.641 -5.391 -3.781 1 94.56 153 ASN B CA 1
ATOM 3060 C C . ASN B 1 153 ? 20.922 -3.98 -3.271 1 94.56 153 ASN B C 1
ATOM 3062 O O . ASN B 1 153 ? 21.141 -3.062 -4.062 1 94.56 153 ASN B O 1
ATOM 3066 N N . HIS B 1 154 ? 20.797 -3.865 -1.962 1 94.81 154 HIS B N 1
ATOM 3067 C CA . HIS B 1 154 ? 21 -2.584 -1.296 1 94.81 154 HIS B CA 1
ATOM 3068 C C . HIS B 1 154 ? 22.391 -2.033 -1.573 1 94.81 154 HIS B C 1
ATOM 3070 O O . HIS B 1 154 ? 22.547 -0.852 -1.892 1 94.81 154 HIS B O 1
ATOM 3076 N N . TYR B 1 155 ? 23.422 -2.855 -1.522 1 94.06 155 TYR B N 1
ATOM 3077 C CA . TYR B 1 155 ? 24.797 -2.404 -1.588 1 94.06 155 TYR B CA 1
ATOM 3078 C C . TYR B 1 155 ? 25.188 -2.029 -3.014 1 94.06 155 TYR B C 1
ATOM 3080 O O . TYR B 1 155 ? 26.031 -1.151 -3.229 1 94.06 155 TYR B O 1
ATOM 3088 N N . SER B 1 156 ? 24.516 -2.631 -3.941 1 94.19 156 SER B N 1
ATOM 3089 C CA . SER B 1 156 ? 24.891 -2.387 -5.328 1 94.19 156 SER B CA 1
ATOM 3090 C C . SER B 1 156 ? 24 -1.328 -5.969 1 94.19 156 SER B C 1
ATOM 3092 O O . SER B 1 156 ? 24.453 -0.546 -6.805 1 94.19 156 SER B O 1
ATOM 3094 N N . THR B 1 157 ? 22.688 -1.297 -5.469 1 95.31 157 THR B N 1
ATOM 3095 C CA . THR B 1 157 ? 21.766 -0.462 -6.23 1 95.31 157 THR B CA 1
ATOM 3096 C C . THR B 1 157 ? 21.109 0.567 -5.324 1 95.31 157 THR B C 1
ATOM 3098 O O . THR B 1 157 ? 20.391 1.455 -5.805 1 95.31 157 THR B O 1
ATOM 3101 N N . GLY B 1 158 ? 21.359 0.48 -4.051 1 95.69 158 GLY B N 1
ATOM 3102 C CA . GLY B 1 158 ? 20.688 1.376 -3.129 1 95.69 158 GLY B CA 1
ATOM 3103 C C . GLY B 1 158 ? 19.188 1.168 -3.092 1 95.69 158 GLY B C 1
ATOM 3104 O O . GLY B 1 158 ? 18.703 0.066 -2.801 1 95.69 158 GLY B O 1
ATOM 3105 N N . ILE B 1 159 ? 18.469 2.223 -3.523 1 96.94 159 ILE B N 1
ATOM 3106 C CA . ILE B 1 159 ? 17.016 2.189 -3.441 1 96.94 159 ILE B CA 1
ATOM 3107 C C . ILE B 1 159 ? 16.438 1.612 -4.73 1 96.94 159 ILE B C 1
ATOM 3109 O O . ILE B 1 159 ? 15.281 1.191 -4.766 1 96.94 159 ILE B O 1
ATOM 3113 N N . HIS B 1 160 ? 17.156 1.554 -5.785 1 97.25 160 HIS B N 1
ATOM 3114 C CA . HIS B 1 160 ? 16.641 1.334 -7.133 1 97.25 160 HIS B CA 1
ATOM 3115 C C . HIS B 1 160 ? 15.961 -0.027 -7.246 1 97.25 160 HIS B C 1
ATOM 3117 O O . HIS B 1 160 ? 14.883 -0.14 -7.84 1 97.25 160 HIS B O 1
ATOM 3123 N N . ASP B 1 161 ? 16.516 -1.017 -6.68 1 97.38 161 ASP B N 1
ATOM 3124 C CA . ASP B 1 161 ? 15.969 -2.361 -6.812 1 97.38 161 ASP B CA 1
ATOM 3125 C C . ASP B 1 161 ? 14.609 -2.465 -6.129 1 97.38 161 ASP B C 1
ATOM 3127 O O . ASP B 1 161 ? 13.602 -2.773 -6.777 1 97.38 161 ASP B O 1
ATOM 3131 N N . SER B 1 162 ? 14.5 -2.086 -4.898 1 97.94 162 SER B N 1
ATOM 3132 C CA . SER B 1 162 ? 13.281 -2.221 -4.109 1 97.94 162 SER B CA 1
ATOM 3133 C C . SER B 1 162 ? 12.164 -1.336 -4.66 1 97.94 162 SER B C 1
ATOM 3135 O O . SER B 1 162 ? 11.023 -1.774 -4.777 1 97.94 162 SER B O 1
ATOM 3137 N N . ILE B 1 163 ? 12.492 -0.096 -4.957 1 98.44 163 ILE B N 1
ATOM 3138 C CA . ILE B 1 163 ? 11.453 0.839 -5.379 1 98.44 163 ILE B CA 1
ATOM 3139 C C . ILE B 1 163 ? 10.906 0.42 -6.742 1 98.44 163 ILE B C 1
ATOM 3141 O O . ILE B 1 163 ? 9.703 0.543 -7 1 98.44 163 ILE B O 1
ATOM 3145 N N . THR B 1 164 ? 11.75 -0.09 -7.66 1 98.19 164 THR B N 1
ATOM 3146 C CA . THR B 1 164 ? 11.266 -0.525 -8.961 1 98.19 164 THR B CA 1
ATOM 3147 C C . THR B 1 164 ? 10.523 -1.854 -8.852 1 98.19 164 THR B C 1
ATOM 3149 O O . THR B 1 164 ? 9.602 -2.123 -9.617 1 98.19 164 THR B O 1
ATOM 3152 N N . ASP B 1 165 ? 10.883 -2.732 -7.902 1 98.62 165 ASP B N 1
ATOM 3153 C CA . ASP B 1 165 ? 10.109 -3.941 -7.629 1 98.62 165 ASP B CA 1
ATOM 3154 C C . ASP B 1 165 ? 8.664 -3.602 -7.266 1 98.62 165 ASP B C 1
ATOM 3156 O O . ASP B 1 165 ? 7.73 -4.168 -7.832 1 98.62 165 ASP B O 1
ATOM 3160 N N . MET B 1 166 ? 8.57 -2.621 -6.391 1 98.81 166 MET B N 1
ATOM 3161 C CA . MET B 1 166 ? 7.23 -2.232 -5.965 1 98.81 166 MET B CA 1
ATOM 3162 C C . MET B 1 166 ? 6.488 -1.51 -7.086 1 98.81 166 MET B C 1
ATOM 3164 O O . MET B 1 166 ? 5.277 -1.676 -7.246 1 98.81 166 MET B O 1
ATOM 3168 N N . LEU B 1 167 ? 7.219 -0.763 -7.859 1 98.75 167 LEU B N 1
ATOM 3169 C CA . LEU B 1 167 ? 6.609 -0.046 -8.969 1 98.75 167 LEU B CA 1
ATOM 3170 C C . LEU B 1 167 ? 6.02 -1.02 -9.984 1 98.75 167 LEU B C 1
ATOM 3172 O O . LEU B 1 167 ? 4.863 -0.875 -10.391 1 98.75 167 LEU B O 1
ATOM 3176 N N . VAL B 1 168 ? 6.785 -1.997 -10.359 1 98.75 168 VAL B N 1
ATOM 3177 C CA . VAL B 1 168 ? 6.305 -2.91 -11.391 1 98.75 168 VAL B CA 1
ATOM 3178 C C . VAL B 1 168 ? 5.188 -3.787 -10.82 1 98.75 168 VAL B C 1
ATOM 3180 O O . VAL B 1 168 ? 4.262 -4.164 -11.547 1 98.75 168 VAL B O 1
ATOM 3183 N N . ALA B 1 169 ? 5.238 -4.145 -9.562 1 98.81 169 ALA B N 1
ATOM 3184 C CA . ALA B 1 169 ? 4.137 -4.859 -8.93 1 98.81 169 ALA B CA 1
ATOM 3185 C C . ALA B 1 169 ? 2.846 -4.047 -8.992 1 98.81 169 ALA B C 1
ATOM 3187 O O . ALA B 1 169 ? 1.786 -4.578 -9.336 1 98.81 169 ALA B O 1
ATOM 3188 N N . VAL B 1 170 ? 2.916 -2.748 -8.719 1 98.75 170 VAL B N 1
ATOM 3189 C CA . VAL B 1 170 ? 1.766 -1.852 -8.758 1 98.75 170 VAL B CA 1
ATOM 3190 C C . VAL B 1 170 ? 1.257 -1.724 -10.195 1 98.75 170 VAL B C 1
ATOM 3192 O O . VAL B 1 170 ? 0.047 -1.723 -10.43 1 98.75 170 VAL B O 1
ATOM 3195 N N . ILE B 1 171 ? 2.156 -1.66 -11.125 1 98.62 171 ILE B N 1
ATOM 3196 C CA . ILE B 1 171 ? 1.779 -1.561 -12.531 1 98.62 171 ILE B CA 1
ATOM 3197 C C . ILE B 1 171 ? 1.03 -2.822 -12.953 1 98.62 171 ILE B C 1
ATOM 3199 O O . ILE B 1 171 ? -0.01 -2.742 -13.609 1 98.62 171 ILE B O 1
ATOM 3203 N N . GLY B 1 172 ? 1.567 -4.004 -12.594 1 98.62 172 GLY B N 1
ATOM 3204 C CA . GLY B 1 172 ? 0.869 -5.246 -12.883 1 98.62 172 GLY B CA 1
ATOM 3205 C C . GLY B 1 172 ? -0.544 -5.277 -12.328 1 98.62 172 GLY B C 1
ATOM 3206 O O . GLY B 1 172 ? -1.481 -5.664 -13.031 1 98.62 172 GLY B O 1
ATOM 3207 N N . SER B 1 173 ? -0.671 -4.859 -11.102 1 98.62 173 SER B N 1
ATOM 3208 C CA . SER B 1 173 ? -1.984 -4.805 -10.469 1 98.62 173 SER B CA 1
ATOM 3209 C C . SER B 1 173 ? -2.893 -3.793 -11.156 1 98.62 173 SER B C 1
ATOM 3211 O O . SER B 1 173 ? -4.078 -4.055 -11.359 1 98.62 173 SER B O 1
ATOM 3213 N N . PHE B 1 174 ? -2.35 -2.643 -11.484 1 98.31 174 PHE B N 1
ATOM 3214 C CA . PHE B 1 174 ? -3.113 -1.591 -12.141 1 98.31 174 PHE B CA 1
ATOM 3215 C C . PHE B 1 174 ? -3.688 -2.086 -13.461 1 98.31 174 PHE B C 1
ATOM 3217 O O . PHE B 1 174 ? -4.867 -1.866 -13.75 1 98.31 174 PHE B O 1
ATOM 3224 N N . ILE B 1 175 ? -2.947 -2.777 -14.211 1 98 175 ILE B N 1
ATOM 3225 C CA . ILE B 1 175 ? -3.377 -3.291 -15.508 1 98 175 ILE B CA 1
ATOM 3226 C C . ILE B 1 175 ? -4.527 -4.277 -15.312 1 98 175 ILE B C 1
ATOM 3228 O O . ILE B 1 175 ? -5.578 -4.145 -15.938 1 98 175 ILE B O 1
ATOM 3232 N N . LEU B 1 176 ? -4.359 -5.234 -14.453 1 97.56 176 LEU B N 1
ATOM 3233 C CA . LEU B 1 176 ? -5.414 -6.23 -14.273 1 97.56 176 LEU B CA 1
ATOM 3234 C C . LEU B 1 176 ? -6.648 -5.602 -13.633 1 97.56 176 LEU B C 1
ATOM 3236 O O . LEU B 1 176 ? -7.777 -5.969 -13.977 1 97.56 176 LEU B O 1
ATOM 3240 N N . SER B 1 177 ? -6.418 -4.664 -12.703 1 97.75 177 SER B N 1
ATOM 3241 C CA . SER B 1 177 ? -7.57 -4.066 -12.031 1 97.75 177 SER B CA 1
ATOM 3242 C C . SER B 1 177 ? -8.422 -3.254 -13.008 1 97.75 177 SER B C 1
ATOM 3244 O O . SER B 1 177 ? -9.641 -3.199 -12.875 1 97.75 177 SER B O 1
ATOM 3246 N N . LEU B 1 178 ? -7.789 -2.596 -13.961 1 96.81 178 LEU B N 1
ATOM 3247 C CA . LEU B 1 178 ? -8.547 -1.916 -15.008 1 96.81 178 LEU B CA 1
ATOM 3248 C C . LEU B 1 178 ? -9.391 -2.908 -15.797 1 96.81 178 LEU B C 1
ATOM 3250 O O . LEU B 1 178 ? -10.57 -2.648 -16.078 1 96.81 178 LEU B O 1
ATOM 3254 N N . TYR B 1 179 ? -8.781 -3.992 -16.078 1 95.25 179 TYR B N 1
ATOM 3255 C CA . TYR B 1 179 ? -9.469 -5.055 -16.797 1 95.25 179 TYR B CA 1
ATOM 3256 C C . TYR B 1 179 ? -10.633 -5.602 -15.984 1 95.25 179 TYR B C 1
ATOM 3258 O O . TYR B 1 179 ? -11.758 -5.707 -16.484 1 95.25 179 TYR B O 1
ATOM 3266 N N . LEU B 1 180 ? -10.461 -5.914 -14.734 1 93.94 180 LEU B N 1
ATOM 3267 C CA . LEU B 1 180 ? -11.477 -6.492 -13.859 1 93.94 180 LEU B CA 1
ATOM 3268 C C . LEU B 1 180 ? -12.609 -5.508 -13.617 1 93.94 180 LEU B C 1
ATOM 3270 O O . LEU B 1 180 ? -13.781 -5.891 -13.641 1 93.94 180 LEU B O 1
ATOM 3274 N N . THR B 1 181 ? -12.211 -4.266 -13.406 1 92.69 181 THR B N 1
ATOM 3275 C CA . THR B 1 181 ? -13.227 -3.248 -13.156 1 92.69 181 THR B CA 1
ATOM 3276 C C . THR B 1 181 ? -14.094 -3.039 -14.398 1 92.69 181 THR B C 1
ATOM 3278 O O . THR B 1 181 ? -15.305 -2.855 -14.289 1 92.69 181 THR B O 1
ATOM 3281 N N . HIS B 1 182 ? -13.508 -3.105 -15.539 1 91.88 182 HIS B N 1
ATOM 3282 C CA . HIS B 1 182 ? -14.227 -2.918 -16.797 1 91.88 182 HIS B CA 1
ATOM 3283 C C . HIS B 1 182 ? -15.188 -4.07 -17.047 1 91.88 182 HIS B C 1
ATOM 3285 O O . HIS B 1 182 ? -16.328 -3.848 -17.453 1 91.88 182 HIS B O 1
ATOM 3291 N N . TYR B 1 183 ? -14.836 -5.199 -16.641 1 90.19 183 TYR B N 1
ATOM 3292 C CA . TYR B 1 183 ? -15.625 -6.367 -17.031 1 90.19 183 TYR B CA 1
ATOM 3293 C C . TYR B 1 183 ? -16.406 -6.914 -15.836 1 90.19 183 TYR B C 1
ATOM 3295 O O . TYR B 1 183 ? -17.172 -7.867 -15.969 1 90.19 183 TYR B O 1
ATOM 3303 N N . ASP B 1 184 ? -16.141 -6.102 -14.711 1 84.06 184 ASP B N 1
ATOM 3304 C CA . ASP B 1 184 ? -16.828 -6.508 -13.484 1 84.06 184 ASP B CA 1
ATOM 3305 C C . ASP B 1 184 ? -18.344 -6.414 -13.648 1 84.06 184 ASP B C 1
ATOM 3307 O O . ASP B 1 184 ? -18.844 -5.496 -14.289 1 84.06 184 ASP B O 1
ATOM 3311 N N . GLN B 1 185 ? -19.219 -7.105 -14 1 78.31 185 GLN B N 1
ATOM 3312 C CA . GLN B 1 185 ? -20.672 -7.211 -14.047 1 78.31 185 GLN B CA 1
ATOM 3313 C C . GLN B 1 185 ? -21.156 -7.539 -15.461 1 78.31 185 GLN B C 1
ATOM 3315 O O . GLN B 1 185 ? -22.344 -7.449 -15.75 1 78.31 185 GLN B O 1
ATOM 3320 N N . ARG B 1 186 ? -20.062 -7.742 -16.141 1 79.75 186 ARG B N 1
ATOM 3321 C CA . ARG B 1 186 ? -20.438 -8.164 -17.484 1 79.75 186 ARG B CA 1
ATOM 3322 C C . ARG B 1 186 ? -20.438 -9.68 -17.609 1 79.75 186 ARG B C 1
ATOM 3324 O O . ARG B 1 186 ? -19.812 -10.375 -16.797 1 79.75 186 ARG B O 1
ATOM 3331 N N . ASN B 1 187 ? -21.281 -10.227 -18.328 1 70.69 187 ASN B N 1
ATOM 3332 C CA . ASN B 1 187 ? -21.453 -11.664 -18.531 1 70.69 187 ASN B CA 1
ATOM 3333 C C . ASN B 1 187 ? -20.391 -12.234 -19.469 1 70.69 187 ASN B C 1
ATOM 3335 O O . ASN B 1 187 ? -20.672 -13.133 -20.266 1 70.69 187 ASN B O 1
ATOM 3339 N N . ASP B 1 188 ? -19.141 -11.703 -19.203 1 70.44 188 ASP B N 1
ATOM 3340 C CA . ASP B 1 188 ? -18.109 -12.164 -20.125 1 70.44 188 ASP B CA 1
ATOM 3341 C C . ASP B 1 188 ? -17.328 -13.336 -19.547 1 70.44 188 ASP B C 1
ATOM 3343 O O . ASP B 1 188 ? -17.219 -13.477 -18.328 1 70.44 188 ASP B O 1
ATOM 3347 N N . ASN B 1 189 ? -16.984 -14.242 -20.5 1 81.75 189 ASN B N 1
ATOM 3348 C CA . ASN B 1 189 ? -16.219 -15.438 -20.156 1 81.75 189 ASN B CA 1
ATOM 3349 C C . ASN B 1 189 ? -14.711 -15.164 -20.188 1 81.75 189 ASN B C 1
ATOM 3351 O O . ASN B 1 189 ? -13.977 -15.82 -20.922 1 81.75 189 ASN B O 1
ATOM 3355 N N . HIS B 1 190 ? -14.359 -14.133 -19.484 1 83.88 190 HIS B N 1
ATOM 3356 C CA . HIS B 1 190 ? -12.93 -13.828 -19.375 1 83.88 190 HIS B CA 1
ATOM 3357 C C . HIS B 1 190 ? -12.281 -14.648 -18.266 1 83.88 190 HIS B C 1
ATOM 3359 O O . HIS B 1 190 ? -12.906 -14.906 -17.234 1 83.88 190 HIS B O 1
ATOM 3365 N N . PHE B 1 191 ? -11.023 -15.055 -18.516 1 84.5 191 PHE B N 1
ATOM 3366 C CA . PHE B 1 191 ? -10.32 -15.977 -17.641 1 84.5 191 PHE B CA 1
ATOM 3367 C C . PHE B 1 191 ? -10.328 -15.469 -16.203 1 84.5 191 PHE B C 1
ATOM 3369 O O . PHE B 1 191 ? -10.758 -16.172 -15.289 1 84.5 191 PHE B O 1
ATOM 3376 N N . PHE B 1 192 ? -9.93 -14.258 -15.992 1 86.19 192 PHE B N 1
ATOM 3377 C CA . PHE B 1 192 ? -9.766 -13.727 -14.648 1 86.19 192 PHE B CA 1
ATOM 3378 C C . PHE B 1 192 ? -11.125 -13.516 -13.984 1 86.19 192 PHE B C 1
ATOM 3380 O O . PHE B 1 192 ? -11.258 -13.68 -12.766 1 86.19 192 PHE B O 1
ATOM 3387 N N . ILE B 1 193 ? -12.102 -13.203 -14.797 1 83.88 193 ILE B N 1
ATOM 3388 C CA . ILE B 1 193 ? -13.453 -13.039 -14.266 1 83.88 193 ILE B CA 1
ATOM 3389 C C . ILE B 1 193 ? -14.031 -14.398 -13.891 1 83.88 193 ILE B C 1
ATOM 3391 O O . ILE B 1 193 ? -14.609 -14.562 -12.82 1 83.88 193 ILE B O 1
ATOM 3395 N N . LYS B 1 194 ? -13.773 -15.344 -14.75 1 83.69 194 LYS B N 1
ATOM 3396 C CA . LYS B 1 194 ? -14.258 -16.703 -14.531 1 83.69 194 LYS B CA 1
ATOM 3397 C C . LYS B 1 194 ? -13.617 -17.328 -13.289 1 83.69 194 LYS B C 1
ATOM 3399 O O . LYS B 1 194 ? -14.273 -18.047 -12.539 1 83.69 194 LYS B O 1
ATOM 3404 N N . LEU B 1 195 ? -12.375 -17.062 -13.148 1 83.62 195 LEU B N 1
ATOM 3405 C CA . LEU B 1 195 ? -11.656 -17.578 -11.992 1 83.62 195 LEU B CA 1
ATOM 3406 C C . LEU B 1 195 ? -12.297 -17.094 -10.695 1 83.62 195 LEU B C 1
ATOM 3408 O O . LEU B 1 195 ? -12.469 -17.875 -9.758 1 83.62 195 LEU B O 1
ATOM 3412 N N . ALA B 1 196 ? -12.719 -15.875 -10.68 1 82.69 196 ALA B N 1
ATOM 3413 C CA . ALA B 1 196 ? -13.344 -15.289 -9.492 1 82.69 196 ALA B CA 1
ATOM 3414 C C . ALA B 1 196 ? -14.742 -15.844 -9.281 1 82.69 196 ALA B C 1
ATOM 3416 O O . ALA B 1 196 ? -15.156 -16.094 -8.141 1 82.69 196 ALA B O 1
ATOM 3417 N N . LYS B 1 197 ? -15.438 -16.047 -10.289 1 82.25 197 LYS B N 1
ATOM 3418 C CA . LYS B 1 197 ? -16.812 -16.531 -10.211 1 82.25 197 LYS B CA 1
ATOM 3419 C C . LYS B 1 197 ? -16.875 -17.969 -9.711 1 82.25 197 LYS B C 1
ATOM 3421 O O . LYS B 1 197 ? -17.859 -18.375 -9.102 1 82.25 197 LYS B O 1
ATOM 3426 N N . ASN B 1 198 ? -15.781 -18.688 -9.922 1 81.38 198 ASN B N 1
ATOM 3427 C CA . ASN B 1 198 ? -15.734 -20.109 -9.562 1 81.38 198 ASN B CA 1
ATOM 3428 C C . ASN B 1 198 ? -15.289 -20.297 -8.117 1 81.38 198 ASN B C 1
ATOM 3430 O O . ASN B 1 198 ? -15.164 -21.438 -7.645 1 81.38 198 ASN B O 1
ATOM 3434 N N . ILE B 1 199 ? -15.07 -19.25 -7.453 1 83.69 199 ILE B N 1
ATOM 3435 C CA . ILE B 1 199 ? -14.641 -19.312 -6.059 1 83.69 199 ILE B CA 1
ATOM 3436 C C . ILE B 1 199 ? -15.867 -19.422 -5.152 1 83.69 199 ILE B C 1
ATOM 3438 O O . ILE B 1 199 ? -16.859 -18.719 -5.352 1 83.69 199 ILE B O 1
ATOM 3442 N N . LYS B 1 200 ? -15.797 -20.406 -4.277 1 81.5 200 LYS B N 1
ATOM 3443 C CA . LYS B 1 200 ? -16.875 -20.609 -3.309 1 81.5 200 LYS B CA 1
ATOM 3444 C C . LYS B 1 200 ? -16.406 -20.266 -1.896 1 81.5 200 LYS B C 1
ATOM 3446 O O . LYS B 1 200 ? -15.289 -20.625 -1.5 1 81.5 200 LYS B O 1
ATOM 3451 N N . PHE B 1 201 ? -17.234 -19.5 -1.212 1 77.38 201 PHE B N 1
ATOM 3452 C CA . PHE B 1 201 ? -16.953 -19.156 0.177 1 77.38 201 PHE B CA 1
ATOM 3453 C C . PHE B 1 201 ? -17.812 -20 1.123 1 77.38 201 PHE B C 1
ATOM 3455 O O . PHE B 1 201 ? -19.016 -20.125 0.92 1 77.38 201 PHE B O 1
ATOM 3462 N N . ASN B 1 202 ? -17.156 -20.766 1.865 1 71.94 202 ASN B N 1
ATOM 3463 C CA . ASN B 1 202 ? -17.875 -21.578 2.838 1 71.94 202 ASN B CA 1
ATOM 3464 C C . ASN B 1 202 ? -18.328 -20.75 4.043 1 71.94 202 ASN B C 1
ATOM 3466 O O . ASN B 1 202 ? -17.531 -19.953 4.578 1 71.94 202 ASN B O 1
ATOM 3470 N N . LYS B 1 203 ? -19.75 -20.422 4.156 1 58 203 LYS B N 1
ATOM 3471 C CA . LYS B 1 203 ? -20.328 -19.688 5.285 1 58 203 LYS B CA 1
ATOM 3472 C C . LYS B 1 203 ? -19.922 -20.328 6.613 1 58 203 LYS B C 1
ATOM 3474 O O . LYS B 1 203 ? -19.906 -21.562 6.742 1 58 203 LYS B O 1
ATOM 3479 N N . THR B 1 204 ? -19.156 -19.656 7.426 1 48.5 204 THR B N 1
ATOM 3480 C CA . THR B 1 204 ? -19.266 -20.141 8.797 1 48.5 204 THR B CA 1
ATOM 3481 C C . THR B 1 204 ? -20.719 -20.203 9.234 1 48.5 204 THR B C 1
ATOM 3483 O O . THR B 1 204 ? -21.531 -19.375 8.82 1 48.5 204 THR B O 1
ATOM 3486 N N . SER B 1 205 ? -21.219 -21.281 9.82 1 39.84 205 SER B N 1
ATOM 3487 C CA . SER B 1 205 ? -22.453 -21.281 10.602 1 39.84 205 SER B CA 1
ATOM 3488 C C . SER B 1 205 ? -22.578 -20.016 11.453 1 39.84 205 SER B C 1
ATOM 3490 O O . SER B 1 205 ? -21.703 -19.734 12.273 1 39.84 205 SER B O 1
ATOM 3492 N N . HIS B 1 206 ? -23.062 -18.938 10.977 1 38.44 206 HIS B N 1
ATOM 3493 C CA . HIS B 1 206 ? -23.469 -17.906 11.93 1 38.44 206 HIS B CA 1
ATOM 3494 C C . HIS B 1 206 ? -23.953 -18.531 13.234 1 38.44 206 HIS B C 1
ATOM 3496 O O . HIS B 1 206 ? -24.75 -19.469 13.227 1 38.44 206 HIS B O 1
ATOM 3502 N N . PRO B 1 207 ? -23.234 -18.562 14.328 1 34.03 207 PRO B N 1
ATOM 3503 C CA . PRO B 1 207 ? -24.094 -18.922 15.453 1 34.03 207 PRO B CA 1
ATOM 3504 C C . PRO B 1 207 ? -25.422 -18.172 15.445 1 34.03 207 PRO B C 1
ATOM 3506 O O . PRO B 1 207 ? -25.453 -16.984 15.086 1 34.03 207 PRO B O 1
ATOM 3509 N N . ASN B 1 208 ? -26.656 -18.875 15.273 1 28.28 208 ASN B N 1
ATOM 3510 C CA . ASN B 1 208 ? -27.859 -18.281 15.852 1 28.28 208 ASN B CA 1
ATOM 3511 C C . ASN B 1 208 ? -27.547 -17.625 17.203 1 28.28 208 ASN B C 1
ATOM 3513 O O . ASN B 1 208 ? -26.859 -18.219 18.031 1 28.28 208 ASN B O 1
#

Foldseek 3Di:
DVVVVLVVLLVVLVVVLVVLLVVLCVVQPVHPLNVLSVVLVVQLCVVVVVCVVQQKDFDSVLSSLSSVLSCQVRRCPRRVPQVVDPCSLLVSLLVLLQSQLLVQLLVCCVVPVPDLDLVVSLCSSLVVQLVVLVVVLVVQVCCCVPVVPNPQCCVPPNCVRSVSSSVSSSVSSNVVSVVCSVPVPPPDPDPSNVRSVPMDHDDDPPPD/DVVVVLVVLLVVLVVVLVVLLVVLC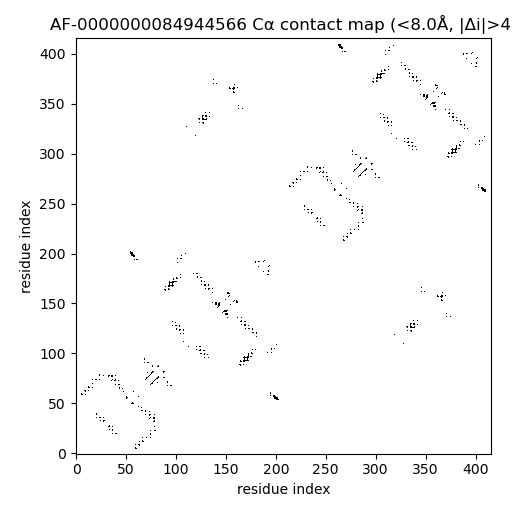VVQPVHPLNVLSVVLVVQLCVVVVVCVVQQKDFDSVLSSLSSVLSCQVRRCPRRVPQVVDPCSLLVSLLVLLQSQLLVQLLVCCVVPVPDLDLVVSLCSSLVVQLVVLVVVVVVQVCCCVPVVDNPQCCVPPNCVRSVSSSVSSSVSSNVVSVVCSVCVVPPDPDPSNVRSVPMDHDDDPPPD

Radius of gyration: 24.13 Å; Cα contacts (8 Å, |Δi|>4): 473; chains: 2; bounding box: 59×70×42 Å

InterPro domains:
  IPR014509 Inner membrane protein YjdF-like [PF09997] (14-185)
  IPR036259 MFS transporter superfamily [SSF103473] (12-179)

Sequence (416 aa):
MKNKKTNFIYKSCILIYLISLVYAFYLNWGGKYFSMTIVACLTPFIMPLLMKLLKIEVPQEFYIINIIFVYFASLWGSCLGGYHLPYFDKFTHFFSGIIFCEIAYIFYKHFLPNEKRKFLMFIFINALNAMIALFWEFYEYALLFFFNYDAINHYSTGIHDSITDMLVAVIGSFILSLYLTHYDQRNDNHFFIKLAKNIKFNKTSHPNMKNKKTNFIYKSCILIYLISLVYAFYLNWGGKYFSMTIVACLTPFIMPLLMKLLKIEVPQEFYIINIIFVYFASLWGSCLGGYHLPYFDKFTHFFSGIIFCEIAYIFYKHFLPNEKRKFLMFIFINALNAMIALFWEFYEYALLFFFNYDAINHYSTGIHDSITDMLVAVIGSFILSLYLTHYDQRNDNHFFIKLAKNIKFNKTSHPN

Secondary structure (DSSP, 8-state):
-HHHHHHHHHHHHHHHHHHHHHHHHHHHTTSTTHHHHHHHHHGGGHHHHHHHHTTEE--HHHHHHHHHHHIIIIIIITTSSGGGSTTHHHHHHHHHHHHHHHHHHHHHHHH-TT---HHHHHHHHHHHHHHHHHHHHHHHHHHHHHH---TT-HHHHTTHHHHHHHHHHHHHHHHHHHHHHHHTTS----HHHHHHHT-EE-------/-HHHHHHHHHHHHHHHHHHHHHHHHHHHTTSTTHHHHHHHHHGGGHHHHHHHHTTEE--HHHHHHHHHHHIIIIIIITTSSGGGSTTHHHHHHHHHHHHHHHHHHHHHHHH-TT---HHHHHHHHHHHHHHHHHHHHHHHHHHHHHH---TT-HHHHTTHHHHHHHHHHHHHHHHHHHHHHHHTTS----HHHHHHHT-EE-------

Organism: NCBI:txid445974

Solvent-accessible surface area (backbone atoms only — not comparable to full-atom values): 21873 Å² total; per-residue (Å²): 110,76,64,56,55,55,48,50,52,41,52,48,54,50,49,53,50,50,56,52,47,52,51,38,48,66,73,22,62,92,43,92,38,32,66,44,45,55,49,41,70,50,56,67,48,50,61,60,50,50,32,54,76,66,37,42,44,69,50,69,66,57,56,39,52,47,46,54,49,39,39,49,50,38,38,38,20,60,43,65,56,36,57,76,40,85,62,40,55,46,48,46,28,21,49,48,17,36,55,44,27,54,49,36,47,40,52,46,45,68,78,40,66,83,64,77,60,51,67,60,51,45,50,51,26,49,15,44,38,32,27,51,41,49,50,51,49,51,52,38,47,45,37,29,75,76,65,70,40,65,77,43,40,40,92,83,47,20,37,56,47,51,57,48,34,38,47,36,14,43,49,29,18,51,55,48,42,54,52,45,54,73,43,71,89,44,95,61,90,41,70,73,58,45,56,48,69,59,44,44,71,62,76,71,80,66,79,130,110,76,63,56,57,54,48,50,51,41,52,48,53,52,48,53,49,51,55,50,46,53,50,38,49,66,74,21,62,92,42,92,40,33,67,44,46,55,48,42,71,50,54,68,49,50,61,59,50,51,32,55,76,66,37,43,44,69,51,69,66,57,54,40,53,48,47,55,50,37,40,48,50,37,38,38,19,60,43,64,57,37,58,76,40,84,63,41,55,45,49,47,29,21,50,50,16,34,55,46,25,53,50,36,46,43,51,47,47,67,79,39,68,82,65,77,60,51,68,61,52,45,52,50,27,47,14,44,38,32,28,51,42,50,49,51,49,50,51,38,46,45,36,29,74,75,66,70,40,65,78,43,41,41,90,82,48,19,38,56,46,51,56,48,32,37,48,36,15,42,49,29,18,50,54,49,41,52,52,47,49,70,48,58,87,48,95,59,92,41,70,74,56,44,55,46,69,58,43,44,70,62,75,70,78,66,81,128

pLDDT: mean 91.28, std 11.2, range [28.2, 98.81]

Nearest PDB structures (foldseek):
  1t9w-assembly1_A  TM=2.819E-01  e=8.296E+00  Escherichia coli
  8jjr-assembly1_l  TM=6.703E-01  e=8.351E+00  Symbiodinium sp.
  1t9w-assembly1_A  TM=2.873E-01  e=8.351E+00  Escherichia coli